Protein AF-A0A9J5YU69-F1 (afdb_monomer_lite)

Secondary structure (DSSP, 8-state):
-THHHHTTSS-HHHHHHHHHHS-HHHHHHHTTT-HHHHHHHHHHTSTHHHHHTTS-----TT--B---TT-SSS-EE--B---TT--EEEEE--TT-SPEE--THHHHS-TT--EEEEE--TTEEEEEE---TT--EEEEE--TT----EEEE--TT--EEEEEEE-S--EEE-TT-TT--EEEEEES---SS--S-SEEEEE--TT--SEEEE-TT--EEEEES-S-EEEEETT--EEEEE------S---EEE-SS-EEEEEE--STTGGGGGG--------S--------SS---S-------S--EEEEEE---S--HHHHHHHHHHH--SEEEEEE-TTGGGT--HHHHHHHHHHHHHHHHHHHTTS---S-S---GGGGGTT-EEEEE-SSEEEEE---

Organism: Solanum commersonii (NCBI:txid4109)

Sequence (405 aa):
MASDILFSELPYDIVTKILSCLNVKERATACLVSRNWHHMIKSLCDRRFIRKYPIKMYWNPFFRFDFSRKCSNLFTVIKFDADYNTTEIYLLLPTSSAFFRISPVVFDTCPSIVVLTLINCTSLNFVSVPDMNQLKKVHVSCEISTYVQTIEIKAQNLLEFSLFNLLAPMKIDLCACTKLQVLNLNCANIPQEVPSIKSLSLSLCIGLNKIKITSPELESLSLIDLDDAFIVTPNLGLFNLFDSFKLQNSCALVCSKLMVVEIGLKYVRATTRFLQMFPLGTETTESKEVISYSGNLPSNFEPLRIKNRNLEILMSWIPRYESLIDELLSYFHPQTLLVRVDSDALKYNNFIQVLLDELKDWERELELESSKRCINSNNMCWRYFLKDFKILESTTTQLILEFQW

Structure (mmCIF, N/CA/C/O backbone):
data_AF-A0A9J5YU69-F1
#
_entry.id   AF-A0A9J5YU69-F1
#
loop_
_atom_site.group_PDB
_atom_site.id
_atom_site.type_symbol
_atom_site.label_atom_id
_atom_site.label_alt_id
_atom_site.label_comp_id
_atom_site.label_asym_id
_atom_site.label_entity_id
_atom_site.label_seq_id
_atom_site.pdbx_PDB_ins_code
_atom_site.Cartn_x
_atom_site.Cartn_y
_atom_site.Cartn_z
_atom_site.occupancy
_atom_site.B_iso_or_equiv
_atom_site.auth_seq_id
_atom_site.auth_comp_id
_atom_site.auth_asym_id
_atom_site.auth_atom_id
_atom_site.pdbx_PDB_model_num
ATOM 1 N N . MET A 1 1 ? -0.484 -9.002 8.289 1.00 48.16 1 MET A N 1
ATOM 2 C CA . MET A 1 1 ? 0.846 -8.358 8.204 1.00 48.16 1 MET A CA 1
ATOM 3 C C . MET A 1 1 ? 1.841 -8.783 9.301 1.00 48.16 1 MET A C 1
ATOM 5 O O . MET A 1 1 ? 2.940 -8.253 9.329 1.00 48.16 1 MET A O 1
ATOM 9 N N . ALA A 1 2 ? 1.564 -9.804 10.130 1.00 36.56 2 ALA A N 1
ATOM 10 C CA . ALA A 1 2 ? 2.497 -10.277 11.172 1.00 36.56 2 ALA A CA 1
ATOM 11 C C . ALA A 1 2 ? 3.820 -10.903 10.653 1.00 36.56 2 ALA A C 1
ATOM 13 O O . ALA A 1 2 ? 4.734 -11.151 11.432 1.00 36.56 2 ALA A O 1
ATOM 14 N N . SER A 1 3 ? 3.948 -11.167 9.346 1.00 47.41 3 SER A N 1
ATOM 15 C CA . SER A 1 3 ? 5.161 -11.744 8.752 1.00 47.41 3 SER A CA 1
ATOM 16 C C . SER A 1 3 ? 6.293 -10.736 8.552 1.00 47.41 3 SER A C 1
ATOM 18 O O . SER A 1 3 ? 7.455 -11.123 8.615 1.00 47.41 3 SER A O 1
ATOM 20 N N . ASP A 1 4 ? 5.987 -9.457 8.320 1.00 46.97 4 ASP A N 1
ATOM 21 C CA . ASP A 1 4 ? 6.995 -8.488 7.860 1.00 46.97 4 ASP A CA 1
ATOM 22 C C . ASP A 1 4 ? 7.944 -8.036 8.983 1.00 46.97 4 ASP A C 1
ATOM 24 O O . ASP A 1 4 ? 9.086 -7.651 8.721 1.00 46.97 4 ASP A O 1
ATOM 28 N N . ILE A 1 5 ? 7.508 -8.155 10.240 1.00 53.19 5 ILE A N 1
ATOM 29 C CA . ILE A 1 5 ? 8.280 -7.766 11.429 1.00 53.19 5 ILE A CA 1
ATOM 30 C C . ILE A 1 5 ? 9.329 -8.836 11.764 1.00 53.19 5 ILE A C 1
ATOM 32 O O . ILE A 1 5 ? 10.512 -8.509 11.889 1.00 53.19 5 ILE A O 1
ATOM 36 N N . LEU A 1 6 ? 8.944 -10.120 11.736 1.00 61.19 6 LEU A N 1
ATOM 37 C CA . LEU A 1 6 ? 9.832 -11.271 11.966 1.00 61.19 6 LEU A CA 1
ATOM 38 C C . LEU A 1 6 ? 11.049 -11.292 11.030 1.00 61.19 6 LEU A C 1
ATOM 40 O O . LEU A 1 6 ? 12.150 -11.653 11.440 1.00 61.19 6 LEU A O 1
ATOM 44 N N . PHE A 1 7 ? 10.877 -10.887 9.769 1.00 67.00 7 PHE A N 1
ATOM 45 C CA . PHE A 1 7 ? 11.977 -10.884 8.802 1.00 67.00 7 PHE A CA 1
ATOM 46 C C . PHE A 1 7 ? 12.952 -9.715 8.982 1.00 67.00 7 PHE A C 1
ATOM 48 O O . PHE A 1 7 ? 14.081 -9.793 8.491 1.00 67.00 7 PHE A O 1
ATOM 55 N N . SER A 1 8 ? 12.551 -8.637 9.659 1.00 67.44 8 SER A N 1
ATOM 56 C CA . SER A 1 8 ? 13.394 -7.450 9.834 1.00 67.44 8 SER A CA 1
ATOM 57 C C . SER A 1 8 ? 14.456 -7.606 10.932 1.00 67.44 8 SER A C 1
ATOM 59 O O . SER A 1 8 ? 15.512 -6.978 10.829 1.00 67.44 8 SER A O 1
ATOM 61 N N . GLU A 1 9 ? 14.219 -8.492 11.907 1.00 77.62 9 GLU A N 1
ATOM 62 C CA . GLU A 1 9 ? 15.111 -8.751 13.051 1.00 77.62 9 GLU A CA 1
ATOM 63 C C . GLU A 1 9 ? 16.059 -9.945 12.868 1.00 77.62 9 GLU A C 1
ATOM 65 O O . GLU A 1 9 ? 16.913 -10.205 13.718 1.00 77.62 9 GLU A O 1
ATOM 70 N N . LEU A 1 10 ? 15.937 -10.691 11.767 1.00 83.38 10 LEU A N 1
ATOM 71 C CA . LEU A 1 10 ? 16.814 -11.832 11.526 1.00 83.38 10 LEU A CA 1
ATOM 72 C C . LEU A 1 10 ? 18.294 -11.392 11.473 1.00 83.38 10 LEU A C 1
ATOM 74 O O . LEU A 1 10 ? 18.628 -10.436 10.764 1.00 83.38 10 LEU A O 1
ATOM 78 N N . PRO A 1 11 ? 19.203 -12.118 12.155 1.00 87.69 11 PRO A N 1
ATOM 79 C CA . PRO A 1 11 ? 20.640 -11.897 12.056 1.00 87.69 11 PRO A CA 1
ATOM 80 C C . PRO A 1 11 ? 21.143 -11.842 10.606 1.00 87.69 11 PRO A C 1
ATOM 82 O O . PRO A 1 11 ? 20.691 -12.589 9.730 1.00 87.69 11 PRO A O 1
ATOM 85 N N . TYR A 1 12 ? 22.115 -10.961 10.352 1.00 83.12 12 TYR A N 1
ATOM 86 C CA . TYR A 1 12 ? 22.628 -10.672 9.007 1.00 83.12 12 TYR A CA 1
ATOM 87 C C . TYR A 1 12 ? 23.162 -11.922 8.276 1.00 83.12 12 TYR A C 1
ATOM 89 O O . TYR A 1 12 ? 23.020 -12.075 7.062 1.00 83.12 12 TYR A O 1
ATOM 97 N N . ASP A 1 13 ? 23.786 -12.849 8.990 1.00 84.81 13 ASP A N 1
ATOM 98 C CA . ASP A 1 13 ? 24.281 -14.112 8.444 1.00 84.81 13 ASP A CA 1
ATOM 99 C C . ASP A 1 13 ? 23.141 -15.049 8.009 1.00 84.81 13 ASP A C 1
ATOM 101 O O . ASP A 1 13 ? 23.228 -15.670 6.944 1.00 84.81 13 ASP A O 1
ATOM 105 N N . ILE A 1 14 ? 22.041 -15.090 8.769 1.00 89.44 14 ILE A N 1
ATOM 106 C CA . ILE A 1 14 ? 20.848 -15.881 8.438 1.00 89.44 14 ILE A CA 1
ATOM 107 C C . ILE A 1 14 ? 20.169 -15.322 7.190 1.00 89.44 14 ILE A C 1
ATOM 109 O O . ILE A 1 14 ? 19.943 -16.072 6.237 1.00 89.44 14 ILE A O 1
ATOM 113 N N . VAL A 1 15 ? 19.903 -14.013 7.142 1.00 87.38 15 VAL A N 1
ATOM 114 C CA . VAL A 1 15 ? 19.281 -13.386 5.962 1.00 87.38 15 VAL A CA 1
ATOM 115 C C . VAL A 1 15 ? 20.181 -13.549 4.737 1.00 87.38 15 VAL A C 1
ATOM 117 O O . VAL A 1 15 ? 19.700 -13.902 3.665 1.00 87.38 15 VAL A O 1
ATOM 120 N N . THR A 1 16 ? 21.503 -13.413 4.887 1.00 83.12 16 THR A N 1
ATOM 121 C CA . THR A 1 16 ? 22.460 -13.681 3.802 1.00 83.12 16 THR A CA 1
ATOM 122 C C . THR A 1 16 ? 22.337 -15.110 3.267 1.00 83.12 16 THR A C 1
ATOM 124 O O . THR A 1 16 ? 22.344 -15.321 2.051 1.00 83.12 16 THR A O 1
ATOM 127 N N . LYS A 1 17 ? 22.194 -16.099 4.155 1.00 86.88 17 LYS A N 1
ATOM 128 C CA . LYS A 1 17 ? 22.020 -17.502 3.771 1.00 86.88 17 LYS A CA 1
ATOM 129 C C . LYS A 1 17 ? 20.684 -17.730 3.061 1.00 86.88 17 LYS A C 1
ATOM 131 O O . LYS A 1 17 ? 20.688 -18.359 2.006 1.00 86.88 17 LYS A O 1
ATOM 136 N N . ILE A 1 18 ? 19.585 -17.156 3.560 1.00 90.31 18 ILE A N 1
ATOM 137 C CA . ILE A 1 18 ? 18.266 -17.202 2.903 1.00 90.31 18 ILE A CA 1
ATOM 138 C C . ILE A 1 18 ? 18.367 -16.613 1.494 1.00 90.31 18 ILE A C 1
ATOM 140 O O . ILE A 1 18 ? 18.069 -17.295 0.517 1.00 90.31 18 ILE A O 1
ATOM 144 N N . LEU A 1 19 ? 18.875 -15.383 1.372 1.00 84.94 19 LEU A N 1
ATOM 145 C CA . LEU A 1 19 ? 19.040 -14.695 0.093 1.00 84.94 19 LEU A CA 1
ATOM 146 C C . LEU A 1 19 ? 19.928 -15.485 -0.873 1.00 84.94 19 LEU A C 1
ATOM 148 O O . LEU A 1 19 ? 19.666 -15.494 -2.074 1.00 84.94 19 LEU A O 1
ATOM 152 N N . SER A 1 20 ? 20.949 -16.187 -0.373 1.00 81.06 20 SER A N 1
ATOM 153 C CA . SER A 1 20 ? 21.799 -17.044 -1.205 1.00 81.06 20 SER A CA 1
ATOM 154 C C . SER A 1 20 ? 21.046 -18.229 -1.827 1.00 81.06 20 SER A C 1
ATOM 156 O O . SER A 1 20 ? 21.419 -18.656 -2.921 1.00 81.06 20 SER A O 1
ATOM 158 N N . CYS A 1 21 ? 19.974 -18.702 -1.179 1.00 85.75 21 CYS A N 1
ATOM 159 C CA . CYS A 1 21 ? 19.107 -19.782 -1.651 1.00 85.75 21 CYS A CA 1
ATOM 160 C C . CYS A 1 21 ? 17.997 -19.307 -2.601 1.00 85.75 21 CYS A C 1
ATOM 162 O O . CYS A 1 21 ? 17.490 -20.117 -3.370 1.00 85.75 21 CYS A O 1
ATOM 164 N N . LEU A 1 22 ? 17.639 -18.019 -2.573 1.00 81.44 22 LEU A N 1
ATOM 165 C CA . LEU A 1 22 ? 16.599 -17.457 -3.436 1.00 81.44 22 LEU A CA 1
ATOM 166 C C . LEU A 1 22 ? 17.074 -17.308 -4.887 1.00 81.44 22 LEU A C 1
ATOM 168 O O . LEU A 1 22 ? 18.211 -16.886 -5.143 1.00 81.44 22 LEU A O 1
ATOM 172 N N . ASN A 1 23 ? 16.179 -17.578 -5.838 1.00 77.75 23 ASN A N 1
ATOM 173 C CA . ASN A 1 23 ? 16.376 -17.269 -7.253 1.00 77.75 23 ASN A CA 1
ATOM 174 C C . ASN A 1 23 ? 16.218 -15.756 -7.531 1.00 77.75 23 ASN A C 1
ATOM 176 O O . ASN A 1 23 ? 15.895 -14.973 -6.643 1.00 77.75 23 ASN A O 1
ATOM 180 N N . VAL A 1 24 ? 16.479 -15.302 -8.761 1.00 63.19 24 VAL A N 1
ATOM 181 C CA . VAL A 1 24 ? 16.460 -13.860 -9.089 1.00 63.19 24 VAL A CA 1
ATOM 182 C C . VAL A 1 24 ? 15.074 -13.238 -8.904 1.00 63.19 24 VAL A C 1
ATOM 184 O O . VAL A 1 24 ? 14.989 -12.139 -8.360 1.00 63.19 24 VAL A O 1
ATOM 187 N N . LYS A 1 25 ? 14.004 -13.938 -9.303 1.00 72.25 25 LYS A N 1
ATOM 188 C CA . LYS A 1 25 ? 12.619 -13.483 -9.112 1.00 72.25 25 LYS A CA 1
ATOM 189 C C . LYS A 1 25 ? 12.305 -13.356 -7.624 1.00 72.25 25 LYS A C 1
ATOM 191 O O . LYS A 1 25 ? 11.860 -12.306 -7.179 1.00 72.25 25 LYS A O 1
ATOM 196 N N . GLU A 1 26 ? 12.632 -14.379 -6.844 1.00 81.06 26 GLU A N 1
ATOM 197 C CA . GLU A 1 26 ? 12.446 -14.381 -5.392 1.00 81.06 26 GLU A CA 1
ATOM 198 C C . GLU A 1 26 ? 13.271 -13.295 -4.700 1.00 81.06 26 GLU A C 1
ATOM 200 O O . GLU A 1 26 ? 12.764 -12.643 -3.798 1.00 81.06 26 GLU A O 1
ATOM 205 N N . ARG A 1 27 ? 14.512 -13.036 -5.134 1.00 75.06 27 ARG A N 1
ATOM 206 C CA . ARG A 1 27 ? 15.324 -11.924 -4.612 1.00 75.06 27 ARG A CA 1
ATOM 207 C C . ARG A 1 27 ? 14.749 -10.573 -5.000 1.00 75.06 27 ARG A C 1
ATOM 209 O O . ARG A 1 27 ? 14.752 -9.671 -4.177 1.00 75.06 27 ARG A O 1
ATOM 216 N N . ALA A 1 28 ? 14.262 -10.417 -6.228 1.00 71.19 28 ALA A N 1
ATOM 217 C CA . ALA A 1 28 ? 13.604 -9.195 -6.667 1.00 71.19 28 ALA A CA 1
ATOM 218 C C . ALA A 1 28 ? 12.367 -8.909 -5.805 1.00 71.19 28 ALA A C 1
ATOM 220 O O . ALA A 1 28 ? 12.208 -7.788 -5.335 1.00 71.19 28 ALA A O 1
ATOM 221 N N . THR A 1 29 ? 11.561 -9.931 -5.508 1.00 77.00 29 THR A N 1
ATOM 222 C CA . THR A 1 29 ? 10.440 -9.833 -4.564 1.00 77.00 29 THR A CA 1
ATOM 223 C C . THR A 1 29 ? 10.917 -9.561 -3.135 1.00 77.00 29 THR A C 1
ATOM 225 O O . THR A 1 29 ? 10.403 -8.661 -2.482 1.00 77.00 29 THR A O 1
ATOM 228 N N . ALA A 1 30 ? 11.944 -10.265 -2.655 1.00 80.75 30 ALA A N 1
ATOM 229 C CA . ALA A 1 30 ? 12.497 -10.092 -1.312 1.00 80.75 30 ALA A CA 1
ATOM 230 C C . ALA A 1 30 ? 13.128 -8.699 -1.101 1.00 80.75 30 ALA A C 1
ATOM 232 O O . ALA A 1 30 ? 13.057 -8.142 -0.010 1.00 80.75 30 ALA A O 1
ATOM 233 N N . CYS A 1 31 ? 13.678 -8.091 -2.158 1.00 75.12 31 CYS A N 1
ATOM 234 C CA . CYS A 1 31 ? 14.148 -6.700 -2.188 1.00 75.12 31 CYS A CA 1
ATOM 235 C C . CYS A 1 31 ? 13.038 -5.689 -1.875 1.00 75.12 31 CYS A C 1
ATOM 237 O O . CYS A 1 31 ? 13.346 -4.579 -1.447 1.00 75.12 31 CYS A O 1
ATOM 239 N N . LEU A 1 32 ? 11.776 -6.046 -2.126 1.00 71.94 32 LEU A N 1
ATOM 240 C CA . LEU A 1 32 ? 10.619 -5.187 -1.878 1.00 71.94 32 LEU A CA 1
ATOM 241 C C . LEU A 1 32 ? 10.087 -5.323 -0.442 1.00 71.94 32 LEU A C 1
ATOM 243 O O . LEU A 1 32 ? 9.285 -4.492 -0.034 1.00 71.94 32 LEU A O 1
ATOM 247 N N . VAL A 1 33 ? 10.549 -6.320 0.330 1.00 77.19 33 VAL A N 1
ATOM 248 C CA . VAL A 1 33 ? 10.067 -6.593 1.700 1.00 77.19 33 VAL A CA 1
ATOM 249 C C . VAL A 1 33 ? 10.495 -5.499 2.678 1.00 77.19 33 VAL A C 1
ATOM 251 O O . VAL A 1 33 ? 9.693 -5.025 3.473 1.00 77.19 33 VAL A O 1
ATOM 254 N N . SER A 1 34 ? 11.764 -5.074 2.651 1.00 75.88 34 SER A N 1
ATOM 255 C CA . SER A 1 34 ? 12.246 -3.988 3.517 1.00 75.88 34 SER A CA 1
ATOM 256 C C . SER A 1 34 ? 13.537 -3.347 3.005 1.00 75.88 34 SER A C 1
ATOM 258 O O . SER A 1 34 ? 14.289 -3.940 2.227 1.00 75.88 34 SER A O 1
ATOM 260 N N . ARG A 1 35 ? 13.857 -2.147 3.515 1.00 68.94 35 ARG A N 1
ATOM 261 C CA . ARG A 1 35 ? 15.143 -1.474 3.241 1.00 68.94 35 ARG A CA 1
ATOM 262 C C . ARG A 1 35 ? 16.349 -2.308 3.678 1.00 68.94 35 ARG A C 1
ATOM 264 O O . ARG A 1 35 ? 17.370 -2.285 2.997 1.00 68.94 35 ARG A O 1
ATOM 271 N N . ASN A 1 36 ? 16.241 -3.050 4.783 1.00 78.12 36 ASN A N 1
ATOM 272 C CA . ASN A 1 36 ? 17.342 -3.882 5.270 1.00 78.12 36 ASN A CA 1
ATOM 273 C C . ASN A 1 36 ? 17.634 -5.017 4.277 1.00 78.12 36 ASN A C 1
ATOM 275 O O . ASN A 1 36 ? 18.759 -5.166 3.807 1.00 78.12 36 ASN A O 1
ATOM 279 N N . TRP A 1 37 ? 16.591 -5.730 3.844 1.00 83.25 37 TRP A N 1
ATOM 280 C CA . TRP A 1 37 ? 16.700 -6.786 2.832 1.00 83.25 37 TRP A CA 1
ATOM 281 C C . TRP A 1 37 ? 17.239 -6.256 1.501 1.00 83.25 37 TRP A C 1
ATOM 283 O O . TRP A 1 37 ? 18.115 -6.876 0.899 1.00 83.25 37 TRP A O 1
ATOM 293 N N . HIS A 1 38 ? 16.797 -5.068 1.084 1.00 78.06 38 HIS A N 1
ATOM 294 C CA . HIS A 1 38 ? 17.344 -4.379 -0.081 1.00 78.06 38 HIS A CA 1
ATOM 295 C C . HIS A 1 38 ? 18.859 -4.129 0.038 1.00 78.06 38 HIS A C 1
ATOM 297 O O . HIS A 1 38 ? 19.621 -4.490 -0.863 1.00 78.06 38 HIS A O 1
ATOM 303 N N . HIS A 1 39 ? 19.322 -3.560 1.158 1.00 77.81 39 HIS A N 1
ATOM 304 C CA . HIS A 1 39 ? 20.749 -3.321 1.399 1.00 77.81 39 HIS A CA 1
ATOM 305 C C . HIS A 1 39 ? 21.569 -4.616 1.409 1.00 77.81 39 HIS A C 1
ATOM 307 O O . HIS A 1 39 ? 22.681 -4.640 0.877 1.00 77.81 39 HIS A O 1
ATOM 313 N N . MET A 1 40 ? 21.017 -5.698 1.957 1.00 80.88 40 MET A N 1
ATOM 314 C CA . MET A 1 40 ? 21.669 -7.007 1.988 1.00 80.88 40 MET A CA 1
ATOM 315 C C . MET A 1 40 ? 21.759 -7.658 0.608 1.00 80.88 40 MET A C 1
ATOM 317 O O . MET A 1 40 ? 22.795 -8.205 0.241 1.00 80.88 40 MET A O 1
ATOM 321 N N . ILE A 1 41 ? 20.709 -7.564 -0.207 1.00 79.44 41 ILE A N 1
ATOM 322 C CA . ILE A 1 41 ? 20.765 -8.045 -1.591 1.00 79.44 41 ILE A CA 1
ATOM 323 C C . ILE A 1 41 ? 21.793 -7.230 -2.381 1.00 79.44 41 ILE A C 1
ATOM 325 O O . ILE A 1 41 ? 22.600 -7.803 -3.114 1.00 79.44 41 ILE A O 1
ATOM 329 N N . LYS A 1 42 ? 21.841 -5.910 -2.173 1.00 70.75 42 LYS A N 1
ATOM 330 C CA . LYS A 1 42 ? 22.844 -5.031 -2.784 1.00 70.75 42 LYS A CA 1
ATOM 331 C C . LYS A 1 42 ? 24.274 -5.412 -2.381 1.00 70.75 42 LYS A C 1
ATOM 333 O O . LYS A 1 42 ? 25.141 -5.460 -3.252 1.00 70.75 42 LYS A O 1
ATOM 338 N N . SER A 1 43 ? 24.530 -5.721 -1.106 1.00 72.75 43 SER A N 1
ATOM 339 C CA . SER A 1 43 ? 25.861 -6.145 -0.640 1.00 72.75 43 SER A CA 1
ATOM 340 C C . SER A 1 43 ? 26.259 -7.522 -1.187 1.00 72.75 43 SER A C 1
ATOM 342 O O . SER A 1 43 ? 27.427 -7.751 -1.501 1.00 72.75 43 SER A O 1
ATOM 344 N N . LEU A 1 44 ? 25.292 -8.423 -1.388 1.00 68.12 44 LEU A N 1
ATOM 345 C CA . LEU A 1 44 ? 25.513 -9.716 -2.042 1.00 68.12 44 LEU A CA 1
ATOM 346 C C . LEU A 1 44 ? 25.768 -9.591 -3.544 1.00 68.12 44 LEU A C 1
ATOM 348 O O . LEU A 1 44 ? 26.489 -10.413 -4.111 1.00 68.12 44 LEU A O 1
ATOM 352 N N . CYS A 1 45 ? 25.223 -8.559 -4.185 1.00 62.47 45 CYS A N 1
ATOM 353 C CA . CYS A 1 45 ? 25.514 -8.218 -5.575 1.00 62.47 45 CYS A CA 1
ATOM 354 C C . CYS A 1 45 ? 26.923 -7.627 -5.777 1.00 62.47 45 CYS A C 1
ATOM 356 O O . CYS A 1 45 ? 27.328 -7.422 -6.924 1.00 62.47 45 CYS A O 1
ATOM 358 N N . ASP A 1 46 ? 27.694 -7.390 -4.710 1.00 48.72 46 ASP A N 1
ATOM 359 C CA . ASP A 1 46 ? 29.058 -6.880 -4.815 1.00 48.72 46 ASP A CA 1
ATOM 360 C C . ASP A 1 46 ? 30.019 -7.928 -5.423 1.00 48.72 46 ASP A C 1
ATOM 362 O O . ASP A 1 46 ? 29.824 -9.145 -5.334 1.00 48.72 46 ASP A O 1
ATOM 366 N N . ARG A 1 47 ? 31.070 -7.427 -6.083 1.00 43.38 47 ARG A N 1
ATOM 367 C CA . ARG A 1 47 ? 31.963 -8.009 -7.117 1.00 43.38 47 ARG A CA 1
ATOM 368 C C . ARG A 1 47 ? 32.328 -9.502 -7.045 1.00 43.38 47 ARG A C 1
ATOM 370 O O . ARG A 1 47 ? 32.772 -10.055 -8.050 1.00 43.38 47 ARG A O 1
ATOM 377 N N . ARG A 1 48 ? 32.193 -10.172 -5.899 1.00 42.34 48 ARG A N 1
ATOM 378 C CA . ARG A 1 48 ? 32.463 -11.610 -5.724 1.00 42.34 48 ARG A CA 1
ATOM 379 C C . ARG A 1 48 ? 31.357 -12.508 -6.279 1.00 42.34 48 ARG A C 1
ATOM 381 O O . ARG A 1 48 ? 31.697 -13.565 -6.800 1.00 42.34 48 ARG A O 1
ATOM 388 N N . PHE A 1 49 ? 30.090 -12.091 -6.266 1.00 45.22 49 PHE A N 1
ATOM 389 C CA . PHE A 1 49 ? 29.025 -12.835 -6.958 1.00 45.22 49 PHE A CA 1
ATOM 390 C C . PHE A 1 49 ? 29.230 -12.785 -8.480 1.00 45.22 49 PHE A C 1
ATOM 392 O O . PHE A 1 49 ? 29.209 -13.816 -9.147 1.00 45.22 49 PHE A O 1
ATOM 399 N N . ILE A 1 50 ? 29.585 -11.599 -8.990 1.00 42.50 50 ILE A N 1
ATOM 400 C CA . ILE A 1 50 ? 29.918 -11.338 -10.402 1.00 42.50 50 ILE A CA 1
ATOM 401 C C . ILE A 1 50 ? 31.180 -12.104 -10.854 1.00 42.50 50 ILE A C 1
ATOM 403 O O . ILE A 1 50 ? 31.293 -12.481 -12.018 1.00 42.50 50 ILE A O 1
ATOM 407 N N . ARG A 1 51 ? 32.143 -12.338 -9.948 1.00 39.81 51 ARG A N 1
ATOM 408 C CA . ARG A 1 51 ? 33.404 -13.046 -10.249 1.00 39.81 51 ARG A CA 1
ATOM 409 C C . ARG A 1 51 ? 33.346 -14.562 -10.063 1.00 39.81 51 ARG A C 1
ATOM 411 O O . ARG A 1 51 ? 34.000 -15.267 -10.822 1.00 39.81 51 ARG A O 1
ATOM 418 N N . LYS A 1 52 ? 32.622 -15.074 -9.061 1.00 37.88 52 LYS A N 1
ATOM 419 C CA . LYS A 1 52 ? 32.537 -16.523 -8.776 1.00 37.88 52 LYS A CA 1
ATOM 420 C C . LYS A 1 52 ? 31.593 -17.248 -9.746 1.00 37.88 52 LYS A C 1
ATOM 422 O O . LYS A 1 52 ? 31.753 -18.441 -9.972 1.00 37.88 52 LYS A O 1
ATOM 427 N N . TYR A 1 53 ? 30.681 -16.503 -10.365 1.00 39.72 53 TYR A N 1
ATOM 428 C CA . TYR A 1 53 ? 29.872 -16.918 -11.503 1.00 39.72 53 TYR A CA 1
ATOM 429 C C . TYR A 1 53 ? 30.141 -15.916 -12.632 1.00 39.72 53 TYR A C 1
ATOM 431 O O . TYR A 1 53 ? 29.570 -14.830 -12.583 1.00 39.72 53 TYR A O 1
ATOM 439 N N . PRO A 1 54 ? 31.031 -16.201 -13.605 1.00 30.53 54 PRO A N 1
ATOM 440 C CA . PRO A 1 54 ? 31.421 -15.237 -14.637 1.00 30.53 54 PRO A CA 1
ATOM 441 C C . PRO A 1 54 ? 30.209 -14.852 -15.488 1.00 30.53 54 PRO A C 1
ATOM 443 O O . PRO A 1 54 ? 29.907 -15.561 -16.435 1.00 30.53 54 PRO A O 1
ATOM 446 N N . ILE A 1 55 ? 29.470 -13.805 -15.095 1.00 37.66 55 ILE A N 1
ATOM 447 C CA . ILE A 1 55 ? 28.262 -13.240 -15.740 1.00 37.66 55 ILE A CA 1
ATOM 448 C C . ILE A 1 55 ? 27.374 -14.323 -16.410 1.00 37.66 55 ILE A C 1
ATOM 450 O O . ILE A 1 55 ? 26.730 -14.133 -17.431 1.00 37.66 55 ILE A O 1
ATOM 454 N N . LYS A 1 56 ? 27.301 -15.488 -15.764 1.00 29.94 56 LYS A N 1
ATOM 455 C CA . LYS A 1 56 ? 26.248 -16.492 -15.871 1.00 29.94 56 LYS A CA 1
ATOM 456 C C . LYS A 1 56 ? 25.375 -16.290 -14.637 1.00 29.94 56 LYS A C 1
ATOM 458 O O . LYS A 1 56 ? 25.264 -17.161 -13.782 1.00 29.94 56 LYS A O 1
ATOM 463 N N . MET A 1 57 ? 24.827 -15.082 -14.489 1.00 34.75 57 MET A N 1
ATOM 464 C CA . MET A 1 57 ? 23.558 -14.945 -13.776 1.00 34.75 57 MET A CA 1
ATOM 465 C C . MET A 1 57 ? 22.538 -15.813 -14.512 1.00 34.75 57 MET A C 1
ATOM 467 O O . MET A 1 57 ? 22.729 -16.115 -15.684 1.00 34.75 57 MET A O 1
ATOM 471 N N . TYR A 1 58 ? 21.510 -16.293 -13.830 1.00 38.66 58 TYR A N 1
ATOM 472 C CA . TYR A 1 58 ? 20.500 -17.137 -14.455 1.00 38.66 58 TYR A CA 1
ATOM 473 C C . TYR A 1 58 ? 19.696 -16.295 -15.447 1.00 38.66 58 TYR A C 1
ATOM 475 O O . TYR A 1 58 ? 18.693 -15.679 -15.105 1.00 38.66 58 TYR A O 1
ATOM 483 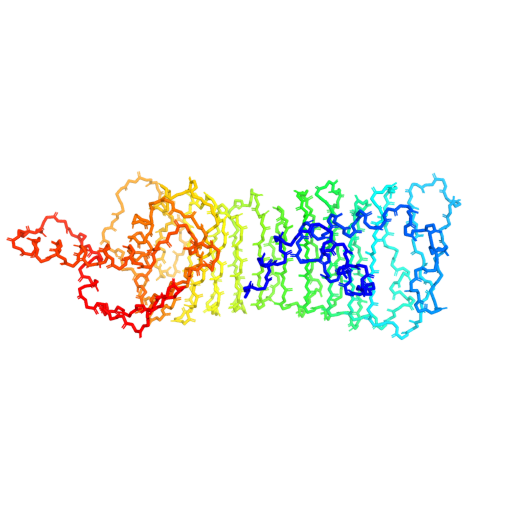N N . TRP A 1 59 ? 20.207 -16.242 -16.670 1.00 40.12 59 TRP A N 1
ATOM 484 C CA . TRP A 1 59 ? 19.493 -15.872 -17.868 1.00 40.12 59 TRP A CA 1
ATOM 485 C C . TRP A 1 59 ? 18.731 -17.129 -18.280 1.00 40.12 59 TRP A C 1
ATOM 487 O O . TRP A 1 59 ? 19.338 -18.192 -18.431 1.00 40.12 59 TRP A O 1
ATOM 497 N N . ASN A 1 60 ? 17.422 -17.036 -18.508 1.00 29.14 60 ASN A N 1
ATOM 498 C CA . ASN A 1 60 ? 16.835 -17.918 -19.518 1.00 29.14 60 ASN A CA 1
ATOM 499 C C . ASN A 1 60 ? 17.725 -17.736 -20.774 1.00 29.14 60 ASN A C 1
ATOM 501 O O . ASN A 1 60 ? 18.098 -16.587 -21.030 1.00 29.14 60 ASN A O 1
ATOM 505 N N . PRO A 1 61 ? 18.161 -18.775 -21.509 1.00 28.56 61 PRO A N 1
ATOM 506 C CA . PRO A 1 61 ? 19.283 -18.693 -22.461 1.00 28.56 61 PRO A CA 1
ATOM 507 C C . PRO A 1 61 ? 19.077 -17.763 -23.678 1.00 28.56 61 PRO A C 1
ATOM 509 O O . PRO A 1 61 ? 19.861 -17.804 -24.620 1.00 28.56 61 PRO A O 1
ATOM 512 N N . PHE A 1 62 ? 18.065 -16.901 -23.658 1.00 33.91 62 PHE A N 1
ATOM 513 C CA . PHE A 1 62 ? 17.582 -16.090 -24.767 1.00 33.91 62 PHE A CA 1
ATOM 514 C C . PHE A 1 62 ? 17.883 -14.592 -24.648 1.00 33.91 62 PHE A C 1
ATOM 516 O O . PHE A 1 62 ? 17.455 -13.841 -25.514 1.00 33.91 62 PHE A O 1
ATOM 523 N N . PHE A 1 63 ? 18.600 -14.144 -23.606 1.00 33.38 63 PHE A N 1
ATOM 524 C CA . PHE A 1 63 ? 18.824 -12.714 -23.386 1.00 33.38 63 PHE A CA 1
ATOM 525 C C . PHE A 1 63 ? 20.291 -12.279 -23.462 1.00 33.38 63 PHE A C 1
ATOM 527 O O . PHE A 1 63 ? 21.130 -12.692 -22.662 1.00 33.38 63 PHE A O 1
ATOM 534 N N . ARG A 1 64 ? 20.587 -11.388 -24.414 1.00 36.28 64 ARG A N 1
ATOM 535 C CA . ARG A 1 64 ? 21.882 -10.745 -24.660 1.00 36.28 64 ARG A CA 1
ATOM 536 C C . ARG A 1 64 ? 21.714 -9.236 -24.522 1.00 36.28 64 ARG A C 1
ATOM 538 O O . ARG A 1 64 ? 20.905 -8.629 -25.218 1.00 36.28 64 ARG A O 1
ATOM 545 N N . PHE A 1 65 ? 22.510 -8.635 -23.643 1.00 38.59 65 PHE A N 1
ATOM 546 C CA . PHE A 1 65 ? 22.644 -7.186 -23.553 1.00 38.59 65 PHE A CA 1
ATOM 547 C C . PHE A 1 65 ? 23.894 -6.732 -24.288 1.00 38.59 65 PHE A C 1
ATOM 549 O O . PHE A 1 65 ? 25.009 -7.040 -23.866 1.00 38.59 65 PHE A O 1
ATOM 556 N N . ASP A 1 66 ? 23.714 -5.937 -25.336 1.00 38.38 66 ASP A N 1
ATOM 557 C CA . ASP A 1 66 ? 24.817 -5.188 -25.925 1.00 38.38 66 ASP A CA 1
ATOM 558 C C . ASP A 1 66 ? 24.875 -3.794 -25.302 1.00 38.38 66 ASP A C 1
ATOM 560 O O . ASP A 1 66 ? 24.105 -2.891 -25.637 1.00 38.38 66 ASP A O 1
ATOM 564 N N . PHE A 1 67 ? 25.836 -3.606 -24.398 1.00 42.91 67 PHE A N 1
ATOM 565 C CA . PHE A 1 67 ? 26.253 -2.278 -23.964 1.00 42.91 67 PHE A CA 1
ATOM 566 C C . PHE A 1 67 ? 27.041 -1.623 -25.102 1.00 42.91 67 PHE A C 1
ATOM 568 O O . PHE A 1 67 ? 28.267 -1.729 -25.182 1.00 42.91 67 PHE A O 1
ATOM 575 N N . SER A 1 68 ? 26.343 -0.939 -26.008 1.00 41.22 68 SER A N 1
ATOM 576 C CA . SER A 1 68 ? 27.001 -0.125 -27.030 1.00 41.22 68 SER A CA 1
ATOM 577 C C . SER A 1 68 ? 27.635 1.104 -26.376 1.00 41.22 68 SER A C 1
ATOM 579 O O . SER A 1 68 ? 27.011 2.147 -26.209 1.00 41.22 68 SER A O 1
ATOM 581 N N . ARG A 1 69 ? 28.917 0.996 -26.015 1.00 42.09 69 ARG A N 1
ATOM 582 C CA . ARG A 1 69 ? 29.745 2.117 -25.531 1.00 42.09 69 ARG A CA 1
ATOM 583 C C . ARG A 1 69 ? 30.156 3.102 -26.639 1.00 42.09 69 ARG A C 1
ATOM 585 O O . ARG A 1 69 ? 31.025 3.936 -26.415 1.00 42.09 69 ARG A O 1
ATOM 592 N N . LYS A 1 70 ? 29.585 2.994 -27.846 1.00 36.62 70 LYS A N 1
ATOM 593 C CA . LYS A 1 70 ? 30.054 3.720 -29.040 1.00 36.62 70 LYS A CA 1
ATOM 594 C C . LYS A 1 70 ? 29.464 5.119 -29.239 1.00 36.62 70 LYS A C 1
ATOM 596 O O . LYS A 1 70 ? 29.813 5.763 -30.222 1.00 36.62 70 LYS A O 1
ATOM 601 N N . CYS A 1 71 ? 28.645 5.628 -28.325 1.00 34.25 71 CYS A N 1
ATOM 602 C CA . CYS A 1 71 ? 28.189 7.014 -28.392 1.00 34.25 71 CYS A CA 1
ATOM 603 C C . CYS A 1 71 ? 28.900 7.855 -27.330 1.00 34.25 71 CYS A C 1
ATOM 605 O O . CYS A 1 71 ? 28.790 7.592 -26.139 1.00 34.25 71 CYS A O 1
ATOM 607 N N . SER A 1 72 ? 29.576 8.914 -27.766 1.00 40.00 72 SER A N 1
ATOM 608 C CA . SER A 1 72 ? 30.154 9.991 -26.950 1.00 40.00 72 SER A CA 1
ATOM 609 C C . SER A 1 72 ? 29.113 10.827 -26.178 1.00 40.00 72 SER A C 1
ATOM 611 O O . SER A 1 72 ? 29.458 11.850 -25.596 1.00 40.00 72 SER A O 1
ATOM 613 N N . ASN A 1 73 ? 27.856 10.373 -26.121 1.00 41.09 73 ASN A N 1
ATOM 614 C CA . ASN A 1 73 ? 26.767 10.981 -25.366 1.00 41.09 73 ASN A CA 1
ATOM 615 C C . ASN A 1 73 ? 26.376 10.052 -24.205 1.00 41.09 73 ASN A C 1
ATOM 617 O O . ASN A 1 73 ? 26.188 8.855 -24.396 1.00 41.09 73 ASN A O 1
ATOM 621 N N . LEU A 1 74 ? 26.260 10.633 -23.010 1.00 49.81 74 LEU A N 1
ATOM 622 C CA . LEU A 1 74 ? 26.259 10.046 -21.655 1.00 49.81 74 LEU A CA 1
ATOM 623 C C . LEU A 1 74 ? 25.178 8.993 -21.304 1.00 49.81 74 LEU A C 1
ATOM 625 O O . LEU A 1 74 ? 25.011 8.684 -20.125 1.00 49.81 74 LEU A O 1
ATOM 629 N N . PHE A 1 75 ? 24.447 8.428 -22.267 1.00 50.00 75 PHE A N 1
ATOM 630 C CA . PHE A 1 75 ? 23.328 7.523 -21.999 1.00 50.00 75 PHE A CA 1
ATOM 631 C C . PHE A 1 75 ? 23.650 6.089 -22.402 1.00 50.00 75 PHE A C 1
ATOM 633 O O . PHE A 1 75 ? 23.932 5.790 -23.561 1.00 50.00 75 PHE A O 1
ATOM 640 N N . THR A 1 76 ? 23.557 5.180 -21.436 1.00 53.22 76 THR A N 1
ATOM 641 C CA . THR A 1 76 ? 23.654 3.748 -21.712 1.00 53.22 76 THR A CA 1
ATOM 642 C C . THR A 1 76 ? 22.280 3.231 -22.122 1.00 53.22 76 THR A C 1
ATOM 644 O O . THR A 1 76 ? 21.361 3.197 -21.303 1.00 53.22 76 THR A O 1
ATOM 647 N N . VAL A 1 77 ? 22.132 2.844 -23.391 1.00 52.44 77 VAL A N 1
ATOM 648 C CA . VAL A 1 77 ? 20.921 2.180 -23.890 1.00 52.44 77 VAL A CA 1
ATOM 649 C C . VAL A 1 77 ? 21.058 0.681 -23.667 1.00 52.44 77 VAL A C 1
ATOM 651 O O . VAL A 1 77 ? 22.016 0.063 -24.125 1.00 52.44 77 VAL A O 1
ATOM 654 N N . ILE A 1 78 ? 20.089 0.101 -22.966 1.00 56.03 78 ILE A N 1
ATOM 655 C CA . ILE A 1 78 ? 20.014 -1.334 -22.715 1.00 56.03 78 ILE A CA 1
ATOM 656 C C . ILE A 1 78 ? 19.106 -1.943 -23.790 1.00 56.03 78 ILE A C 1
ATOM 658 O O . ILE A 1 78 ? 17.917 -1.633 -23.838 1.00 56.03 78 ILE A O 1
ATOM 662 N N . LYS A 1 79 ? 19.664 -2.783 -24.670 1.00 53.25 79 LYS A N 1
ATOM 663 C CA . LYS A 1 79 ? 18.897 -3.558 -25.655 1.00 53.25 79 LYS A CA 1
ATOM 664 C C . LYS A 1 79 ? 18.709 -4.980 -25.142 1.00 53.25 79 LYS A C 1
ATOM 666 O O . LYS A 1 79 ? 19.698 -5.636 -24.841 1.00 53.25 79 LYS A O 1
ATOM 671 N N . PHE A 1 80 ? 17.465 -5.435 -25.070 1.00 57.53 80 PHE A N 1
ATOM 672 C CA . PHE A 1 80 ? 17.118 -6.799 -24.690 1.00 57.53 80 PHE A CA 1
ATOM 673 C C . PHE A 1 80 ? 17.007 -7.623 -25.969 1.00 57.53 80 PHE A C 1
ATOM 675 O O . PHE A 1 80 ? 16.134 -7.353 -26.793 1.00 57.53 80 PHE A O 1
ATOM 682 N N . ASP A 1 81 ? 17.896 -8.592 -26.158 1.00 52.22 81 ASP A N 1
ATOM 683 C CA . ASP A 1 81 ? 17.515 -9.798 -26.897 1.00 52.22 81 ASP A CA 1
ATOM 684 C C . ASP A 1 81 ? 16.575 -10.552 -25.965 1.00 52.22 81 ASP A C 1
ATOM 686 O O . ASP A 1 81 ? 16.939 -10.713 -24.812 1.00 52.22 81 ASP A O 1
ATOM 690 N N . ALA A 1 82 ? 15.355 -10.868 -26.358 1.00 61.19 82 ALA A N 1
ATOM 691 C CA . ALA A 1 82 ? 14.355 -11.409 -25.454 1.00 61.19 82 ALA A CA 1
ATOM 692 C C . ALA A 1 82 ? 13.538 -12.459 -26.174 1.00 61.19 82 ALA A C 1
ATOM 694 O O . ALA A 1 82 ? 13.184 -12.260 -27.333 1.00 61.19 82 ALA A O 1
ATOM 695 N N . ASP A 1 83 ? 13.192 -13.548 -25.489 1.00 69.62 83 ASP A N 1
ATOM 696 C CA . ASP A 1 83 ? 12.197 -14.463 -26.038 1.00 69.62 83 ASP A CA 1
ATOM 697 C C . ASP A 1 83 ? 10.841 -13.737 -26.089 1.00 69.62 83 ASP A C 1
ATOM 699 O O . ASP A 1 83 ? 10.399 -13.165 -25.084 1.00 69.62 83 ASP A O 1
ATOM 703 N N . TYR A 1 84 ? 10.171 -13.791 -27.243 1.00 78.00 84 TYR A N 1
ATOM 704 C CA . TYR A 1 84 ? 8.829 -13.251 -27.486 1.00 78.00 84 TYR A CA 1
ATOM 705 C C . TYR A 1 84 ? 7.787 -13.730 -26.458 1.00 78.00 84 TYR A C 1
ATOM 707 O O . TYR A 1 84 ? 6.758 -13.077 -26.261 1.00 78.00 84 TYR A O 1
ATOM 715 N N . ASN A 1 85 ? 8.061 -14.843 -25.772 1.00 83.44 85 ASN A N 1
ATOM 716 C CA . ASN A 1 85 ? 7.204 -15.424 -24.737 1.00 83.44 85 ASN A CA 1
ATOM 717 C C . ASN A 1 85 ? 7.440 -14.867 -23.323 1.00 83.44 85 ASN A C 1
ATOM 719 O O . ASN A 1 85 ? 6.867 -15.369 -22.356 1.00 83.44 85 ASN A O 1
ATOM 723 N N . THR A 1 86 ? 8.295 -13.859 -23.159 1.00 84.56 86 THR A N 1
ATOM 724 C CA . THR A 1 86 ? 8.638 -13.339 -21.831 1.00 84.56 86 THR A CA 1
ATOM 725 C C . THR A 1 86 ? 7.496 -12.515 -21.245 1.00 84.56 86 THR A C 1
ATOM 727 O O . THR A 1 86 ? 7.154 -11.452 -21.758 1.00 84.56 86 THR A O 1
ATOM 730 N N . THR A 1 87 ? 6.931 -12.996 -20.135 1.00 90.88 87 THR A N 1
ATOM 731 C CA . THR A 1 87 ? 5.788 -12.366 -19.454 1.00 90.88 87 THR A CA 1
ATOM 732 C C . THR A 1 87 ? 6.183 -11.477 -18.280 1.00 90.88 87 THR A C 1
ATOM 734 O O . THR A 1 87 ? 5.395 -10.642 -17.846 1.00 90.88 87 THR A O 1
ATOM 737 N N . GLU A 1 88 ? 7.383 -11.640 -17.731 1.00 90.31 88 GLU A N 1
ATOM 738 C CA . GLU A 1 88 ? 7.842 -10.886 -16.565 1.00 90.31 88 GLU A CA 1
ATOM 739 C C . GLU A 1 88 ? 9.273 -10.400 -16.789 1.00 90.31 88 GLU A C 1
ATOM 741 O O . GLU A 1 88 ? 10.145 -11.176 -17.181 1.00 90.31 88 GLU A O 1
ATOM 746 N N . ILE A 1 89 ? 9.524 -9.122 -16.511 1.00 89.38 89 ILE A N 1
ATOM 747 C CA . ILE A 1 89 ? 10.857 -8.526 -16.590 1.00 89.38 89 ILE A CA 1
ATOM 748 C C . ILE A 1 89 ? 11.215 -7.890 -15.252 1.00 89.38 89 ILE A C 1
ATOM 750 O O . ILE A 1 89 ? 10.493 -7.038 -14.736 1.00 89.38 89 ILE A O 1
ATOM 754 N N . TYR A 1 90 ? 12.381 -8.273 -14.733 1.00 86.25 90 TYR A N 1
ATOM 755 C CA . TYR A 1 90 ? 12.976 -7.727 -13.518 1.00 86.25 90 TYR A CA 1
ATOM 756 C C . TYR A 1 90 ? 14.316 -7.077 -13.861 1.00 86.25 90 TYR A C 1
ATOM 758 O O . TYR A 1 90 ? 15.265 -7.766 -14.237 1.00 86.25 90 TYR A O 1
ATOM 766 N N . LEU A 1 91 ? 14.404 -5.753 -13.738 1.00 85.38 91 LEU A N 1
ATOM 767 C CA . LEU A 1 91 ? 15.621 -4.990 -14.012 1.00 85.38 91 LEU A CA 1
ATOM 768 C C . LEU A 1 91 ? 16.236 -4.511 -12.710 1.00 85.38 91 LEU A C 1
ATOM 770 O O . LEU A 1 91 ? 15.689 -3.628 -12.059 1.00 85.38 91 LEU A O 1
ATOM 774 N N . LEU A 1 92 ? 17.392 -5.066 -12.354 1.00 81.69 92 LEU A N 1
ATOM 775 C CA . LEU A 1 92 ? 18.220 -4.555 -11.268 1.00 81.69 92 LEU A CA 1
ATOM 776 C C . LEU A 1 92 ? 19.307 -3.654 -11.861 1.00 81.69 92 LEU A C 1
ATOM 778 O O . LEU A 1 92 ? 20.225 -4.146 -12.521 1.00 81.69 92 LEU A O 1
ATOM 782 N N . LEU A 1 93 ? 19.201 -2.343 -11.648 1.00 77.75 93 LEU A N 1
ATOM 783 C CA . LEU A 1 93 ? 20.187 -1.392 -12.157 1.00 77.75 93 LEU A CA 1
ATOM 784 C C . LEU A 1 93 ? 21.313 -1.182 -11.125 1.00 77.75 93 LEU A C 1
ATOM 786 O O . LEU A 1 93 ? 21.043 -0.981 -9.943 1.00 77.75 93 LEU A O 1
ATOM 790 N N . PRO A 1 94 ? 22.593 -1.261 -11.530 1.00 72.12 94 PRO A N 1
ATOM 791 C CA . PRO A 1 94 ? 23.705 -1.041 -10.617 1.00 72.12 94 PRO A CA 1
ATOM 792 C C . PRO A 1 94 ? 23.861 0.443 -10.268 1.00 72.12 94 PRO A C 1
ATOM 794 O O . PRO A 1 94 ? 23.770 1.324 -11.127 1.00 72.12 94 PRO A O 1
ATOM 797 N N . THR A 1 95 ? 24.212 0.701 -9.007 1.00 66.19 95 THR A N 1
ATOM 798 C CA . THR A 1 95 ? 24.242 2.044 -8.406 1.00 66.19 95 THR A CA 1
ATOM 799 C C . THR A 1 95 ? 25.370 2.954 -8.887 1.00 66.19 95 THR A C 1
ATOM 801 O O . THR A 1 95 ? 25.442 4.117 -8.508 1.00 66.19 95 THR A O 1
ATOM 804 N N . SER A 1 96 ? 26.295 2.427 -9.689 1.00 65.56 96 SER A N 1
ATOM 805 C CA . SER A 1 96 ? 27.558 3.084 -10.039 1.00 65.56 96 SER A CA 1
ATOM 806 C C . SER A 1 96 ? 27.589 3.674 -11.451 1.00 65.56 96 SER A C 1
ATOM 808 O O . SER A 1 96 ? 28.675 3.851 -12.003 1.00 65.56 96 SER A O 1
ATOM 810 N N . SER A 1 97 ? 26.441 3.906 -12.086 1.00 54.59 97 SER A N 1
ATOM 811 C CA . SER A 1 97 ? 26.397 4.156 -13.533 1.00 54.59 97 SER A CA 1
ATOM 812 C C . SER A 1 97 ? 25.845 5.528 -13.907 1.00 54.59 97 SER A C 1
ATOM 814 O O . SER A 1 97 ? 25.015 6.098 -13.203 1.00 54.59 97 SER A O 1
ATOM 816 N N . ALA A 1 98 ? 26.297 6.014 -15.065 1.00 63.53 98 ALA A N 1
ATOM 817 C CA . ALA A 1 98 ? 25.749 7.160 -15.779 1.00 63.53 98 ALA A CA 1
ATOM 818 C C . ALA A 1 98 ? 24.228 7.048 -15.993 1.00 63.53 98 ALA A C 1
ATOM 820 O O . ALA A 1 98 ? 23.646 5.972 -15.860 1.00 63.53 98 ALA A O 1
ATOM 821 N N . PHE A 1 99 ? 23.597 8.172 -16.334 1.00 67.88 99 PHE A N 1
ATOM 822 C CA . PHE A 1 99 ? 22.161 8.266 -16.576 1.00 67.88 99 PHE A CA 1
ATOM 823 C C . PHE A 1 99 ? 21.651 7.154 -17.503 1.00 67.88 99 PHE A C 1
ATOM 825 O O . PHE A 1 99 ? 22.159 6.945 -18.610 1.00 67.88 99 PHE A O 1
ATOM 832 N N . PHE A 1 100 ? 20.625 6.445 -17.044 1.00 70.31 100 PHE A N 1
ATOM 833 C CA . PHE A 1 100 ? 19.948 5.410 -17.805 1.00 70.31 100 PHE A CA 1
ATOM 834 C C . PHE A 1 100 ? 18.633 5.943 -18.351 1.00 70.31 100 PHE A C 1
ATOM 836 O O . PHE A 1 100 ? 17.906 6.692 -17.695 1.00 70.31 100 PHE A O 1
ATOM 843 N N . ARG A 1 101 ? 18.313 5.494 -19.561 1.00 76.19 101 ARG A N 1
ATOM 844 C CA . ARG A 1 101 ? 16.989 5.630 -20.151 1.00 76.19 101 ARG A CA 1
ATOM 845 C C . ARG A 1 101 ? 16.589 4.263 -20.674 1.00 76.19 101 ARG A C 1
ATOM 847 O O . ARG A 1 101 ? 17.319 3.675 -21.473 1.00 76.19 101 ARG A O 1
ATOM 854 N N . ILE A 1 102 ? 15.445 3.759 -20.223 1.00 79.69 102 ILE A N 1
ATOM 855 C CA . ILE A 1 102 ? 14.859 2.560 -20.822 1.00 79.69 102 ILE A CA 1
ATOM 856 C C . ILE A 1 102 ? 14.380 2.971 -22.212 1.00 79.69 102 ILE A C 1
ATOM 858 O O . ILE A 1 102 ? 13.574 3.891 -22.353 1.00 79.69 102 ILE A O 1
ATOM 862 N N . SER A 1 103 ? 14.964 2.364 -23.243 1.00 79.69 103 SER A N 1
ATOM 863 C CA . SER A 1 103 ? 14.578 2.653 -24.620 1.00 79.69 103 SER A CA 1
ATOM 864 C C . SER A 1 103 ? 13.198 2.056 -24.896 1.00 79.69 103 SER A C 1
ATOM 866 O O . SER A 1 103 ? 12.977 0.904 -24.524 1.00 79.69 103 SER A O 1
ATOM 868 N N . PRO A 1 104 ? 12.299 2.763 -25.602 1.00 80.75 104 PRO A N 1
ATOM 869 C CA . PRO A 1 104 ? 11.031 2.192 -26.052 1.00 80.75 104 PRO A CA 1
ATOM 870 C C . PRO A 1 104 ? 11.199 0.870 -26.819 1.00 80.75 104 PRO A C 1
ATOM 872 O O . PRO A 1 104 ? 10.383 -0.030 -26.675 1.00 80.75 104 PRO A O 1
ATOM 875 N N . VAL A 1 105 ? 12.327 0.715 -27.526 1.00 79.81 105 VAL A N 1
ATOM 876 C CA . VAL A 1 105 ? 12.690 -0.483 -28.310 1.00 79.81 105 VAL A CA 1
ATOM 877 C C . VAL A 1 105 ? 12.685 -1.772 -27.479 1.00 79.81 105 VAL A C 1
ATOM 879 O O . VAL A 1 105 ? 12.507 -2.857 -28.019 1.00 79.81 105 VAL A O 1
ATOM 882 N N . VAL A 1 106 ? 12.881 -1.675 -26.161 1.00 81.38 106 VAL A N 1
ATOM 883 C CA . VAL A 1 106 ? 12.808 -2.825 -25.246 1.00 81.38 106 VAL A CA 1
ATOM 884 C C . VAL A 1 106 ? 11.411 -3.440 -25.217 1.00 81.38 106 VAL A C 1
ATOM 886 O O . VAL A 1 106 ? 11.263 -4.653 -25.104 1.00 81.38 106 VAL A O 1
ATOM 889 N N . PHE A 1 107 ? 10.385 -2.602 -25.313 1.00 86.19 107 PHE A N 1
ATOM 890 C CA . PHE A 1 107 ? 8.998 -3.041 -25.261 1.00 86.19 107 PHE A CA 1
ATOM 891 C C . PHE A 1 107 ? 8.543 -3.616 -26.607 1.00 86.19 107 PHE A C 1
ATOM 893 O O . PHE A 1 107 ? 7.713 -4.521 -26.628 1.00 86.19 107 PHE A O 1
ATOM 900 N N . ASP A 1 108 ? 9.163 -3.181 -27.709 1.00 86.50 108 ASP A N 1
ATOM 901 C CA . ASP A 1 108 ? 8.899 -3.714 -29.050 1.00 86.50 108 ASP A CA 1
ATOM 902 C C . ASP A 1 108 ? 9.372 -5.170 -29.205 1.00 86.50 108 ASP A C 1
ATOM 904 O O . ASP A 1 108 ? 8.757 -5.949 -29.933 1.00 86.50 108 ASP A O 1
ATOM 908 N N . THR A 1 109 ? 10.451 -5.569 -28.519 1.00 86.94 109 THR A N 1
ATOM 909 C CA . THR A 1 109 ? 10.964 -6.951 -28.577 1.00 86.94 109 THR A CA 1
ATOM 910 C C . THR A 1 109 ? 10.201 -7.917 -27.674 1.00 86.94 109 THR A C 1
ATOM 912 O O . THR A 1 109 ? 10.299 -9.128 -27.852 1.00 86.94 109 THR A O 1
ATOM 915 N N . CYS A 1 110 ? 9.415 -7.398 -26.729 1.00 88.50 110 CYS A N 1
ATOM 916 C CA . CYS A 1 110 ? 8.755 -8.183 -25.692 1.00 88.50 110 CYS A CA 1
ATOM 917 C C . CYS A 1 110 ? 7.255 -7.832 -25.588 1.00 88.50 110 CYS A C 1
ATOM 919 O O . CYS A 1 110 ? 6.806 -7.336 -24.553 1.00 88.50 110 CYS A O 1
ATOM 921 N N . PRO A 1 111 ? 6.437 -8.083 -26.625 1.00 90.44 111 PRO A N 1
ATOM 922 C CA . PRO A 1 111 ? 5.028 -7.672 -26.627 1.00 90.44 111 PRO A CA 1
ATOM 923 C C . PRO A 1 111 ? 4.168 -8.389 -25.567 1.00 90.44 111 PRO A C 1
ATOM 925 O O . PRO A 1 111 ? 3.082 -7.915 -25.228 1.00 90.44 111 PRO A O 1
ATOM 928 N N . SER A 1 112 ? 4.649 -9.518 -25.037 1.00 92.75 112 SER A N 1
ATOM 929 C CA . SER A 1 112 ? 3.939 -10.373 -24.077 1.00 92.75 112 SER A CA 1
ATOM 930 C C . SER A 1 112 ? 4.187 -10.010 -22.607 1.00 92.75 112 SER A C 1
ATOM 932 O O . SER A 1 112 ? 3.745 -10.744 -21.724 1.00 92.75 112 SER A O 1
ATOM 934 N N . ILE A 1 113 ? 4.899 -8.912 -22.306 1.00 93.94 113 ILE A N 1
ATOM 935 C CA . ILE A 1 113 ? 5.178 -8.532 -20.912 1.00 93.94 113 ILE A CA 1
ATOM 936 C C . ILE A 1 113 ? 3.867 -8.214 -20.188 1.00 93.94 113 ILE A C 1
ATOM 938 O O . ILE A 1 113 ? 3.107 -7.332 -20.583 1.00 93.94 113 ILE A O 1
ATOM 942 N N . VAL A 1 114 ? 3.665 -8.896 -19.065 1.00 96.06 114 VAL A N 1
ATOM 943 C CA . VAL A 1 114 ? 2.562 -8.714 -18.119 1.00 96.06 114 VAL A CA 1
ATOM 944 C C . VAL A 1 114 ? 3.019 -7.969 -16.865 1.00 96.06 114 VAL A C 1
ATOM 946 O O . VAL A 1 114 ? 2.252 -7.180 -16.309 1.00 96.06 114 VAL A O 1
ATOM 949 N N . VAL A 1 115 ? 4.262 -8.187 -16.421 1.00 94.88 115 VAL A N 1
ATOM 950 C CA . VAL A 1 115 ? 4.831 -7.572 -15.211 1.00 94.88 115 VAL A CA 1
ATOM 951 C C . VAL A 1 115 ? 6.187 -6.946 -15.515 1.00 94.88 115 VAL A C 1
ATOM 953 O O . VAL A 1 115 ? 7.104 -7.629 -15.970 1.00 94.88 115 VAL A O 1
ATOM 956 N N . LEU A 1 116 ? 6.337 -5.661 -15.200 1.00 94.62 116 LEU A N 1
ATOM 957 C CA . LEU A 1 116 ? 7.606 -4.942 -15.270 1.00 94.62 116 LEU A CA 1
ATOM 958 C C . LEU A 1 116 ? 8.018 -4.482 -13.874 1.00 94.62 116 LEU A C 1
ATOM 960 O O . LEU A 1 116 ? 7.301 -3.728 -13.225 1.00 94.62 116 LEU A O 1
ATOM 964 N N . THR A 1 117 ? 9.189 -4.908 -13.417 1.00 92.75 117 THR A N 1
ATOM 965 C CA . THR A 1 117 ? 9.739 -4.515 -12.118 1.00 92.75 117 THR A CA 1
ATOM 966 C C . THR A 1 117 ? 11.123 -3.905 -12.298 1.00 92.75 117 THR A C 1
ATOM 968 O O . THR A 1 117 ? 12.054 -4.566 -12.751 1.00 92.75 117 THR A O 1
ATOM 971 N N . LEU A 1 118 ? 11.263 -2.635 -11.935 1.00 91.31 118 LEU A N 1
ATOM 972 C CA . LEU A 1 118 ? 12.498 -1.863 -11.985 1.00 91.31 118 LEU A CA 1
ATOM 973 C C . LEU A 1 118 ? 13.006 -1.670 -10.555 1.00 91.31 118 LEU A C 1
ATOM 975 O O . LEU A 1 118 ? 12.323 -1.062 -9.738 1.00 91.31 118 LEU A O 1
ATOM 979 N N . ILE A 1 119 ? 14.186 -2.188 -10.231 1.00 87.56 119 ILE A N 1
ATOM 980 C CA . ILE A 1 119 ? 14.749 -2.192 -8.876 1.00 87.56 119 ILE A CA 1
ATOM 981 C C . ILE A 1 119 ? 16.083 -1.460 -8.871 1.00 87.56 119 ILE A C 1
ATOM 983 O O . ILE A 1 119 ? 16.948 -1.690 -9.717 1.00 87.56 119 ILE A O 1
ATOM 987 N N . ASN A 1 120 ? 16.261 -0.629 -7.848 1.00 82.69 120 ASN A N 1
ATOM 988 C CA . ASN A 1 120 ? 17.478 0.120 -7.576 1.00 82.69 120 ASN A CA 1
ATOM 989 C C . ASN A 1 120 ? 17.888 1.063 -8.713 1.00 82.69 120 ASN A C 1
ATOM 991 O O . ASN A 1 120 ? 19.021 1.094 -9.188 1.00 82.69 120 ASN A O 1
ATOM 995 N N . CYS A 1 121 ? 16.927 1.838 -9.190 1.00 80.94 121 CYS A N 1
ATOM 996 C CA . CYS A 1 121 ? 17.118 2.667 -10.365 1.00 80.94 121 CYS A CA 1
ATOM 997 C C . CYS A 1 121 ? 17.838 3.992 -10.064 1.00 80.94 121 CYS A C 1
ATOM 999 O O . CYS A 1 121 ? 17.267 5.052 -10.291 1.00 80.94 121 CYS A O 1
ATOM 1001 N N . THR A 1 122 ? 19.088 3.949 -9.578 1.00 78.62 122 THR A N 1
ATOM 1002 C CA . THR A 1 122 ? 19.844 5.131 -9.091 1.00 78.62 122 THR A CA 1
ATOM 1003 C C . THR A 1 122 ? 20.018 6.267 -10.097 1.00 78.62 122 THR A C 1
ATOM 1005 O O . THR A 1 122 ? 20.206 7.416 -9.704 1.00 78.62 122 THR A O 1
ATOM 1008 N N . SER A 1 123 ? 19.967 5.952 -11.390 1.00 78.81 123 SER A N 1
ATOM 1009 C CA . SER A 1 123 ? 20.313 6.893 -12.459 1.00 78.81 123 SER A CA 1
ATOM 1010 C C . SER A 1 123 ? 19.227 6.998 -13.531 1.00 78.81 123 SER A C 1
ATOM 1012 O O . SER A 1 123 ? 19.508 7.456 -14.638 1.00 78.81 123 SER A O 1
ATOM 1014 N N . LEU A 1 124 ? 17.999 6.546 -13.248 1.00 80.56 124 LEU A N 1
ATOM 1015 C CA . LEU A 1 124 ? 16.876 6.767 -14.159 1.00 80.56 124 LEU A CA 1
ATOM 1016 C C . LEU A 1 124 ? 16.418 8.218 -14.032 1.00 80.56 124 LEU A C 1
ATOM 1018 O O . LEU A 1 124 ? 15.834 8.590 -13.029 1.00 80.56 124 LEU A O 1
ATOM 1022 N N . ASN A 1 125 ? 16.640 9.038 -15.057 1.00 85.31 125 ASN A N 1
ATOM 1023 C CA . ASN A 1 125 ? 16.022 10.371 -15.099 1.00 85.31 125 ASN A CA 1
ATOM 1024 C C . ASN A 1 125 ? 14.574 10.296 -15.589 1.00 85.31 125 ASN A C 1
ATOM 1026 O O . ASN A 1 125 ? 13.739 11.121 -15.222 1.00 85.31 125 ASN A O 1
ATOM 1030 N N . PHE A 1 126 ? 14.300 9.316 -16.450 1.00 87.88 126 PHE A N 1
ATOM 1031 C CA . PHE A 1 126 ? 13.048 9.192 -17.171 1.00 87.88 126 PHE A CA 1
ATOM 1032 C C . PHE A 1 126 ? 12.671 7.723 -17.337 1.00 87.88 126 PHE A C 1
ATOM 1034 O O . PHE A 1 126 ? 13.465 6.932 -17.859 1.00 87.88 126 PHE A O 1
ATOM 1041 N N . VAL A 1 127 ? 11.451 7.378 -16.940 1.00 90.69 127 VAL A N 1
ATOM 1042 C CA . VAL A 1 127 ? 10.830 6.084 -17.238 1.00 90.69 127 VAL A CA 1
ATOM 1043 C C . VAL A 1 127 ? 9.635 6.359 -18.129 1.00 90.69 127 VAL A C 1
ATOM 1045 O O . VAL A 1 127 ? 8.716 7.048 -17.708 1.00 90.69 127 VAL A O 1
ATOM 1048 N N . SER A 1 128 ? 9.646 5.836 -19.351 1.00 93.31 128 SER A N 1
ATOM 1049 C CA . SER A 1 128 ? 8.472 5.869 -20.221 1.00 93.31 128 SER A CA 1
ATOM 1050 C C . SER A 1 128 ? 8.172 4.468 -20.691 1.00 93.31 128 SER A C 1
ATOM 1052 O O . SER A 1 128 ? 9.025 3.810 -21.290 1.00 93.31 128 SER A O 1
ATOM 1054 N N . VAL A 1 129 ? 6.979 4.010 -20.341 1.00 94.69 129 VAL A N 1
ATOM 1055 C CA . VAL A 1 129 ? 6.447 2.719 -20.750 1.00 94.69 129 VAL A CA 1
ATOM 1056 C C . VAL A 1 129 ? 5.350 3.007 -21.773 1.00 94.69 129 VAL A C 1
ATOM 1058 O O . VAL A 1 129 ? 4.383 3.694 -21.428 1.00 94.69 129 VAL A O 1
ATOM 1061 N N . PRO A 1 130 ? 5.498 2.551 -23.030 1.00 95.31 130 PRO A N 1
ATOM 1062 C CA . PRO A 1 130 ? 4.503 2.771 -24.069 1.00 95.31 130 PRO A CA 1
ATOM 1063 C C . PRO A 1 130 ? 3.213 2.005 -23.759 1.00 95.31 130 PRO A C 1
ATOM 1065 O O . PRO A 1 130 ? 3.123 1.266 -22.775 1.00 95.31 130 PRO A O 1
ATOM 1068 N N . ASP A 1 131 ? 2.200 2.186 -24.603 1.00 95.56 131 ASP A N 1
ATOM 1069 C CA . ASP A 1 131 ? 0.987 1.390 -24.481 1.00 95.56 131 ASP A CA 1
ATOM 1070 C C . ASP A 1 131 ? 1.298 -0.077 -24.789 1.00 95.56 131 ASP A C 1
ATOM 1072 O O . ASP A 1 131 ? 1.719 -0.432 -25.891 1.00 95.56 131 ASP A O 1
ATOM 1076 N N . MET A 1 132 ? 1.142 -0.920 -23.774 1.00 94.31 132 MET A N 1
ATOM 1077 C CA . MET A 1 132 ? 1.414 -2.344 -23.838 1.00 94.31 132 MET A CA 1
ATOM 1078 C C . MET A 1 132 ? 0.143 -3.103 -23.492 1.00 94.31 132 MET A C 1
ATOM 1080 O O . MET A 1 132 ? -0.275 -3.152 -22.336 1.00 94.31 132 MET A O 1
ATOM 1084 N N . ASN A 1 133 ? -0.440 -3.756 -24.498 1.00 93.56 133 ASN A N 1
ATOM 1085 C CA . ASN A 1 133 ? -1.735 -4.424 -24.373 1.00 93.56 133 ASN A CA 1
ATOM 1086 C C . ASN A 1 133 ? -1.780 -5.494 -23.271 1.00 93.56 133 ASN A C 1
ATOM 1088 O O . ASN A 1 133 ? -2.851 -5.751 -22.727 1.00 93.56 133 ASN A O 1
ATOM 1092 N N . GLN A 1 134 ? -0.658 -6.134 -22.937 1.00 95.88 134 GLN A N 1
ATOM 1093 C CA . GLN A 1 134 ? -0.627 -7.201 -21.931 1.00 95.88 134 GLN A CA 1
ATOM 1094 C C . GLN A 1 134 ? -0.119 -6.750 -20.559 1.00 95.88 134 GLN A C 1
ATOM 1096 O O . GLN A 1 134 ? -0.282 -7.497 -19.592 1.00 95.88 134 GLN A O 1
ATOM 1101 N N . LEU A 1 135 ? 0.455 -5.548 -20.449 1.00 97.12 135 LEU A N 1
ATOM 1102 C CA . LEU A 1 135 ? 1.103 -5.093 -19.225 1.00 97.12 135 LEU A CA 1
ATOM 1103 C C . LEU A 1 135 ? 0.055 -4.771 -18.158 1.00 97.12 135 LEU A C 1
ATOM 1105 O O . LEU A 1 135 ? -0.749 -3.856 -18.316 1.00 97.12 135 LEU A O 1
ATOM 1109 N N . LYS A 1 136 ? 0.083 -5.529 -17.059 1.00 97.56 136 LYS A N 1
ATOM 1110 C CA . LYS A 1 136 ? -0.866 -5.417 -15.943 1.00 97.56 136 LYS A CA 1
ATOM 1111 C C . LYS A 1 136 ? -0.243 -4.823 -14.691 1.00 97.56 136 LYS A C 1
ATOM 1113 O O . LYS A 1 136 ? -0.972 -4.229 -13.902 1.00 97.56 136 LYS A O 1
ATOM 1118 N N . LYS A 1 137 ? 1.064 -4.996 -14.483 1.00 97.69 137 LYS A N 1
ATOM 1119 C CA . LYS A 1 137 ? 1.743 -4.533 -13.267 1.00 97.69 137 LYS A CA 1
ATOM 1120 C C . LYS A 1 137 ? 3.051 -3.830 -13.578 1.00 97.69 137 LYS A C 1
ATOM 1122 O O . LYS A 1 137 ? 3.874 -4.355 -14.330 1.00 97.69 137 LYS A O 1
ATOM 1127 N N . VAL A 1 138 ? 3.260 -2.680 -12.949 1.00 96.38 138 VAL A N 1
ATOM 1128 C CA . VAL A 1 138 ? 4.521 -1.940 -12.998 1.00 96.38 138 VAL A CA 1
ATOM 1129 C C . VAL A 1 138 ? 4.956 -1.609 -11.579 1.00 96.38 138 VAL A C 1
ATOM 1131 O O . VAL A 1 138 ? 4.244 -0.933 -10.841 1.00 96.38 138 VAL A O 1
ATOM 1134 N N . HIS A 1 139 ? 6.150 -2.059 -11.212 1.00 95.06 139 HIS A N 1
ATOM 1135 C CA . HIS A 1 139 ? 6.780 -1.739 -9.939 1.00 95.06 139 HIS A CA 1
ATOM 1136 C C . HIS A 1 139 ? 8.088 -1.006 -10.201 1.00 95.06 139 HIS A C 1
ATOM 1138 O O . HIS A 1 139 ? 8.940 -1.487 -10.945 1.00 95.06 139 HIS A O 1
ATOM 1144 N N . VAL A 1 140 ? 8.267 0.149 -9.578 1.00 92.94 140 VAL A N 1
ATOM 1145 C CA . VAL A 1 140 ? 9.481 0.952 -9.671 1.00 92.94 140 VAL A CA 1
ATOM 1146 C C . VAL A 1 140 ? 9.989 1.197 -8.261 1.00 92.94 140 VAL A C 1
ATOM 1148 O O . VAL A 1 140 ? 9.309 1.791 -7.436 1.00 92.94 140 VAL A O 1
ATOM 1151 N N . SER A 1 141 ? 11.188 0.721 -7.964 1.00 90.44 141 SER A N 1
ATOM 1152 C CA . SER A 1 141 ? 11.877 0.948 -6.702 1.00 90.44 141 SER A CA 1
ATOM 1153 C C . SER A 1 141 ? 13.164 1.704 -6.986 1.00 90.44 141 SER A C 1
ATOM 1155 O O . SER A 1 141 ? 14.066 1.214 -7.678 1.00 90.44 141 SER A O 1
ATOM 1157 N N . CYS A 1 142 ? 13.233 2.918 -6.464 1.00 87.12 142 CYS A N 1
ATOM 1158 C CA . CYS A 1 142 ? 14.364 3.813 -6.630 1.00 87.12 142 CYS A CA 1
ATOM 1159 C C . CYS A 1 142 ? 15.146 3.913 -5.318 1.00 87.12 142 CYS A C 1
ATOM 1161 O O . CYS A 1 142 ? 14.607 3.682 -4.244 1.00 87.12 142 CYS A O 1
ATOM 1163 N N . GLU A 1 143 ? 16.435 4.229 -5.380 1.00 82.50 143 GLU A N 1
ATOM 1164 C CA . GLU A 1 143 ? 17.163 4.608 -4.167 1.00 82.50 143 GLU A CA 1
ATOM 1165 C C . GLU A 1 143 ? 16.911 6.084 -3.838 1.00 82.50 143 GLU A C 1
ATOM 1167 O O . GLU A 1 143 ? 16.622 6.903 -4.712 1.00 82.50 143 GLU A O 1
ATOM 1172 N N . ILE A 1 144 ? 17.068 6.422 -2.560 1.00 71.12 144 ILE A N 1
ATOM 1173 C CA . ILE A 1 144 ? 16.746 7.729 -1.971 1.00 71.12 144 ILE A CA 1
ATOM 1174 C C . ILE A 1 144 ? 17.431 8.914 -2.687 1.00 71.12 144 ILE A C 1
ATOM 1176 O O . ILE A 1 144 ? 16.905 10.023 -2.681 1.00 71.12 144 ILE A O 1
ATOM 1180 N N . SER A 1 145 ? 18.582 8.695 -3.326 1.00 67.19 145 SER A N 1
ATOM 1181 C CA . SER A 1 145 ? 19.385 9.728 -3.998 1.00 67.19 145 SER A CA 1
ATOM 1182 C C . SER A 1 145 ? 19.067 9.926 -5.486 1.00 67.19 145 SER A C 1
ATOM 1184 O O . SER A 1 145 ? 19.819 10.597 -6.193 1.00 67.19 145 SER A O 1
ATOM 1186 N N . THR A 1 146 ? 18.000 9.314 -5.992 1.00 66.69 146 THR A N 1
ATOM 1187 C CA . THR A 1 146 ? 17.670 9.342 -7.421 1.00 66.69 146 THR A CA 1
ATOM 1188 C C . THR A 1 146 ? 17.061 10.662 -7.875 1.00 66.69 146 THR A C 1
ATOM 1190 O O . THR A 1 146 ? 16.157 11.204 -7.246 1.00 66.69 146 THR A O 1
ATOM 1193 N N . TYR A 1 147 ? 17.504 11.135 -9.042 1.00 79.38 147 TYR A N 1
ATOM 1194 C CA . TYR A 1 147 ? 16.931 12.285 -9.746 1.00 79.38 147 TYR A CA 1
ATOM 1195 C C . TYR A 1 147 ? 15.905 11.844 -10.799 1.00 79.38 147 TYR A C 1
ATOM 1197 O O . TYR A 1 147 ? 15.939 12.331 -11.931 1.00 79.38 147 TYR A O 1
ATOM 1205 N N . VAL A 1 148 ? 15.016 10.895 -10.475 1.00 86.12 148 VAL A N 1
ATOM 1206 C CA . VAL A 1 148 ? 13.933 10.568 -11.412 1.00 86.12 148 VAL A CA 1
ATOM 1207 C C . VAL A 1 148 ? 13.049 11.804 -11.538 1.00 86.12 148 VAL A C 1
ATOM 1209 O O . VAL A 1 148 ? 12.463 12.254 -10.559 1.00 86.12 148 VAL A O 1
ATOM 1212 N N . GLN A 1 149 ? 12.992 12.386 -12.735 1.00 89.25 149 GLN A N 1
ATOM 1213 C CA . GLN A 1 149 ? 12.236 13.612 -12.992 1.00 89.25 149 GLN A CA 1
ATOM 1214 C C . GLN A 1 149 ? 10.827 13.299 -13.472 1.00 89.25 149 GLN A C 1
ATOM 1216 O O . GLN A 1 149 ? 9.875 14.008 -13.138 1.00 89.25 149 GLN A O 1
ATOM 1221 N N . THR A 1 150 ? 10.671 12.247 -14.279 1.00 90.94 150 THR A N 1
ATOM 1222 C CA . THR A 1 150 ? 9.364 11.882 -14.826 1.00 90.94 150 THR A CA 1
ATOM 1223 C C . THR A 1 150 ? 9.220 10.375 -15.008 1.00 90.94 150 THR A C 1
ATOM 1225 O O . THR A 1 150 ? 10.107 9.715 -15.556 1.00 90.94 150 THR A O 1
ATOM 1228 N N . ILE A 1 151 ? 8.073 9.852 -14.575 1.00 92.75 151 ILE A N 1
ATOM 1229 C CA . ILE A 1 151 ? 7.578 8.522 -14.931 1.00 92.75 151 ILE A CA 1
ATOM 1230 C C . ILE A 1 151 ? 6.291 8.709 -15.729 1.00 92.75 151 ILE A C 1
ATOM 1232 O O . ILE A 1 151 ? 5.359 9.352 -15.260 1.00 92.75 151 ILE A O 1
ATOM 1236 N N . GLU A 1 152 ? 6.249 8.146 -16.927 1.00 94.75 152 GLU A N 1
ATOM 1237 C CA . GLU A 1 152 ? 5.117 8.184 -17.848 1.00 94.75 152 GLU A CA 1
ATOM 1238 C C . GLU A 1 152 ? 4.739 6.744 -18.208 1.00 94.75 152 GLU A C 1
ATOM 1240 O O . GLU A 1 152 ? 5.541 6.019 -18.799 1.00 94.75 152 GLU A O 1
ATOM 1245 N N . ILE A 1 153 ? 3.531 6.304 -17.851 1.00 95.50 153 ILE A N 1
ATOM 1246 C CA . ILE A 1 153 ? 3.051 4.952 -18.164 1.00 95.50 153 ILE A CA 1
ATOM 1247 C C . ILE A 1 153 ? 1.809 5.055 -19.046 1.00 95.50 153 ILE A C 1
ATOM 1249 O O . ILE A 1 153 ? 0.772 5.565 -18.626 1.00 95.50 153 ILE A O 1
ATOM 1253 N N . LYS A 1 154 ? 1.917 4.554 -20.282 1.00 96.06 154 LYS A N 1
ATOM 1254 C CA . LYS A 1 154 ? 0.848 4.602 -21.292 1.00 96.06 154 LYS A CA 1
ATOM 1255 C C . LYS A 1 154 ? 0.056 3.308 -21.448 1.00 96.06 154 LYS A C 1
ATOM 1257 O O . LYS A 1 154 ? -0.828 3.252 -22.292 1.00 96.06 154 LYS A O 1
ATOM 1262 N N . ALA A 1 155 ? 0.363 2.281 -20.660 1.00 96.25 155 ALA A N 1
ATOM 1263 C CA . ALA A 1 155 ? -0.300 0.986 -20.741 1.00 96.25 155 ALA A CA 1
ATOM 1264 C C . ALA A 1 155 ? -1.752 1.063 -20.244 1.00 96.25 155 ALA A C 1
ATOM 1266 O O . ALA A 1 155 ? -2.005 1.130 -19.041 1.00 96.25 155 ALA A O 1
ATOM 1267 N N . GLN A 1 156 ? -2.714 0.996 -21.166 1.00 96.00 156 GLN A N 1
ATOM 1268 C CA . GLN A 1 156 ? -4.140 1.133 -20.833 1.00 96.00 156 GLN A CA 1
ATOM 1269 C C . GLN A 1 156 ? -4.664 -0.005 -19.949 1.00 96.00 156 GLN A C 1
ATOM 1271 O O . GLN A 1 156 ? -5.598 0.176 -19.168 1.00 96.00 156 GLN A O 1
ATOM 1276 N N . ASN A 1 157 ? -4.053 -1.188 -20.060 1.00 96.69 157 ASN A N 1
ATOM 1277 C CA . ASN A 1 157 ? -4.438 -2.385 -19.314 1.00 96.69 157 ASN A CA 1
ATOM 1278 C C . ASN A 1 157 ? -3.720 -2.541 -17.965 1.00 96.69 157 ASN A C 1
ATOM 1280 O O . ASN A 1 157 ? -3.851 -3.591 -17.328 1.00 96.69 157 ASN A O 1
ATOM 1284 N N . LEU A 1 158 ? -2.994 -1.510 -17.521 1.00 97.44 158 LEU A N 1
ATOM 1285 C CA . LEU A 1 158 ? -2.325 -1.507 -16.229 1.00 97.44 158 LEU A CA 1
ATOM 1286 C C . LEU A 1 158 ? -3.359 -1.588 -15.100 1.00 97.44 158 LEU A C 1
ATOM 1288 O O . LEU A 1 158 ? -4.254 -0.755 -15.022 1.00 97.44 158 LEU A O 1
ATOM 1292 N N . LEU A 1 159 ? -3.220 -2.586 -14.228 1.00 97.38 159 LEU A N 1
ATOM 1293 C CA . LEU A 1 159 ? -4.083 -2.812 -13.065 1.00 97.38 159 LEU A CA 1
ATOM 1294 C C . LEU A 1 159 ? -3.421 -2.341 -11.768 1.00 97.38 159 LEU A C 1
ATOM 1296 O O . LEU A 1 159 ? -4.108 -1.883 -10.858 1.00 97.38 159 LEU A O 1
ATOM 1300 N N . GLU A 1 160 ? -2.094 -2.451 -11.681 1.00 97.62 160 GLU A N 1
ATOM 1301 C CA . GLU A 1 160 ? -1.327 -2.135 -10.478 1.00 97.62 160 GLU A CA 1
ATOM 1302 C C . GLU A 1 160 ? -0.071 -1.329 -10.820 1.00 97.62 160 GLU A C 1
ATOM 1304 O O . GLU A 1 160 ? 0.749 -1.740 -11.648 1.00 97.62 160 GLU A O 1
ATOM 1309 N N . PHE A 1 161 ? 0.095 -0.194 -10.143 1.00 96.94 161 PHE A N 1
ATOM 1310 C CA . PHE A 1 161 ? 1.304 0.616 -10.193 1.00 96.94 161 PHE A CA 1
ATOM 1311 C C . PHE A 1 161 ? 1.859 0.789 -8.785 1.00 96.94 161 PHE A C 1
ATOM 1313 O O . PHE A 1 161 ? 1.137 1.179 -7.868 1.00 96.94 161 PHE A O 1
ATOM 1320 N N . SER A 1 162 ? 3.150 0.517 -8.614 1.00 95.44 162 SER A N 1
ATOM 1321 C CA . SER A 1 162 ? 3.844 0.781 -7.358 1.00 95.44 162 SER A CA 1
ATOM 1322 C C . SER A 1 162 ? 5.128 1.566 -7.579 1.00 95.44 162 SER A C 1
ATOM 1324 O O . SER A 1 162 ? 5.961 1.172 -8.394 1.00 95.44 162 SER A O 1
ATOM 1326 N N . LEU A 1 163 ? 5.323 2.629 -6.806 1.00 93.50 163 LEU A N 1
ATOM 1327 C CA . LEU A 1 163 ? 6.538 3.431 -6.773 1.00 93.50 163 LEU A CA 1
ATOM 1328 C C . LEU A 1 163 ? 7.074 3.481 -5.344 1.00 93.50 163 LEU A C 1
ATOM 1330 O O . LEU A 1 163 ? 6.383 3.955 -4.448 1.00 93.50 163 LEU A O 1
ATOM 1334 N N . PHE A 1 164 ? 8.306 3.022 -5.134 1.00 90.31 164 PHE A N 1
ATOM 1335 C CA . PHE A 1 164 ? 8.922 2.932 -3.815 1.00 90.31 164 PHE A CA 1
ATOM 1336 C C . PHE A 1 164 ? 10.200 3.764 -3.674 1.00 90.31 164 PHE A C 1
ATOM 1338 O O . PHE A 1 164 ? 11.029 3.783 -4.588 1.00 90.31 164 PHE A O 1
ATOM 1345 N N . ASN A 1 165 ? 10.400 4.327 -2.472 1.00 84.19 165 ASN A N 1
ATOM 1346 C CA . ASN A 1 165 ? 11.648 4.938 -1.994 1.00 84.19 165 ASN A CA 1
ATOM 1347 C C . ASN A 1 165 ? 12.119 6.178 -2.788 1.00 84.19 165 ASN A C 1
ATOM 1349 O O . ASN A 1 165 ? 13.321 6.364 -2.991 1.00 84.19 165 ASN A O 1
ATOM 1353 N N . LEU A 1 166 ? 11.197 7.054 -3.203 1.00 81.38 166 LEU A N 1
ATOM 1354 C CA . LEU A 1 166 ? 11.543 8.277 -3.935 1.00 81.38 166 LEU A CA 1
ATOM 1355 C C . LEU A 1 166 ? 11.359 9.530 -3.060 1.00 81.38 166 LEU A C 1
ATOM 1357 O O . LEU A 1 166 ? 10.235 9.912 -2.758 1.00 81.38 166 LEU A O 1
ATOM 1361 N N . LEU A 1 167 ? 12.446 10.205 -2.672 1.00 81.12 167 LEU A N 1
ATOM 1362 C CA . LEU A 1 167 ? 12.344 11.466 -1.912 1.00 81.12 167 LEU A CA 1
ATOM 1363 C C . LEU A 1 167 ? 12.254 12.711 -2.802 1.00 81.12 167 LEU A C 1
ATOM 1365 O O . LEU A 1 167 ? 11.770 13.748 -2.358 1.00 81.12 167 LEU A O 1
ATOM 1369 N N . ALA A 1 168 ? 12.746 12.633 -4.039 1.00 82.62 168 ALA A N 1
ATOM 1370 C CA . ALA A 1 168 ? 12.778 13.782 -4.930 1.00 82.62 168 ALA A CA 1
ATOM 1371 C C . ALA A 1 168 ? 11.388 14.077 -5.525 1.00 82.62 168 ALA A C 1
ATOM 1373 O O . ALA A 1 168 ? 10.646 13.143 -5.850 1.00 82.62 168 ALA A O 1
ATOM 1374 N N . PRO A 1 169 ? 11.040 15.363 -5.718 1.00 81.81 169 PRO A N 1
ATOM 1375 C CA . PRO A 1 169 ? 9.829 15.736 -6.425 1.00 81.81 169 PRO A CA 1
ATOM 1376 C C . PRO A 1 169 ? 9.895 15.247 -7.874 1.00 81.81 169 PRO A C 1
ATOM 1378 O O . PRO A 1 169 ? 10.864 15.501 -8.590 1.00 81.81 169 PRO A O 1
ATOM 1381 N N . MET A 1 170 ? 8.842 14.561 -8.308 1.00 87.25 170 MET A N 1
ATOM 1382 C CA . MET A 1 170 ? 8.767 13.935 -9.623 1.00 87.25 170 MET A CA 1
ATOM 1383 C C . MET A 1 170 ? 7.388 14.134 -10.244 1.00 87.25 170 MET A C 1
ATOM 1385 O O . MET A 1 170 ? 6.386 14.228 -9.534 1.00 87.25 170 MET A O 1
ATOM 1389 N N . LYS A 1 171 ? 7.339 14.178 -11.579 1.00 90.38 171 LYS A N 1
ATOM 1390 C CA . LYS A 1 171 ? 6.093 14.111 -12.342 1.00 90.38 171 LYS A CA 1
ATOM 1391 C C . LYS A 1 171 ? 5.739 12.650 -12.630 1.00 90.38 171 LYS A C 1
ATOM 1393 O O . LYS A 1 171 ? 6.514 11.944 -13.271 1.00 90.38 171 LYS A O 1
ATO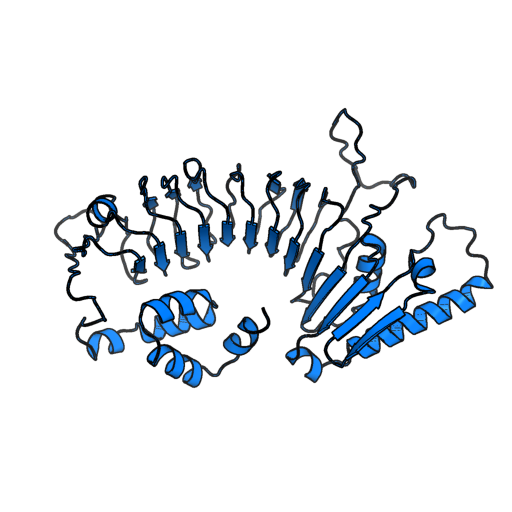M 1398 N N . ILE A 1 172 ? 4.572 12.209 -12.177 1.00 91.38 172 ILE A N 1
ATOM 1399 C CA . ILE A 1 172 ? 4.008 10.903 -12.532 1.00 91.38 172 ILE A CA 1
ATOM 1400 C C . ILE A 1 172 ? 2.833 11.159 -13.474 1.00 91.38 172 ILE A C 1
ATOM 1402 O O . ILE A 1 172 ? 1.918 11.895 -13.116 1.00 91.38 172 ILE A O 1
ATOM 1406 N N . ASP A 1 173 ? 2.870 10.568 -14.663 1.00 93.31 173 ASP A N 1
ATOM 1407 C CA . ASP A 1 173 ? 1.770 10.578 -15.624 1.00 93.31 173 ASP A CA 1
ATOM 1408 C C . ASP A 1 173 ? 1.230 9.152 -15.799 1.00 93.31 173 ASP A C 1
ATOM 1410 O O . ASP A 1 173 ? 1.895 8.284 -16.373 1.00 93.31 173 ASP A O 1
ATOM 1414 N N . LEU A 1 174 ? 0.031 8.926 -15.254 1.00 93.81 174 LEU A N 1
ATOM 1415 C CA . LEU A 1 174 ? -0.742 7.685 -15.373 1.00 93.81 174 LEU A CA 1
ATOM 1416 C C . LEU A 1 174 ? -2.073 7.925 -16.104 1.00 93.81 174 LEU A C 1
ATOM 1418 O O . LEU A 1 174 ? -2.964 7.084 -16.023 1.00 93.81 174 LEU A O 1
ATOM 1422 N N . CYS A 1 175 ? -2.241 9.049 -16.813 1.00 92.56 175 CYS A N 1
ATOM 1423 C CA . CYS A 1 175 ? -3.537 9.448 -17.380 1.00 92.56 175 CYS A CA 1
ATOM 1424 C C . CYS A 1 175 ? -4.089 8.441 -18.403 1.00 92.56 175 CYS A C 1
ATOM 1426 O O . CYS A 1 175 ? -5.298 8.323 -18.581 1.00 92.56 175 CYS A O 1
ATOM 1428 N N . ALA A 1 176 ? -3.210 7.686 -19.064 1.00 94.25 176 ALA A N 1
ATOM 1429 C CA . ALA A 1 176 ? -3.590 6.643 -20.013 1.00 94.25 176 ALA A CA 1
ATOM 1430 C C . ALA A 1 176 ? -3.962 5.299 -19.349 1.00 94.25 176 ALA A C 1
ATOM 1432 O O . ALA A 1 176 ? -4.509 4.425 -20.018 1.00 94.25 176 ALA A O 1
ATOM 1433 N N . CYS A 1 177 ? -3.693 5.113 -18.051 1.00 95.44 177 CYS A N 1
ATOM 1434 C CA . CYS A 1 177 ? -3.921 3.862 -17.320 1.00 95.44 177 CYS A CA 1
ATOM 1435 C C . CYS A 1 177 ? -5.387 3.735 -16.864 1.00 95.44 177 CYS A C 1
ATOM 1437 O O . CYS A 1 177 ? -5.691 3.750 -15.673 1.00 95.44 177 CYS A O 1
ATOM 1439 N N . THR A 1 178 ? -6.316 3.617 -17.814 1.00 94.56 178 THR A N 1
ATOM 1440 C CA . THR A 1 178 ? -7.770 3.661 -17.556 1.00 94.56 178 THR A CA 1
ATOM 1441 C C . THR A 1 178 ? -8.315 2.490 -16.735 1.00 94.56 178 THR A C 1
ATOM 1443 O O . THR A 1 178 ? -9.416 2.588 -16.202 1.00 94.56 178 THR A O 1
ATOM 1446 N N . LYS A 1 179 ? -7.566 1.385 -16.620 1.00 96.38 179 LYS A N 1
ATOM 1447 C CA . LYS A 1 179 ? -7.939 0.202 -15.824 1.00 96.38 179 LYS A CA 1
ATOM 1448 C C . LYS A 1 179 ? -7.197 0.097 -14.491 1.00 96.38 179 LYS A C 1
ATOM 1450 O O . LYS A 1 179 ? -7.257 -0.961 -13.862 1.00 96.38 179 LYS A O 1
ATOM 1455 N N . LEU A 1 180 ? -6.488 1.146 -14.071 1.00 97.00 180 LEU A N 1
ATOM 1456 C CA . LEU A 1 180 ? -5.700 1.114 -12.843 1.00 97.00 180 LEU A CA 1
ATOM 1457 C C . LEU A 1 180 ? -6.618 0.906 -11.636 1.00 97.00 180 LEU A C 1
ATOM 1459 O O . LEU A 1 180 ? -7.549 1.667 -11.426 1.00 97.00 180 LEU A O 1
ATOM 1463 N N . GLN A 1 181 ? -6.350 -0.121 -10.833 1.00 96.81 181 GLN A N 1
ATOM 1464 C CA . GLN A 1 181 ? -7.138 -0.441 -9.637 1.00 96.81 181 GLN A CA 1
ATOM 1465 C C . GLN A 1 181 ? -6.345 -0.225 -8.352 1.00 96.81 181 GLN A C 1
ATOM 1467 O O . GLN A 1 181 ? -6.930 0.149 -7.336 1.00 96.81 181 GLN A O 1
ATOM 1472 N N . VAL A 1 182 ? -5.032 -0.465 -8.389 1.00 97.00 182 VAL A N 1
ATOM 1473 C CA . VAL A 1 182 ? -4.144 -0.389 -7.226 1.00 97.00 182 VAL A CA 1
ATOM 1474 C C . VAL A 1 182 ? -3.024 0.608 -7.499 1.00 97.00 182 VAL A C 1
ATOM 1476 O O . VAL A 1 182 ? -2.263 0.452 -8.457 1.00 97.00 182 VAL A O 1
ATOM 1479 N N . LEU A 1 183 ? -2.908 1.613 -6.633 1.00 96.38 183 LEU A N 1
ATOM 1480 C CA . LEU A 1 183 ? -1.870 2.633 -6.690 1.00 96.38 183 LEU A CA 1
ATOM 1481 C C . LEU A 1 183 ? -1.110 2.685 -5.363 1.00 96.38 183 LEU A C 1
ATOM 1483 O O . LEU A 1 183 ? -1.654 3.113 -4.349 1.00 96.38 183 LEU A O 1
ATOM 1487 N N . ASN A 1 184 ? 0.162 2.291 -5.387 1.00 95.31 184 ASN A N 1
ATOM 1488 C CA . ASN A 1 184 ? 1.053 2.355 -4.231 1.00 95.31 184 ASN A CA 1
ATOM 1489 C C . ASN A 1 184 ? 2.145 3.395 -4.485 1.00 95.31 184 ASN A C 1
ATOM 1491 O O . ASN A 1 184 ? 3.001 3.205 -5.347 1.00 95.31 184 ASN A O 1
ATOM 1495 N N . LEU A 1 185 ? 2.141 4.490 -3.738 1.00 93.62 185 LEU A N 1
ATOM 1496 C CA . LEU A 1 185 ? 3.125 5.557 -3.843 1.00 93.62 185 LEU A CA 1
ATOM 1497 C C . LEU A 1 185 ? 3.858 5.714 -2.515 1.00 93.62 185 LEU A C 1
ATOM 1499 O O . LEU A 1 185 ? 3.262 5.952 -1.469 1.00 93.62 185 LEU A O 1
ATOM 1503 N N . ASN A 1 186 ? 5.176 5.591 -2.568 1.00 90.38 186 ASN A N 1
ATOM 1504 C CA . ASN A 1 186 ? 6.083 5.962 -1.497 1.00 90.38 186 ASN A CA 1
ATOM 1505 C C . ASN A 1 186 ? 6.981 7.097 -1.998 1.00 90.38 186 ASN A C 1
ATOM 1507 O O . ASN A 1 186 ? 8.138 6.875 -2.387 1.00 90.38 186 ASN A O 1
ATOM 1511 N N . CYS A 1 187 ? 6.381 8.281 -2.122 1.00 86.31 187 CYS A N 1
ATOM 1512 C CA . CYS A 1 187 ? 7.043 9.460 -2.654 1.00 86.31 187 CYS A CA 1
ATOM 1513 C C . CYS A 1 187 ? 6.475 10.773 -2.110 1.00 86.31 187 CYS A C 1
ATOM 1515 O O . CYS A 1 187 ? 5.300 10.869 -1.758 1.00 86.31 187 CYS A O 1
ATOM 1517 N N . ALA A 1 188 ? 7.323 11.805 -2.113 1.00 83.38 188 ALA A N 1
ATOM 1518 C CA . ALA A 1 188 ? 6.974 13.145 -1.639 1.00 83.38 188 ALA A CA 1
ATOM 1519 C C . ALA A 1 188 ? 5.965 13.880 -2.544 1.00 83.38 188 ALA A C 1
ATOM 1521 O O . ALA A 1 188 ? 5.298 14.797 -2.089 1.00 83.38 188 ALA A O 1
ATOM 1522 N N . ASN A 1 189 ? 5.825 13.478 -3.813 1.00 80.38 189 ASN A N 1
ATOM 1523 C CA . ASN A 1 189 ? 4.873 14.077 -4.752 1.00 80.38 189 ASN A CA 1
ATOM 1524 C C . ASN A 1 189 ? 3.800 13.068 -5.155 1.00 80.38 189 ASN A C 1
ATOM 1526 O O . ASN A 1 189 ? 4.115 12.054 -5.775 1.00 80.38 189 ASN A O 1
ATOM 1530 N N . ILE A 1 190 ? 2.537 13.382 -4.876 1.00 81.56 190 ILE A N 1
ATOM 1531 C CA . ILE A 1 190 ? 1.388 12.644 -5.412 1.00 81.56 190 ILE A CA 1
ATOM 1532 C C . ILE A 1 190 ? 0.884 13.374 -6.668 1.00 81.56 190 ILE A C 1
ATOM 1534 O O . ILE A 1 190 ? 0.898 14.609 -6.700 1.00 81.56 190 ILE A O 1
ATOM 1538 N N . PRO A 1 191 ? 0.455 12.652 -7.719 1.00 81.50 191 PRO A N 1
ATOM 1539 C CA . PRO A 1 191 ? -0.239 13.263 -8.850 1.00 81.50 191 PRO A CA 1
ATOM 1540 C C . PRO A 1 191 ? -1.481 14.045 -8.386 1.00 81.50 191 PRO A C 1
ATOM 1542 O O . PRO A 1 191 ? -2.227 13.579 -7.531 1.00 81.50 191 PRO A O 1
ATOM 1545 N N . GLN A 1 192 ? -1.713 15.235 -8.952 1.00 78.75 192 GLN A N 1
ATOM 1546 C CA . GLN A 1 192 ? -2.860 16.084 -8.581 1.00 78.75 192 GLN A CA 1
ATOM 1547 C C . GLN A 1 192 ? -4.208 15.401 -8.829 1.00 78.75 192 GLN A C 1
ATOM 1549 O O . GLN A 1 192 ? -5.151 15.608 -8.071 1.00 78.75 192 GLN A O 1
ATOM 1554 N N . GLU A 1 193 ? -4.283 14.583 -9.876 1.00 81.31 193 GLU A N 1
ATOM 1555 C CA . GLU A 1 193 ? -5.459 13.796 -10.215 1.00 81.31 193 GLU A CA 1
ATOM 1556 C C . GLU A 1 193 ? -5.106 12.320 -10.086 1.00 81.31 193 GLU A C 1
ATOM 1558 O O . GLU A 1 193 ? -4.224 11.799 -10.775 1.00 81.31 193 GLU A O 1
ATOM 1563 N N . VAL A 1 194 ? -5.783 11.653 -9.158 1.00 81.19 194 VAL A N 1
ATOM 1564 C CA . VAL A 1 194 ? -5.684 10.209 -8.992 1.00 81.19 194 VAL A CA 1
ATOM 1565 C C . VAL A 1 194 ? -6.771 9.583 -9.873 1.00 81.19 194 VAL A C 1
ATOM 1567 O O . VAL A 1 194 ? -7.927 9.994 -9.762 1.00 81.19 194 VAL A O 1
ATOM 1570 N N . PRO A 1 195 ? -6.438 8.630 -10.765 1.00 85.69 195 PRO A N 1
ATOM 1571 C CA . PRO A 1 195 ? -7.440 7.943 -11.581 1.00 85.69 195 PRO A CA 1
ATOM 1572 C C . PRO A 1 195 ? -8.461 7.201 -10.702 1.00 85.69 195 PRO A C 1
ATOM 1574 O O . PRO A 1 195 ? -8.247 7.030 -9.502 1.00 85.69 195 PRO A O 1
ATOM 1577 N N . SER A 1 196 ? -9.571 6.746 -11.292 1.00 89.75 196 SER A N 1
ATOM 1578 C CA . SER A 1 196 ? -10.562 5.933 -10.570 1.00 89.75 196 SER A CA 1
ATOM 1579 C C . SER A 1 196 ? -9.910 4.626 -10.107 1.00 89.75 196 SER A C 1
ATOM 1581 O O . SER A 1 196 ? -9.663 3.740 -10.918 1.00 89.75 196 SER A O 1
ATOM 1583 N N . ILE A 1 197 ? -9.554 4.546 -8.823 1.00 95.31 197 ILE A N 1
ATOM 1584 C CA . ILE A 1 197 ? -8.836 3.416 -8.218 1.00 95.31 197 ILE A CA 1
ATOM 1585 C C . ILE A 1 197 ? -9.625 2.836 -7.049 1.00 95.31 197 ILE A C 1
ATOM 1587 O O . ILE A 1 197 ? -10.328 3.560 -6.340 1.00 95.31 197 ILE A O 1
ATOM 1591 N N . LYS A 1 198 ? -9.429 1.534 -6.816 1.00 96.62 198 LYS A N 1
ATOM 1592 C CA . LYS A 1 198 ? -10.026 0.774 -5.711 1.00 96.62 198 LYS A CA 1
ATOM 1593 C C . LYS A 1 198 ? -9.158 0.757 -4.461 1.00 96.62 198 LYS A C 1
ATOM 1595 O O . LYS A 1 198 ? -9.686 0.755 -3.355 1.00 96.62 198 LYS A O 1
ATOM 1600 N N . SER A 1 199 ? -7.836 0.744 -4.625 1.00 96.88 199 SER A N 1
ATOM 1601 C CA . SER A 1 199 ? -6.880 0.702 -3.519 1.00 96.88 199 SER A CA 1
ATOM 1602 C C . SER A 1 199 ? -5.792 1.751 -3.701 1.00 96.88 199 SER A C 1
ATOM 1604 O O . SER A 1 199 ? -5.094 1.755 -4.716 1.00 96.88 199 SER A O 1
ATOM 1606 N N . LEU A 1 200 ? -5.614 2.598 -2.690 1.00 95.62 200 LEU A N 1
ATOM 1607 C CA . LEU A 1 200 ? -4.597 3.642 -2.648 1.00 95.62 200 LEU A CA 1
ATOM 1608 C C . LEU A 1 200 ? -3.716 3.448 -1.418 1.00 95.62 200 LEU A C 1
ATOM 1610 O O . LEU A 1 200 ? -4.212 3.474 -0.299 1.00 95.62 200 LEU A O 1
ATOM 1614 N N . SER A 1 201 ? -2.411 3.294 -1.614 1.00 94.75 201 SER A N 1
ATOM 1615 C CA . SER A 1 201 ? -1.435 3.324 -0.528 1.00 94.75 201 SER A CA 1
ATOM 1616 C C . SER A 1 201 ? -0.484 4.490 -0.735 1.00 94.75 201 SER A C 1
ATOM 1618 O O . SER A 1 201 ? 0.246 4.526 -1.721 1.00 94.75 201 SER A O 1
ATOM 1620 N N . LEU A 1 202 ? -0.459 5.421 0.206 1.00 92.50 202 LEU A N 1
ATOM 1621 C CA . LEU A 1 202 ? 0.417 6.584 0.225 1.00 92.50 202 LEU A CA 1
ATOM 1622 C C . LEU A 1 202 ? 1.336 6.469 1.433 1.00 92.50 202 LEU A C 1
ATOM 1624 O O . LEU A 1 202 ? 0.867 6.324 2.557 1.00 92.50 202 LEU A O 1
ATOM 1628 N N . SER A 1 203 ? 2.645 6.506 1.212 1.00 88.56 203 SER A N 1
ATOM 1629 C CA . SER A 1 203 ? 3.633 6.381 2.282 1.00 88.56 203 SER A CA 1
ATOM 1630 C C . SER A 1 203 ? 4.763 7.392 2.147 1.00 88.56 203 SER A C 1
ATOM 1632 O O . SER A 1 203 ? 5.182 7.707 1.038 1.00 88.56 203 SER A O 1
ATOM 1634 N N . LEU A 1 204 ? 5.267 7.895 3.280 1.00 82.19 204 LEU A N 1
ATOM 1635 C CA . LEU A 1 204 ? 6.331 8.912 3.324 1.00 82.19 204 LEU A CA 1
ATOM 1636 C C . LEU A 1 204 ? 6.004 10.143 2.465 1.00 82.19 204 LEU A C 1
ATOM 1638 O O . LEU A 1 204 ? 6.859 10.696 1.770 1.00 82.19 204 LEU A O 1
ATOM 1642 N N . CYS A 1 205 ? 4.747 10.570 2.525 1.00 76.88 205 CYS A N 1
ATOM 1643 C CA . CYS A 1 205 ? 4.203 11.696 1.779 1.00 76.88 205 CYS A CA 1
ATOM 1644 C C . CYS A 1 205 ? 4.524 13.040 2.457 1.00 76.88 205 CYS A C 1
ATOM 1646 O O . CYS A 1 205 ? 3.655 13.890 2.644 1.00 76.88 205 CYS A O 1
ATOM 1648 N N . ILE A 1 206 ? 5.796 13.217 2.824 1.00 76.69 206 ILE A N 1
ATOM 1649 C CA . ILE A 1 206 ? 6.292 14.370 3.578 1.00 76.69 206 ILE A CA 1
ATOM 1650 C C . ILE A 1 206 ? 6.123 15.642 2.742 1.00 76.69 206 ILE A C 1
ATOM 1652 O O . ILE A 1 206 ? 6.614 15.716 1.614 1.00 76.69 206 ILE A O 1
ATOM 1656 N N . GLY A 1 207 ? 5.490 16.668 3.318 1.00 71.56 207 GLY A N 1
ATOM 1657 C CA . GLY A 1 207 ? 5.335 17.979 2.684 1.00 71.56 207 GLY A CA 1
ATOM 1658 C C . GLY A 1 207 ? 4.138 18.095 1.741 1.00 71.56 207 GLY A C 1
ATOM 1659 O O . GLY A 1 207 ? 3.963 19.138 1.103 1.00 71.56 207 GLY A O 1
ATOM 1660 N N . LEU A 1 208 ? 3.291 17.065 1.664 1.00 70.44 208 LEU A N 1
ATOM 1661 C CA . LEU A 1 208 ? 2.015 17.164 0.973 1.00 70.44 208 LEU A CA 1
ATOM 1662 C C . LEU A 1 208 ? 0.995 17.866 1.859 1.00 70.44 208 LEU A C 1
ATOM 1664 O O . LEU A 1 208 ? 0.230 17.261 2.604 1.00 70.44 208 LEU A O 1
ATOM 1668 N N . ASN A 1 209 ? 0.996 19.188 1.742 1.00 70.62 209 ASN A N 1
ATOM 1669 C CA . ASN A 1 209 ? -0.000 20.030 2.374 1.00 70.62 209 ASN A CA 1
ATOM 1670 C C . ASN A 1 209 ? -1.317 19.908 1.594 1.00 70.62 209 ASN A C 1
ATOM 1672 O O . ASN A 1 209 ? -1.391 20.358 0.450 1.00 70.62 209 ASN A O 1
ATOM 1676 N N . LYS A 1 210 ? -2.358 19.368 2.240 1.00 77.75 210 LYS A N 1
ATOM 1677 C CA . LYS A 1 210 ? -3.756 19.352 1.769 1.00 77.75 210 LYS A CA 1
ATOM 1678 C C . LYS A 1 210 ? -3.996 18.471 0.544 1.00 77.75 210 LYS A C 1
ATOM 1680 O O . LYS A 1 210 ? -4.417 18.949 -0.511 1.00 77.75 210 LYS A O 1
ATOM 1685 N N . ILE A 1 211 ? -3.777 17.165 0.673 1.00 83.38 211 ILE A N 1
ATOM 1686 C CA . ILE A 1 211 ? -4.178 16.234 -0.392 1.00 83.38 211 ILE A CA 1
ATOM 1687 C C . ILE A 1 211 ? -5.694 16.101 -0.385 1.00 83.38 211 ILE A C 1
ATOM 1689 O O . ILE A 1 211 ? -6.278 15.702 0.617 1.00 83.38 211 ILE A O 1
ATOM 1693 N N . LYS A 1 212 ? -6.331 16.371 -1.522 1.00 87.19 212 LYS A N 1
ATOM 1694 C CA . LYS A 1 212 ? -7.749 16.086 -1.729 1.00 87.19 212 LYS A CA 1
ATOM 1695 C C . LYS A 1 212 ? -7.899 14.730 -2.418 1.00 87.19 212 LYS A C 1
ATOM 1697 O O . LYS A 1 212 ? -7.628 14.617 -3.608 1.00 87.19 212 LYS A O 1
ATOM 1702 N N . ILE A 1 213 ? -8.337 13.710 -1.685 1.00 88.12 213 ILE A N 1
ATOM 1703 C CA . ILE A 1 213 ? -8.632 12.381 -2.232 1.00 88.12 213 ILE A CA 1
ATOM 1704 C C . ILE A 1 213 ? -10.137 12.288 -2.471 1.00 88.12 213 ILE A C 1
ATOM 1706 O O . ILE A 1 213 ? -10.920 12.118 -1.538 1.00 88.12 213 ILE A O 1
ATOM 1710 N N . THR A 1 214 ? -10.541 12.404 -3.734 1.00 87.69 214 THR A N 1
ATOM 1711 C CA . THR A 1 214 ? -11.923 12.187 -4.178 1.00 87.69 214 THR A CA 1
ATOM 1712 C C . THR A 1 214 ? -11.954 11.017 -5.145 1.00 87.69 214 THR A C 1
ATOM 1714 O O . THR A 1 214 ? -11.663 11.188 -6.326 1.00 87.69 214 THR A O 1
ATOM 1717 N N . SER A 1 215 ? -12.295 9.831 -4.649 1.00 90.00 215 SER A N 1
ATOM 1718 C CA . SER A 1 215 ? -12.508 8.659 -5.499 1.00 90.00 215 SER A CA 1
ATOM 1719 C C . SER A 1 215 ? -13.762 7.917 -5.033 1.00 90.00 215 SER A C 1
ATOM 1721 O O . SER A 1 215 ? -13.781 7.386 -3.918 1.00 90.00 215 SER A O 1
ATOM 1723 N N . PRO A 1 216 ? -14.830 7.885 -5.851 1.00 89.88 216 PRO A N 1
ATOM 1724 C CA . PRO A 1 216 ? -16.045 7.161 -5.504 1.00 89.88 216 PRO A CA 1
ATOM 1725 C C . PRO A 1 216 ? -15.829 5.646 -5.506 1.00 89.88 216 PRO A C 1
ATOM 1727 O O . PRO A 1 216 ? -16.566 4.943 -4.831 1.00 89.88 216 PRO A O 1
ATOM 1730 N N . GLU A 1 217 ? -14.832 5.132 -6.225 1.00 94.25 217 GLU A N 1
ATOM 1731 C CA . GLU A 1 217 ? -14.537 3.696 -6.311 1.00 94.25 217 GLU A CA 1
ATOM 1732 C C . GLU A 1 217 ? -13.526 3.217 -5.263 1.00 94.25 217 GLU A C 1
ATOM 1734 O O . GLU A 1 217 ? -13.232 2.025 -5.209 1.00 94.25 217 GLU A O 1
ATOM 1739 N N . LEU A 1 218 ? -12.991 4.115 -4.426 1.00 94.69 218 LEU A N 1
ATOM 1740 C CA . LEU A 1 218 ? -11.969 3.751 -3.452 1.00 94.69 218 LEU A CA 1
ATOM 1741 C C . LEU A 1 218 ? -12.564 2.907 -2.324 1.00 94.69 218 LEU A C 1
ATOM 1743 O O . LEU A 1 218 ? -13.352 3.397 -1.518 1.00 94.69 218 LEU A O 1
ATOM 1747 N N . GLU A 1 219 ? -12.137 1.650 -2.268 1.00 94.81 219 GLU A N 1
ATOM 1748 C CA . GLU A 1 219 ? -12.535 0.649 -1.278 1.00 94.81 219 GLU A CA 1
ATOM 1749 C C . GLU A 1 219 ? -11.498 0.542 -0.146 1.00 94.81 219 GLU A C 1
ATOM 1751 O O . GLU A 1 219 ? -11.862 0.255 0.995 1.00 94.81 219 GLU A O 1
ATOM 1756 N N . SER A 1 220 ? -10.219 0.810 -0.444 1.00 94.38 220 SER A N 1
ATOM 1757 C CA . SER A 1 220 ? -9.087 0.693 0.483 1.00 94.38 220 SER A CA 1
ATOM 1758 C C . SER A 1 220 ? -8.152 1.903 0.406 1.00 94.38 220 SER A C 1
ATOM 1760 O O . SER A 1 220 ? -7.717 2.296 -0.681 1.00 94.38 220 SER A O 1
ATOM 1762 N N . LEU A 1 221 ? -7.808 2.476 1.560 1.00 93.38 221 LEU A N 1
ATOM 1763 C CA . LEU A 1 221 ? -6.891 3.607 1.677 1.00 93.38 221 LEU A CA 1
ATOM 1764 C C . LEU A 1 221 ? -5.886 3.362 2.803 1.00 93.38 221 LEU A C 1
ATOM 1766 O O . LEU A 1 221 ? -6.274 3.260 3.958 1.00 93.38 221 LEU A O 1
ATOM 1770 N N . SER A 1 222 ? -4.599 3.315 2.474 1.00 92.38 222 SER A N 1
ATOM 1771 C CA . SER A 1 222 ? -3.504 3.202 3.436 1.00 92.38 222 SER A CA 1
ATOM 1772 C C . SER A 1 222 ? -2.644 4.456 3.395 1.00 92.38 222 SER A C 1
ATOM 1774 O O . SER A 1 222 ? -2.142 4.831 2.339 1.00 92.38 222 SER A O 1
ATOM 1776 N N . LEU A 1 223 ? -2.462 5.104 4.535 1.00 89.88 223 LEU A N 1
ATOM 1777 C CA . LEU A 1 223 ? -1.798 6.390 4.684 1.00 89.88 223 LEU A CA 1
ATOM 1778 C C . LEU A 1 223 ? -0.659 6.266 5.696 1.00 89.88 223 LEU A C 1
ATOM 1780 O O . LEU A 1 223 ? -0.884 5.816 6.816 1.00 89.88 223 LEU A O 1
ATOM 1784 N N . ILE A 1 224 ? 0.555 6.672 5.312 1.00 86.50 224 ILE A N 1
ATOM 1785 C CA . ILE A 1 224 ? 1.726 6.697 6.196 1.00 86.50 224 ILE A CA 1
ATOM 1786 C C . ILE A 1 224 ? 2.404 8.063 6.149 1.00 86.50 224 ILE A C 1
ATOM 1788 O O . ILE A 1 224 ? 2.843 8.482 5.076 1.00 86.50 224 ILE A O 1
ATOM 1792 N N . ASP A 1 225 ? 2.555 8.696 7.315 1.00 80.19 225 ASP A N 1
ATOM 1793 C CA . ASP A 1 225 ? 3.263 9.974 7.500 1.00 80.19 225 ASP A CA 1
ATOM 1794 C C . ASP A 1 225 ? 2.681 11.133 6.663 1.00 80.19 225 ASP A C 1
ATOM 1796 O O . ASP A 1 225 ? 3.286 11.612 5.703 1.00 80.19 225 ASP A O 1
ATOM 1800 N N . LEU A 1 226 ? 1.454 11.540 7.006 1.00 74.19 226 LEU A N 1
ATOM 1801 C CA . LEU A 1 226 ? 0.701 12.602 6.332 1.00 74.19 226 LEU A CA 1
ATOM 1802 C C . LEU A 1 226 ? 0.474 13.817 7.228 1.00 74.19 226 LEU A C 1
ATOM 1804 O O . LEU A 1 226 ? 0.120 13.667 8.399 1.00 74.19 226 LEU A O 1
ATOM 1808 N N . ASP A 1 227 ? 0.628 15.004 6.634 1.00 74.56 227 ASP A N 1
ATOM 1809 C CA . ASP A 1 227 ? 0.464 16.287 7.323 1.00 74.56 227 ASP A CA 1
ATOM 1810 C C . ASP A 1 227 ? -1.001 16.778 7.321 1.00 74.56 227 ASP A C 1
ATOM 1812 O O . ASP A 1 227 ? -1.528 17.186 8.357 1.00 74.56 227 ASP A O 1
ATOM 1816 N N . ASP A 1 228 ? -1.674 16.762 6.162 1.00 75.69 228 ASP A N 1
ATOM 1817 C CA . ASP A 1 228 ? -3.050 17.262 5.993 1.00 75.69 228 ASP A CA 1
ATOM 1818 C C . ASP A 1 228 ? -3.717 16.616 4.761 1.00 75.69 228 ASP A C 1
ATOM 1820 O O . ASP A 1 228 ? -3.179 16.670 3.647 1.00 75.69 228 ASP A O 1
ATOM 1824 N N . ALA A 1 229 ? -4.885 15.996 4.950 1.00 80.62 229 ALA A N 1
ATOM 1825 C CA . ALA A 1 229 ? -5.628 15.314 3.894 1.00 80.62 229 ALA A CA 1
ATOM 1826 C C . ALA A 1 229 ? -7.141 15.533 4.032 1.00 80.62 229 ALA A C 1
ATOM 1828 O O . ALA A 1 229 ? -7.706 15.445 5.113 1.00 80.62 229 ALA A O 1
ATOM 1829 N N . PHE A 1 230 ? -7.814 15.759 2.909 1.00 82.00 230 PHE A N 1
ATOM 1830 C CA . PHE A 1 230 ? -9.264 15.816 2.791 1.00 82.00 230 PHE A CA 1
ATOM 1831 C C . PHE A 1 230 ? -9.735 14.606 1.988 1.00 82.00 230 PHE A C 1
ATOM 1833 O O . PHE A 1 230 ? -9.386 14.470 0.813 1.00 82.00 230 PHE A O 1
ATOM 1840 N N . ILE A 1 231 ? -10.513 13.721 2.610 1.00 84.50 231 ILE A N 1
ATOM 1841 C CA . ILE A 1 231 ? -10.844 12.410 2.044 1.00 84.50 231 ILE A CA 1
ATOM 1842 C C . ILE A 1 231 ? -12.362 12.300 1.892 1.00 84.50 231 ILE A C 1
ATOM 1844 O O . ILE A 1 231 ? -13.107 12.244 2.871 1.00 84.50 231 ILE A O 1
ATOM 1848 N N . VAL A 1 232 ? -12.823 12.240 0.642 1.00 84.62 232 VAL A N 1
ATOM 1849 C CA . VAL A 1 232 ? -14.236 12.038 0.295 1.00 84.62 232 VAL A CA 1
ATOM 1850 C C . VAL A 1 232 ? -14.347 10.801 -0.577 1.00 84.62 232 VAL A C 1
ATOM 1852 O O . VAL A 1 232 ? -14.145 10.834 -1.793 1.00 84.62 232 VAL A O 1
ATOM 1855 N N . THR A 1 233 ? -14.638 9.687 0.083 1.00 86.00 233 THR A N 1
ATOM 1856 C CA . THR A 1 233 ? -14.608 8.347 -0.506 1.00 86.00 233 THR A CA 1
ATOM 1857 C C . THR A 1 233 ? -15.780 7.553 0.077 1.00 86.00 233 THR A C 1
ATOM 1859 O O . THR A 1 233 ? -15.625 6.848 1.080 1.00 86.00 233 THR A O 1
ATOM 1862 N N . PRO A 1 234 ? -16.990 7.695 -0.501 1.00 84.31 234 PRO A N 1
ATOM 1863 C CA . PRO A 1 234 ? -18.221 7.157 0.080 1.00 84.31 234 PRO A CA 1
ATOM 1864 C C . PRO A 1 234 ? -18.252 5.629 0.145 1.00 84.31 234 PRO A C 1
ATOM 1866 O O . PRO A 1 234 ? -19.031 5.093 0.923 1.00 84.31 234 PRO A O 1
ATOM 1869 N N . ASN A 1 235 ? -17.413 4.938 -0.633 1.00 88.44 235 ASN A N 1
ATOM 1870 C CA . ASN A 1 235 ? -17.308 3.478 -0.660 1.00 88.44 235 ASN A CA 1
ATOM 1871 C C . ASN A 1 235 ? -16.091 2.938 0.110 1.00 88.44 235 ASN A C 1
ATOM 1873 O O . ASN A 1 235 ? -15.785 1.752 0.007 1.00 88.44 235 ASN A O 1
ATOM 1877 N N . LEU A 1 236 ? -15.417 3.779 0.905 1.00 88.19 236 LEU A N 1
ATOM 1878 C CA . LEU A 1 236 ? -14.252 3.350 1.671 1.00 88.19 236 LEU A CA 1
ATOM 1879 C C . LEU A 1 236 ? -14.666 2.323 2.731 1.00 88.19 236 LEU A C 1
ATOM 1881 O O . LEU A 1 236 ? -15.450 2.629 3.637 1.00 88.19 236 LEU A O 1
ATOM 1885 N N . GLY A 1 237 ? -14.161 1.101 2.568 1.00 85.56 237 GLY A N 1
ATOM 1886 C CA . GLY A 1 237 ? -14.397 -0.027 3.464 1.00 85.56 237 GLY A CA 1
ATOM 1887 C C . GLY A 1 237 ? -13.219 -0.284 4.401 1.00 85.56 237 GLY A C 1
ATOM 1888 O O . GLY A 1 237 ? -13.436 -0.661 5.550 1.00 85.56 237 GLY A O 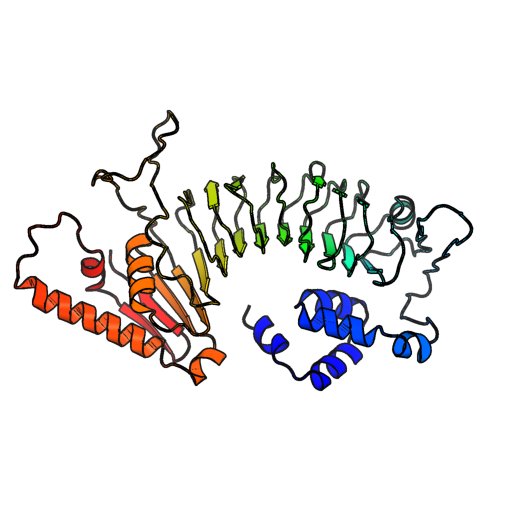1
ATOM 1889 N N . LEU A 1 238 ? -11.991 -0.032 3.939 1.00 85.69 238 LEU A N 1
ATOM 1890 C CA . LEU A 1 238 ? -10.762 -0.202 4.711 1.00 85.69 238 LEU A CA 1
ATOM 1891 C C . LEU A 1 238 ? -9.954 1.096 4.737 1.00 85.69 238 LEU A C 1
ATOM 1893 O O . LEU A 1 238 ? -9.644 1.663 3.689 1.00 85.69 238 LEU A O 1
ATOM 1897 N N . PHE A 1 239 ? -9.585 1.546 5.933 1.00 86.94 239 PHE A N 1
ATOM 1898 C CA . PHE A 1 239 ? -8.717 2.700 6.119 1.00 86.94 239 PHE A CA 1
ATOM 1899 C C . PHE A 1 239 ? -7.618 2.403 7.116 1.00 86.94 239 PHE A C 1
ATOM 1901 O O . PHE A 1 239 ? -7.885 2.211 8.300 1.00 86.94 239 PHE A O 1
ATOM 1908 N N . ASN A 1 240 ? -6.390 2.425 6.619 1.00 84.81 240 ASN A N 1
ATOM 1909 C CA . ASN A 1 240 ? -5.207 2.130 7.391 1.00 84.81 240 ASN A CA 1
ATOM 1910 C C . ASN A 1 240 ? -4.399 3.413 7.558 1.00 84.81 240 ASN A C 1
ATOM 1912 O O . ASN A 1 240 ? -4.017 4.047 6.576 1.00 84.81 240 ASN A O 1
ATOM 1916 N N . LEU A 1 241 ? -4.130 3.803 8.798 1.00 83.62 241 LEU A N 1
ATOM 1917 C CA . LEU A 1 241 ? -3.305 4.959 9.124 1.00 83.62 241 LEU A CA 1
ATOM 1918 C C . LEU A 1 241 ? -2.106 4.491 9.945 1.00 83.62 241 LEU A C 1
ATOM 1920 O O . LEU A 1 241 ? -2.272 3.994 11.058 1.00 83.62 241 LEU A O 1
ATOM 1924 N N . PHE A 1 242 ? -0.903 4.659 9.403 1.00 78.81 242 PHE A N 1
ATOM 1925 C CA . PHE A 1 242 ? 0.346 4.290 10.064 1.00 78.81 242 PHE A CA 1
ATOM 1926 C C . PHE A 1 242 ? 1.229 5.522 10.280 1.00 78.81 242 PHE A C 1
ATOM 1928 O O . PHE A 1 242 ? 1.340 6.371 9.402 1.00 78.81 242 PHE A O 1
ATOM 1935 N N . ASP A 1 243 ? 1.906 5.619 11.423 1.00 68.00 243 ASP A N 1
ATOM 1936 C CA . ASP A 1 243 ? 3.039 6.541 11.636 1.00 68.00 243 ASP A CA 1
ATOM 1937 C C . ASP A 1 243 ? 2.823 8.006 11.191 1.00 68.00 243 ASP A C 1
ATOM 1939 O O . ASP A 1 243 ? 3.748 8.662 10.720 1.00 68.00 243 ASP A O 1
ATOM 1943 N N . SER A 1 244 ? 1.611 8.560 11.321 1.00 57.25 244 SER A N 1
ATOM 1944 C CA . SER A 1 244 ? 1.357 9.976 11.023 1.00 57.25 244 SER A CA 1
ATOM 1945 C C . SER A 1 244 ? 1.753 10.849 12.214 1.00 57.25 244 SER A C 1
ATOM 1947 O O . SER A 1 244 ? 1.052 10.896 13.224 1.00 57.25 244 SER A O 1
ATOM 1949 N N . PHE A 1 245 ? 2.888 11.544 12.111 1.00 51.19 245 PHE A N 1
ATOM 1950 C CA . PHE A 1 245 ? 3.470 12.294 13.230 1.00 51.19 245 PHE A CA 1
ATOM 1951 C C . PHE A 1 245 ? 2.847 13.672 13.466 1.00 51.19 245 PHE A C 1
ATOM 1953 O O . PHE A 1 245 ? 3.067 14.264 14.528 1.00 51.19 245 PHE A O 1
ATOM 1960 N N . LYS A 1 246 ? 2.136 14.226 12.477 1.00 52.38 246 LYS A N 1
ATOM 1961 C CA . LYS A 1 246 ? 1.686 15.622 12.488 1.00 52.38 246 LYS A CA 1
ATOM 1962 C C . LYS A 1 246 ? 0.474 15.847 11.586 1.00 52.38 246 LYS A C 1
ATOM 1964 O O . LYS A 1 246 ? 0.553 16.638 10.659 1.00 52.38 246 LYS A O 1
ATOM 1969 N N . LEU A 1 247 ? -0.668 15.244 11.894 1.00 49.41 247 LEU A N 1
ATOM 1970 C CA . LEU A 1 247 ? -1.921 15.772 11.351 1.00 49.41 247 LEU A CA 1
ATOM 1971 C C . LEU A 1 247 ? -2.166 17.145 11.996 1.00 49.41 247 LEU A C 1
ATOM 1973 O O . LEU A 1 247 ? -2.673 17.248 13.106 1.00 49.41 247 LEU A O 1
ATOM 1977 N N . GLN A 1 248 ? -1.668 18.212 11.371 1.00 44.25 248 GLN A N 1
ATOM 1978 C CA . GLN A 1 248 ? -1.727 19.558 11.948 1.00 44.25 248 GLN A CA 1
ATOM 1979 C C . GLN A 1 248 ? -3.077 20.232 11.709 1.00 44.25 248 GLN A C 1
ATOM 1981 O O . GLN A 1 248 ? -3.383 21.183 12.420 1.00 44.25 248 GLN A O 1
ATOM 1986 N N . ASN A 1 249 ? -3.891 19.729 10.774 1.00 43.53 249 ASN A N 1
ATOM 1987 C CA . ASN A 1 249 ? -5.197 20.290 10.448 1.00 43.53 249 ASN A CA 1
ATOM 1988 C C . ASN A 1 249 ? -6.228 19.203 10.086 1.00 43.53 249 ASN A C 1
ATOM 1990 O O . ASN A 1 249 ? -5.895 18.172 9.509 1.00 43.53 249 ASN A O 1
ATOM 1994 N N . SER A 1 250 ? -7.483 19.497 10.442 1.00 48.03 250 SER A N 1
ATOM 1995 C CA . SER A 1 250 ? -8.755 19.033 9.859 1.00 48.03 250 SER A CA 1
ATOM 1996 C C . SER A 1 250 ? -8.705 17.935 8.780 1.00 48.03 250 SER A C 1
ATOM 1998 O O . SER A 1 250 ? -8.836 18.246 7.596 1.00 48.03 250 SER A O 1
ATOM 2000 N N . CYS A 1 251 ? -8.647 16.656 9.158 1.00 52.41 251 CYS A N 1
ATOM 2001 C CA . CYS A 1 251 ? -8.875 15.571 8.198 1.00 52.41 251 CYS A CA 1
ATOM 2002 C C . CYS A 1 251 ? -10.379 15.309 8.055 1.00 52.41 251 CYS A C 1
ATOM 2004 O O . CYS A 1 251 ? -10.944 14.463 8.737 1.00 52.41 251 CYS A O 1
ATOM 2006 N N . ALA A 1 252 ? -11.089 16.056 7.211 1.00 59.59 252 ALA A N 1
ATOM 2007 C CA . ALA A 1 252 ? -12.505 15.761 6.994 1.00 59.59 252 ALA A CA 1
ATOM 2008 C C . ALA A 1 252 ? -12.639 14.435 6.227 1.00 59.59 252 ALA A C 1
ATOM 2010 O O . ALA A 1 252 ? -12.213 14.323 5.075 1.00 59.59 252 ALA A O 1
ATOM 2011 N N . LEU A 1 253 ? -13.216 13.438 6.898 1.00 65.56 253 LEU A N 1
ATOM 2012 C CA . LEU A 1 253 ? -13.402 12.089 6.384 1.00 65.56 253 LEU A CA 1
ATOM 2013 C C . LEU A 1 253 ? -14.896 11.828 6.164 1.00 65.56 253 LEU A C 1
ATOM 2015 O O . LEU A 1 253 ? -15.656 11.683 7.122 1.00 65.56 253 LEU A O 1
ATOM 2019 N N . VAL A 1 254 ? -15.312 11.754 4.898 1.00 69.56 254 VAL A N 1
ATOM 2020 C CA . VAL A 1 254 ? -16.683 11.384 4.509 1.00 69.56 254 VAL A CA 1
ATOM 2021 C C . VAL A 1 254 ? -16.653 9.973 3.929 1.00 69.56 254 VAL A C 1
ATOM 2023 O O . VAL A 1 254 ? -16.117 9.750 2.840 1.00 69.56 254 VAL A O 1
ATOM 2026 N N . CYS A 1 255 ? -17.198 9.008 4.673 1.00 67.62 255 CYS A N 1
ATOM 2027 C CA . CYS A 1 255 ? -17.092 7.581 4.357 1.00 67.62 255 CYS A CA 1
ATOM 2028 C C . CYS A 1 255 ? -18.412 6.820 4.489 1.00 67.62 255 CYS A C 1
ATOM 2030 O O . CYS A 1 255 ? -19.409 7.331 5.000 1.00 67.62 255 CYS A O 1
ATOM 2032 N N . SER A 1 256 ? -18.385 5.571 4.018 1.00 67.88 256 SER A N 1
ATOM 2033 C CA . SER A 1 256 ? -19.498 4.627 4.094 1.00 67.88 256 SER A CA 1
ATOM 2034 C C . SER A 1 256 ? -19.914 4.319 5.543 1.00 67.88 256 SER A C 1
ATOM 2036 O O . SER A 1 256 ? -19.165 4.532 6.499 1.00 67.88 256 SER A O 1
ATOM 2038 N N . LYS A 1 257 ? -21.109 3.737 5.714 1.00 60.06 257 LYS A N 1
ATOM 2039 C CA . LYS A 1 257 ? -21.613 3.272 7.022 1.00 60.06 257 LYS A CA 1
ATOM 2040 C C . LYS A 1 257 ? -20.872 2.040 7.580 1.00 60.06 257 LYS A C 1
ATOM 2042 O O . LYS A 1 257 ? -21.113 1.698 8.734 1.00 60.06 257 LYS A O 1
ATOM 2047 N N . LEU A 1 258 ? -20.033 1.362 6.788 1.00 60.66 258 LEU A N 1
ATOM 2048 C CA . LEU A 1 258 ? -19.389 0.081 7.120 1.00 60.66 258 LEU A CA 1
ATOM 2049 C C . LEU A 1 258 ? -17.874 0.166 6.898 1.00 60.66 258 LEU A C 1
ATOM 2051 O O . LEU A 1 258 ? -17.326 -0.467 5.999 1.00 60.66 258 LEU A O 1
ATOM 2055 N N . MET A 1 259 ? -17.208 0.988 7.702 1.00 70.00 259 MET A N 1
ATOM 2056 C CA . MET A 1 259 ? -15.786 1.276 7.551 1.00 70.00 259 MET A CA 1
ATOM 2057 C C . MET A 1 259 ? -14.980 0.632 8.679 1.00 70.00 259 MET A C 1
ATOM 2059 O O . MET A 1 259 ? -15.249 0.884 9.854 1.00 70.00 259 MET A O 1
ATOM 2063 N N . VAL A 1 260 ? -13.964 -0.151 8.321 1.00 70.69 260 VAL A N 1
ATOM 2064 C CA . VAL A 1 260 ? -12.936 -0.637 9.247 1.00 70.69 260 VAL A CA 1
ATOM 2065 C C . VAL A 1 260 ? -11.788 0.363 9.256 1.00 70.69 260 VAL A C 1
ATOM 2067 O O . VAL A 1 260 ? -11.277 0.736 8.198 1.00 70.69 260 VAL A O 1
ATOM 2070 N N . VAL A 1 261 ? -11.410 0.814 10.452 1.00 70.44 261 VAL A N 1
ATOM 2071 C CA . VAL A 1 261 ? -10.294 1.740 10.654 1.00 70.44 261 VAL A CA 1
ATOM 2072 C C . VAL A 1 261 ? -9.198 1.002 11.413 1.00 70.44 261 VAL A C 1
ATOM 2074 O O . VAL A 1 261 ? -9.387 0.616 12.566 1.00 70.44 261 VAL A O 1
ATOM 2077 N N . GLU A 1 262 ? -8.063 0.806 10.752 1.00 68.94 262 GLU A N 1
ATOM 2078 C CA . GLU A 1 262 ? -6.846 0.237 11.321 1.00 68.94 262 GLU A CA 1
ATOM 2079 C C . GLU A 1 262 ? -5.869 1.384 11.605 1.00 68.94 262 GLU A C 1
ATOM 2081 O O . GLU A 1 262 ? -5.493 2.137 10.704 1.00 68.94 262 GLU A O 1
ATOM 2086 N N . ILE A 1 263 ? -5.471 1.554 12.866 1.00 68.94 263 ILE A N 1
ATOM 2087 C CA . ILE A 1 263 ? -4.506 2.583 13.269 1.00 68.94 263 ILE A CA 1
ATOM 2088 C C . ILE A 1 263 ? -3.277 1.881 13.838 1.00 68.94 263 ILE A C 1
ATOM 2090 O O . ILE A 1 263 ? -3.323 1.283 14.915 1.00 68.94 263 ILE A O 1
ATOM 2094 N N . GLY A 1 264 ? -2.166 1.959 13.108 1.00 63.81 264 GLY A N 1
ATOM 2095 C CA . GLY A 1 264 ? -0.870 1.460 13.552 1.00 63.81 264 GLY A CA 1
ATOM 2096 C C . GLY A 1 264 ? 0.005 2.595 14.075 1.00 63.81 264 GLY A C 1
ATOM 2097 O O . GLY A 1 264 ? 0.306 3.546 13.353 1.00 63.81 264 GLY A O 1
ATOM 2098 N N . LEU A 1 265 ? 0.441 2.502 15.331 1.00 59.72 265 LEU A N 1
ATOM 2099 C CA . LEU A 1 265 ? 1.273 3.524 15.971 1.00 59.72 265 LEU A CA 1
ATOM 2100 C C . LEU A 1 265 ? 2.639 2.937 16.322 1.00 59.72 265 LEU A C 1
ATOM 2102 O O . LEU A 1 265 ? 2.741 2.121 17.241 1.00 59.72 265 LEU A O 1
ATOM 2106 N N . LYS A 1 266 ? 3.694 3.358 15.607 1.00 56.25 266 LYS A N 1
ATOM 2107 C CA . LYS A 1 266 ? 5.051 2.832 15.817 1.00 56.25 266 LYS A CA 1
ATOM 2108 C C . LYS A 1 266 ? 5.946 3.699 16.708 1.00 56.25 266 LYS A C 1
ATOM 2110 O O . LYS A 1 266 ? 6.956 3.210 17.208 1.00 56.25 266 LYS A O 1
ATOM 2115 N N . TYR A 1 267 ? 5.610 4.977 16.934 1.00 55.53 267 TYR A N 1
ATOM 2116 C CA . TYR A 1 267 ? 6.490 5.924 17.640 1.00 55.53 267 TYR A CA 1
ATOM 2117 C C . TYR A 1 267 ? 5.757 6.931 18.559 1.00 55.53 267 TYR A C 1
ATOM 2119 O O . TYR A 1 267 ? 4.770 7.557 18.193 1.00 55.53 267 TYR A O 1
ATOM 2127 N N . VAL A 1 268 ? 6.329 7.146 19.753 1.00 44.34 268 VAL A N 1
ATOM 2128 C CA . VAL A 1 268 ? 5.723 7.757 20.965 1.00 44.34 268 VAL A CA 1
ATOM 2129 C C . VAL A 1 268 ? 5.617 9.289 20.979 1.00 44.34 268 VAL A C 1
ATOM 2131 O O . VAL A 1 268 ? 4.829 9.851 21.732 1.00 44.34 268 VAL A O 1
ATOM 2134 N N . ARG A 1 269 ? 6.423 10.024 20.205 1.00 45.41 269 ARG A N 1
ATOM 2135 C CA . ARG A 1 269 ? 6.631 11.472 20.449 1.00 45.41 269 ARG A CA 1
ATOM 2136 C C . ARG A 1 269 ? 5.437 12.400 20.128 1.00 45.41 269 ARG A C 1
ATOM 2138 O O . ARG A 1 269 ? 5.597 13.608 20.282 1.00 45.41 269 ARG A O 1
ATOM 2145 N N 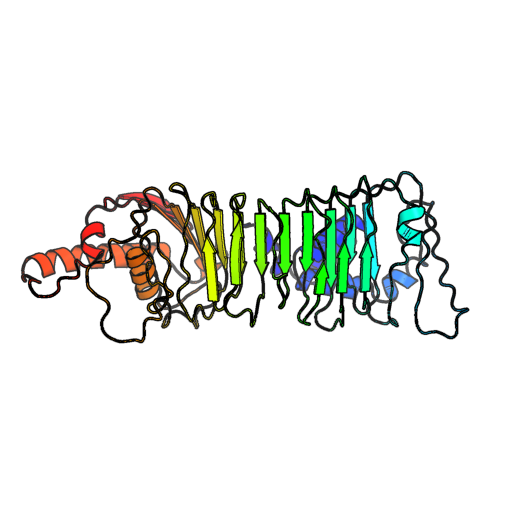. ALA A 1 270 ? 4.283 11.891 19.692 1.00 46.06 270 ALA A N 1
ATOM 2146 C CA . ALA A 1 270 ? 3.256 12.689 19.008 1.00 46.06 270 ALA A CA 1
ATOM 2147 C C . ALA A 1 270 ? 1.879 12.808 19.705 1.00 46.06 270 ALA A C 1
ATOM 2149 O O . ALA A 1 270 ? 1.012 13.504 19.183 1.00 46.06 270 ALA A O 1
ATOM 2150 N N . THR A 1 271 ? 1.657 12.206 20.878 1.00 46.03 271 THR A N 1
ATOM 2151 C CA . THR A 1 271 ? 0.312 12.117 21.495 1.00 46.03 271 THR A CA 1
ATOM 2152 C C . THR A 1 271 ? -0.321 13.446 21.923 1.00 46.03 271 THR A C 1
ATOM 2154 O O . THR A 1 271 ? -1.528 13.509 22.077 1.00 46.03 271 THR A O 1
ATOM 2157 N N . THR A 1 272 ? 0.418 14.549 22.059 1.00 42.12 272 THR A N 1
ATOM 2158 C CA . THR A 1 272 ? -0.146 15.819 22.568 1.00 42.12 272 THR A CA 1
ATOM 2159 C C . THR A 1 272 ? -0.879 16.691 21.537 1.00 42.12 272 THR A C 1
ATOM 2161 O O . THR A 1 272 ? -1.252 17.815 21.869 1.00 42.12 272 THR A O 1
ATOM 2164 N N . ARG A 1 273 ? -1.075 16.246 20.284 1.00 46.34 273 ARG A N 1
ATOM 2165 C CA . ARG A 1 273 ? -1.628 17.102 19.205 1.00 46.34 273 ARG A CA 1
ATOM 2166 C C . ARG A 1 273 ? -2.869 16.578 18.480 1.00 46.34 273 ARG A C 1
ATOM 2168 O O . ARG A 1 273 ? -3.347 17.275 17.589 1.00 46.34 273 ARG A O 1
ATOM 2175 N N . PHE A 1 274 ? -3.431 15.434 18.876 1.00 43.47 274 PHE A N 1
ATOM 2176 C CA . PHE A 1 274 ? -4.563 14.837 18.155 1.00 43.47 274 PHE A CA 1
ATOM 2177 C C . PHE A 1 274 ? -5.848 15.702 18.193 1.00 43.47 274 PHE A C 1
ATOM 2179 O O . PHE A 1 274 ? -6.669 15.683 17.281 1.00 43.47 274 PHE A O 1
ATOM 2186 N N . LEU A 1 275 ? -6.005 16.537 19.225 1.00 38.16 275 LEU A N 1
ATOM 2187 C CA . LEU A 1 275 ? -7.241 17.268 19.544 1.00 38.16 275 LEU A CA 1
ATOM 2188 C C . LEU A 1 275 ? -7.596 18.468 18.639 1.00 38.16 275 LEU A C 1
ATOM 2190 O O . LEU A 1 275 ? -8.699 18.995 18.751 1.00 38.16 275 LEU A O 1
ATOM 2194 N N . GLN A 1 276 ? -6.720 18.923 17.736 1.00 44.69 276 GLN A N 1
ATOM 2195 C CA . GLN A 1 276 ? -7.028 20.060 16.838 1.00 44.69 276 GLN A CA 1
ATOM 2196 C C . GLN A 1 276 ? -7.587 19.629 15.463 1.00 44.69 276 GLN A C 1
ATOM 2198 O O . GLN A 1 276 ? -7.731 20.452 14.561 1.00 44.69 276 GLN A O 1
ATOM 2203 N N . MET A 1 277 ? -7.900 18.341 15.284 1.00 50.28 277 MET A N 1
ATOM 2204 C CA . MET A 1 277 ? -7.800 17.686 13.973 1.00 50.28 277 MET A CA 1
ATOM 2205 C C . MET A 1 277 ? -9.091 17.472 13.167 1.00 50.28 277 MET A C 1
ATOM 2207 O O . MET A 1 277 ? -8.984 16.943 12.064 1.00 50.28 277 MET A O 1
ATOM 2211 N N . PHE A 1 278 ? -10.292 17.864 13.618 1.00 45.78 278 PHE A N 1
ATOM 2212 C CA . PHE A 1 278 ? -11.528 17.558 12.866 1.00 45.78 278 PHE A CA 1
ATOM 2213 C C . PHE A 1 278 ? -12.687 18.561 13.071 1.00 45.78 278 PHE A C 1
ATOM 2215 O O . PHE A 1 278 ? -13.489 18.397 13.988 1.00 45.78 278 PHE A O 1
ATOM 2222 N N . PRO A 1 279 ? -12.862 19.571 12.202 1.00 40.47 279 PRO A N 1
ATOM 2223 C CA . PRO A 1 279 ? -14.136 20.254 12.037 1.00 40.47 279 PRO A CA 1
ATOM 2224 C C . PRO A 1 279 ? -15.061 19.409 11.146 1.00 40.47 279 PRO A C 1
ATOM 2226 O O . PRO A 1 279 ? -14.706 19.044 10.024 1.00 40.47 279 PRO A O 1
ATOM 2229 N N . LEU A 1 280 ? -16.257 19.094 11.645 1.00 38.84 280 LEU A N 1
ATOM 2230 C CA . LEU A 1 280 ? -17.316 18.483 10.842 1.00 38.84 280 LEU A CA 1
ATOM 2231 C C . LEU A 1 280 ? -17.914 19.531 9.891 1.00 38.84 280 LEU A C 1
ATOM 2233 O O . LEU A 1 280 ? -18.434 20.553 10.338 1.00 38.84 280 LEU A O 1
ATOM 2237 N N . GLY A 1 281 ? -17.904 19.251 8.588 1.00 37.50 281 GLY A N 1
ATOM 2238 C CA . GLY A 1 281 ? -18.816 19.887 7.640 1.00 37.50 281 GLY A CA 1
ATOM 2239 C C . GLY A 1 281 ? -20.089 19.053 7.550 1.00 37.50 281 GLY A C 1
ATOM 2240 O O . GLY A 1 281 ? -20.031 17.904 7.117 1.00 37.50 281 GLY A O 1
ATOM 2241 N N . THR A 1 282 ? -21.229 19.592 7.978 1.00 35.25 282 THR A N 1
ATOM 2242 C CA . THR A 1 282 ? -22.529 18.972 7.704 1.00 35.25 282 THR A CA 1
ATOM 2243 C C . THR A 1 282 ? -22.922 19.239 6.253 1.00 35.25 282 THR A C 1
ATOM 2245 O O . THR A 1 282 ? -22.668 20.321 5.720 1.00 35.25 282 THR A O 1
ATOM 2248 N N . GLU A 1 283 ? -23.531 18.245 5.600 1.00 36.41 283 GLU A N 1
ATOM 2249 C CA . GLU A 1 283 ? -24.104 18.389 4.262 1.00 36.41 283 GLU A CA 1
ATOM 2250 C C . GLU A 1 283 ? -25.169 19.495 4.274 1.00 36.41 283 GLU A C 1
ATOM 2252 O O . GLU A 1 283 ? -26.320 19.287 4.648 1.00 36.41 283 GLU A O 1
ATOM 2257 N N . THR A 1 284 ? -24.781 20.695 3.856 1.00 33.69 284 THR A N 1
ATOM 2258 C CA . THR A 1 284 ? -25.708 21.696 3.338 1.00 33.69 284 THR A CA 1
ATOM 2259 C C . THR A 1 284 ? -25.240 22.038 1.933 1.00 33.69 284 THR A C 1
ATOM 2261 O O . THR A 1 284 ? -24.058 22.255 1.680 1.00 33.69 284 THR A O 1
ATOM 2264 N N . THR A 1 285 ? -26.174 21.994 0.991 1.00 36.06 285 THR A N 1
ATOM 2265 C CA . THR A 1 285 ? -25.998 21.995 -0.470 1.00 36.06 285 THR A CA 1
ATOM 2266 C C . THR A 1 285 ? -25.396 23.271 -1.080 1.00 36.06 285 THR A C 1
ATOM 2268 O O . THR A 1 285 ? -25.478 23.467 -2.287 1.00 36.06 285 THR A O 1
ATOM 2271 N N . GLU A 1 286 ? -24.733 24.119 -0.296 1.00 34.53 286 GLU A N 1
ATOM 2272 C CA . GLU A 1 286 ? -24.001 25.293 -0.775 1.00 34.53 286 GLU A CA 1
ATOM 2273 C C . GLU A 1 286 ? -22.664 25.412 -0.031 1.00 34.53 286 GLU A C 1
ATOM 2275 O O . GLU A 1 286 ? -22.564 25.999 1.046 1.00 34.53 286 GLU A O 1
ATOM 2280 N N . SER A 1 287 ? -21.600 24.847 -0.604 1.00 28.61 287 SER A N 1
ATOM 2281 C CA . SER A 1 287 ? -20.250 24.949 -0.049 1.00 28.61 287 SER A CA 1
AT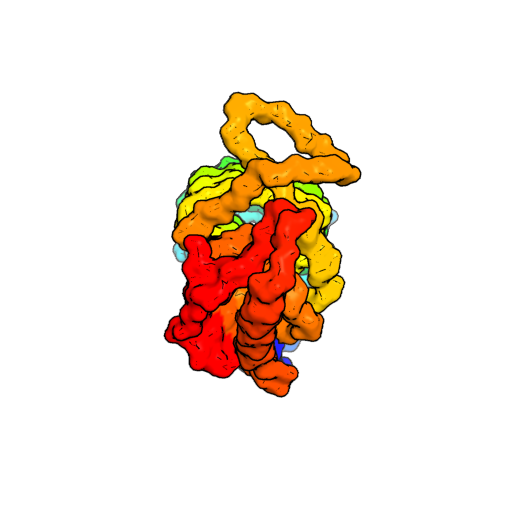OM 2282 C C . SER A 1 287 ? -19.677 26.358 -0.259 1.00 28.61 287 SER A C 1
ATOM 2284 O O . SER A 1 287 ? -18.985 26.621 -1.244 1.00 28.61 287 SER A O 1
ATOM 2286 N N . LYS A 1 288 ? -19.940 27.271 0.680 1.00 27.11 288 LYS A N 1
ATOM 2287 C CA . LYS A 1 288 ? -19.028 28.386 0.972 1.00 27.11 288 LYS A CA 1
ATOM 2288 C C . LYS A 1 288 ? -17.948 27.866 1.918 1.00 27.11 288 LYS A C 1
ATOM 2290 O O . LYS A 1 288 ? -18.274 27.342 2.978 1.00 27.11 288 LYS A O 1
ATOM 2295 N N . GLU A 1 289 ? -16.679 28.005 1.539 1.00 26.94 289 GLU A N 1
ATOM 2296 C CA . GLU A 1 289 ? -15.537 27.732 2.419 1.00 26.94 289 GLU A CA 1
ATOM 2297 C C . GLU A 1 289 ? -15.680 28.532 3.721 1.00 26.94 289 GLU A C 1
ATOM 2299 O O . GLU A 1 289 ? -15.539 29.755 3.740 1.00 26.94 289 GLU A O 1
ATOM 2304 N N . VAL A 1 290 ? -15.976 27.840 4.822 1.00 25.06 290 VAL A N 1
ATOM 2305 C CA . VAL A 1 290 ? -15.922 28.420 6.164 1.00 25.06 290 VAL A CA 1
ATOM 2306 C C . VAL A 1 290 ? -14.530 28.142 6.717 1.00 25.06 290 VAL A C 1
ATOM 2308 O O . VAL A 1 290 ? -14.234 27.050 7.194 1.00 25.06 290 VAL A O 1
ATOM 2311 N N . ILE A 1 291 ? -13.658 29.144 6.626 1.00 27.44 291 ILE A N 1
ATOM 2312 C CA . ILE A 1 291 ? -12.364 29.158 7.310 1.00 27.44 291 ILE A CA 1
ATOM 2313 C C . ILE A 1 291 ? -12.642 29.465 8.786 1.00 27.44 291 ILE A C 1
ATOM 2315 O O . ILE A 1 291 ? -12.963 30.600 9.142 1.00 27.44 291 ILE A O 1
ATOM 2319 N N . SER A 1 292 ? -12.552 28.456 9.652 1.00 26.14 292 SER A N 1
ATOM 2320 C CA . SER A 1 292 ? -12.678 28.637 11.099 1.00 26.14 292 SER A CA 1
ATOM 2321 C C . SER A 1 292 ? -11.347 29.096 11.698 1.00 26.14 292 SER A C 1
ATOM 2323 O O . SER A 1 292 ? -10.388 28.326 11.756 1.00 26.14 292 SER A O 1
ATOM 2325 N N . TYR A 1 293 ? -11.292 30.337 12.179 1.00 27.33 293 TYR A N 1
ATOM 2326 C CA . TYR A 1 293 ? -10.242 30.782 13.095 1.00 27.33 293 TYR A CA 1
ATOM 2327 C C . TYR A 1 293 ? -10.543 30.263 14.506 1.00 27.33 293 TYR A C 1
ATOM 2329 O O . TYR A 1 293 ? -11.700 30.205 14.918 1.00 27.33 293 TYR A O 1
ATOM 2337 N N . SER A 1 294 ? -9.502 29.873 15.244 1.00 30.72 294 SER A N 1
ATOM 2338 C CA . SER A 1 294 ? -9.588 29.336 16.604 1.00 30.72 294 SER A CA 1
ATOM 2339 C C . SER A 1 294 ? -10.291 30.314 17.559 1.00 30.72 294 SER A C 1
ATOM 2341 O O . SER A 1 294 ? -9.682 31.262 18.054 1.00 30.72 294 SER A O 1
ATOM 2343 N N . GLY A 1 295 ? -11.572 30.082 17.824 1.00 32.75 295 GLY A N 1
ATOM 2344 C CA . GLY A 1 295 ? -12.358 30.847 18.784 1.00 32.75 295 GLY A CA 1
ATOM 2345 C C . GLY A 1 295 ? -13.772 30.288 18.882 1.00 32.75 295 GLY A C 1
ATOM 2346 O O . GLY A 1 295 ? -14.587 30.549 18.010 1.00 32.75 295 GLY A O 1
ATOM 2347 N N . ASN A 1 296 ? -14.028 29.517 19.944 1.00 34.38 296 ASN A N 1
ATOM 2348 C CA . ASN A 1 296 ? -15.322 28.960 20.362 1.00 34.38 296 ASN A CA 1
ATOM 2349 C C . ASN A 1 296 ? -16.114 28.215 19.269 1.00 34.38 296 ASN A C 1
ATOM 2351 O O . ASN A 1 296 ? -16.965 28.791 18.592 1.00 34.38 296 ASN A O 1
ATOM 2355 N N . LEU A 1 297 ? -15.885 26.899 19.158 1.00 39.03 297 LEU A N 1
ATOM 2356 C CA . LEU A 1 297 ? -16.759 26.019 18.377 1.00 39.03 297 LEU A CA 1
ATOM 2357 C C . LEU A 1 297 ? -18.195 26.055 18.950 1.00 39.03 297 LEU A C 1
ATOM 2359 O O . LEU A 1 297 ? -18.365 25.884 20.159 1.00 39.03 297 LEU A O 1
ATOM 2363 N N . PRO A 1 298 ? -19.235 26.237 18.116 1.00 34.62 298 PRO A N 1
ATOM 2364 C CA . PRO A 1 298 ? -20.623 26.104 18.548 1.00 34.62 298 PRO A CA 1
ATOM 2365 C C . PRO A 1 298 ? -20.926 24.649 18.941 1.00 34.62 298 PRO A C 1
ATOM 2367 O O . PRO A 1 298 ? -20.585 23.714 18.225 1.00 34.62 298 PRO A O 1
ATOM 2370 N N . SER A 1 299 ? -21.598 24.459 20.076 1.00 39.00 299 SER A N 1
ATOM 2371 C CA . SER A 1 299 ? -21.865 23.180 20.759 1.00 39.00 299 SER A CA 1
ATOM 2372 C C . SER A 1 299 ? -22.858 22.231 20.061 1.00 39.00 299 SER A C 1
ATOM 2374 O O . SER A 1 299 ? -23.429 21.367 20.717 1.00 39.00 299 SER A O 1
ATOM 2376 N N . ASN A 1 300 ? -23.105 22.391 18.759 1.00 33.84 300 ASN A N 1
ATOM 2377 C CA . ASN A 1 300 ? -24.176 21.684 18.039 1.00 33.84 300 ASN A CA 1
ATOM 2378 C C . ASN A 1 300 ? -23.655 20.645 17.034 1.00 33.84 300 ASN A C 1
ATOM 2380 O O . ASN A 1 300 ? -24.374 20.261 16.113 1.00 33.84 300 ASN A O 1
ATOM 2384 N N . PHE A 1 301 ? -22.410 20.196 17.180 1.00 37.34 301 PHE A N 1
ATOM 2385 C CA . PHE A 1 301 ? -21.887 19.111 16.359 1.00 37.34 301 PHE A CA 1
ATOM 2386 C C . PHE A 1 301 ? -22.470 17.784 16.844 1.00 37.34 301 PHE A C 1
ATOM 2388 O O . PHE A 1 301 ? -22.106 17.299 17.913 1.00 37.34 301 PHE A O 1
ATOM 2395 N N . GLU A 1 302 ? -23.376 17.191 16.064 1.00 38.50 302 GLU A N 1
ATOM 2396 C CA . GLU A 1 302 ? -23.676 15.772 16.230 1.00 38.50 302 GLU A CA 1
ATOM 2397 C C . GLU A 1 302 ? -22.423 14.985 15.823 1.00 38.50 302 GLU A C 1
ATOM 2399 O O . GLU A 1 302 ? -21.968 15.126 14.682 1.00 38.50 302 GLU A O 1
ATOM 2404 N N . PRO A 1 303 ? -21.828 14.184 16.724 1.00 43.12 303 PRO A N 1
ATOM 2405 C CA . PRO A 1 303 ? -20.711 13.330 16.358 1.00 43.12 303 PRO A CA 1
ATOM 2406 C C . PRO A 1 303 ? -21.142 12.410 15.216 1.00 43.12 303 PRO A C 1
ATOM 2408 O O . PRO A 1 303 ? -22.292 11.963 15.157 1.00 43.12 303 PRO A O 1
ATOM 2411 N N . LEU A 1 304 ? -20.219 12.132 14.294 1.00 41.94 304 LEU A N 1
ATOM 2412 C CA . LEU A 1 304 ? -20.423 11.167 13.220 1.00 41.94 304 LEU A CA 1
ATOM 2413 C C . LEU A 1 304 ? -20.846 9.824 13.844 1.00 41.94 304 LEU A C 1
ATOM 2415 O O . LEU A 1 304 ? -20.018 9.068 14.345 1.00 41.94 304 LEU A O 1
ATOM 2419 N N . ARG A 1 305 ? -22.152 9.527 13.828 1.00 41.62 305 ARG A N 1
ATOM 2420 C CA . ARG A 1 305 ? -22.723 8.252 14.289 1.00 41.62 305 ARG A CA 1
ATOM 2421 C C . ARG A 1 305 ? -22.412 7.171 13.262 1.00 41.62 305 ARG A C 1
ATOM 2423 O O . ARG A 1 305 ? -23.258 6.795 12.448 1.00 41.62 305 ARG A O 1
ATOM 2430 N N . ILE A 1 306 ? -21.171 6.701 13.259 1.00 48.97 306 ILE A N 1
ATOM 2431 C CA . ILE A 1 306 ? -20.717 5.668 12.331 1.00 48.97 306 ILE A CA 1
ATOM 2432 C C . ILE A 1 306 ? -21.045 4.324 12.958 1.00 48.97 306 ILE A C 1
ATOM 2434 O O . ILE A 1 306 ? -20.371 3.843 13.858 1.00 48.97 306 ILE A O 1
ATOM 2438 N N . LYS A 1 307 ? -22.150 3.746 12.489 1.00 43.44 307 LYS A N 1
ATOM 2439 C CA . LYS A 1 307 ? -22.882 2.659 13.146 1.00 43.44 307 LYS A CA 1
ATOM 2440 C C . LYS A 1 307 ? -22.187 1.295 13.216 1.00 43.44 307 LYS A C 1
ATOM 2442 O O . LYS A 1 307 ? -22.837 0.373 13.666 1.00 43.44 307 LYS A O 1
ATOM 2447 N N . ASN A 1 308 ? -20.940 1.144 12.779 1.00 46.41 308 ASN A N 1
ATOM 2448 C CA . ASN A 1 308 ? -20.189 -0.113 12.849 1.00 46.41 308 ASN A CA 1
ATOM 2449 C C . ASN A 1 308 ? -18.699 0.194 12.659 1.00 46.41 308 ASN A C 1
ATOM 2451 O O . ASN A 1 308 ? -18.240 0.300 11.520 1.00 46.41 308 ASN A O 1
ATOM 2455 N N . ARG A 1 309 ? -17.938 0.362 13.742 1.00 58.19 309 ARG A N 1
ATOM 2456 C CA . ARG A 1 309 ? -16.477 0.480 13.655 1.00 58.19 309 ARG A CA 1
ATOM 2457 C C . ARG A 1 309 ? -15.839 -0.536 14.577 1.00 58.19 309 ARG A C 1
ATOM 2459 O O . ARG A 1 309 ? -15.943 -0.379 15.785 1.00 58.19 309 ARG A O 1
ATOM 2466 N N . ASN A 1 310 ? -15.183 -1.521 13.967 1.00 60.75 310 ASN A N 1
ATOM 2467 C CA . ASN A 1 310 ? -14.062 -2.221 14.576 1.00 60.75 310 ASN A CA 1
ATOM 2468 C C . ASN A 1 310 ? -12.871 -1.262 14.479 1.00 60.75 310 ASN A C 1
ATOM 2470 O O . ASN A 1 310 ? -12.402 -0.994 13.370 1.00 60.75 310 ASN A O 1
ATOM 2474 N N . LEU A 1 311 ? -12.431 -0.698 15.601 1.00 65.25 311 LEU A N 1
ATOM 2475 C CA . LEU A 1 311 ? -11.148 0.002 15.658 1.00 65.25 311 LEU A CA 1
ATOM 2476 C C . LEU A 1 311 ? -10.072 -1.047 15.940 1.00 65.25 311 LEU A C 1
ATOM 2478 O O . LEU A 1 311 ? -10.107 -1.642 17.012 1.00 65.25 311 LEU A O 1
ATOM 2482 N N . GLU A 1 312 ? -9.169 -1.293 14.986 1.00 67.56 312 GLU A N 1
ATOM 2483 C CA . GLU A 1 312 ? -8.002 -2.154 15.201 1.00 67.56 312 GLU A CA 1
ATOM 2484 C C . GLU A 1 312 ? -6.787 -1.292 15.543 1.00 67.56 312 GLU A C 1
ATOM 2486 O O . GLU A 1 312 ? -6.302 -0.530 14.706 1.00 67.56 312 GLU A O 1
ATOM 2491 N N . ILE A 1 313 ? -6.313 -1.388 16.785 1.00 65.50 313 ILE A N 1
ATOM 2492 C CA . ILE A 1 313 ? -5.102 -0.689 17.221 1.00 65.50 313 ILE A CA 1
ATOM 2493 C C . ILE A 1 313 ? -3.951 -1.687 17.221 1.00 65.50 313 ILE A C 1
ATOM 2495 O O . ILE A 1 313 ? -3.949 -2.612 18.033 1.00 65.50 313 ILE A O 1
ATOM 2499 N N . LEU A 1 314 ? -2.970 -1.466 16.343 1.00 63.78 314 LEU A N 1
ATOM 2500 C CA . LEU A 1 314 ? -1.700 -2.193 16.330 1.00 63.78 314 LEU A CA 1
ATOM 2501 C C . LEU A 1 314 ? -0.636 -1.334 17.012 1.00 63.78 314 LEU A C 1
ATOM 2503 O O . LEU A 1 314 ? -0.200 -0.315 16.469 1.00 63.78 314 LEU A O 1
ATOM 2507 N N . MET A 1 315 ? -0.233 -1.723 18.222 1.00 61.09 315 MET A N 1
ATOM 2508 C CA . MET A 1 315 ? 0.725 -0.950 19.016 1.00 61.09 315 MET A CA 1
ATOM 2509 C C . MET A 1 315 ? 2.093 -1.612 19.109 1.00 61.09 315 MET A C 1
ATOM 2511 O O . MET A 1 315 ? 2.212 -2.760 19.540 1.00 61.09 315 MET A O 1
ATOM 2515 N N . SER A 1 316 ? 3.135 -0.822 18.845 1.00 56.56 316 SER A N 1
ATOM 2516 C CA . SER A 1 316 ? 4.484 -1.092 19.340 1.00 56.56 316 SER A CA 1
ATOM 2517 C C . SER A 1 316 ? 4.870 -0.035 20.382 1.00 56.56 316 SER A C 1
ATOM 2519 O O . SER A 1 316 ? 4.873 1.153 20.083 1.00 56.56 316 SER A O 1
ATOM 2521 N N . TRP A 1 317 ? 5.155 -0.496 21.604 1.00 55.38 317 TRP A N 1
ATOM 2522 C CA . TRP A 1 317 ? 5.720 0.208 22.771 1.00 55.38 317 TRP A CA 1
ATOM 2523 C C . TRP A 1 317 ? 5.456 1.730 22.898 1.00 55.38 317 TRP A C 1
ATOM 2525 O O . TRP A 1 317 ? 6.163 2.547 22.308 1.00 55.38 317 TRP A O 1
ATOM 2535 N N . ILE A 1 318 ? 4.502 2.122 23.762 1.00 55.94 318 ILE A N 1
ATOM 2536 C CA . ILE A 1 318 ? 4.209 3.531 24.093 1.00 55.94 318 ILE A CA 1
ATOM 2537 C C . ILE A 1 318 ? 4.057 3.731 25.617 1.00 55.94 318 ILE A C 1
ATOM 2539 O O . ILE A 1 318 ? 3.203 3.089 26.224 1.00 55.94 318 ILE A O 1
ATOM 2543 N N . PRO A 1 319 ? 4.834 4.622 26.267 1.00 50.97 319 PRO A N 1
ATOM 2544 C CA . PRO A 1 319 ? 4.513 5.152 27.588 1.00 50.97 319 PRO A CA 1
ATOM 2545 C C . PRO A 1 319 ? 3.400 6.213 27.485 1.00 50.97 319 PRO A C 1
ATOM 2547 O O . PRO A 1 319 ? 3.547 7.172 26.727 1.00 50.97 319 PRO A O 1
ATOM 2550 N N . ARG A 1 320 ? 2.351 6.070 28.311 1.00 64.00 320 ARG A N 1
ATOM 2551 C CA . ARG A 1 320 ? 1.149 6.931 28.422 1.00 64.00 320 ARG A CA 1
ATOM 2552 C C . ARG A 1 320 ? 0.101 6.740 27.318 1.00 64.00 320 ARG A C 1
ATOM 2554 O O . ARG A 1 320 ? -0.042 7.578 26.429 1.00 64.00 320 ARG A O 1
ATOM 2561 N N . TYR A 1 321 ? -0.605 5.614 27.358 1.00 70.81 321 TYR A N 1
ATOM 2562 C CA . TYR A 1 321 ? -1.687 5.287 26.419 1.00 70.81 321 TYR A CA 1
ATOM 2563 C C . TYR A 1 321 ? -3.047 5.838 26.848 1.00 70.81 321 TYR A C 1
ATOM 2565 O O . TYR A 1 321 ? -3.959 5.864 26.027 1.00 70.81 321 TYR A O 1
ATOM 2573 N N . GLU A 1 322 ? -3.188 6.292 28.093 1.00 68.94 322 GLU A N 1
ATOM 2574 C CA . GLU A 1 322 ? -4.466 6.683 28.681 1.00 68.94 322 GLU A CA 1
ATOM 2575 C C . GLU A 1 322 ? -5.087 7.818 27.868 1.00 68.94 322 GLU A C 1
ATOM 2577 O O . GLU A 1 322 ? -6.177 7.656 27.334 1.00 68.94 322 GLU A O 1
ATOM 2582 N N . SER A 1 323 ? -4.348 8.913 27.650 1.00 70.12 323 SER A N 1
ATOM 2583 C CA . SER A 1 323 ? -4.849 10.073 26.897 1.00 70.12 323 SER A CA 1
ATOM 2584 C C . SER A 1 323 ? -5.176 9.747 25.442 1.00 70.12 323 SER A C 1
ATOM 2586 O O . SER A 1 323 ? -6.125 10.283 24.890 1.00 70.12 323 SER A O 1
ATOM 2588 N N . LEU A 1 324 ? -4.403 8.861 24.814 1.00 71.81 324 LEU A N 1
ATOM 2589 C CA . LEU A 1 324 ? -4.623 8.480 23.423 1.00 71.81 324 LEU A CA 1
ATOM 2590 C C . LEU A 1 324 ? -5.896 7.644 23.272 1.00 71.81 324 LEU A C 1
ATOM 2592 O O . LEU A 1 324 ? -6.668 7.864 22.347 1.00 71.81 324 LEU A O 1
ATOM 2596 N N . ILE A 1 325 ? -6.113 6.675 24.160 1.00 73.62 325 ILE A N 1
ATOM 2597 C CA . ILE A 1 325 ? -7.316 5.837 24.138 1.00 73.62 325 ILE A CA 1
ATOM 2598 C C . ILE A 1 325 ? -8.540 6.682 24.478 1.00 73.62 325 ILE A C 1
ATOM 2600 O O . ILE A 1 325 ? -9.558 6.566 23.799 1.00 73.62 325 ILE A O 1
ATOM 2604 N N . ASP A 1 326 ? -8.403 7.569 25.465 1.00 73.44 326 ASP A N 1
ATOM 2605 C CA . ASP A 1 326 ? -9.412 8.557 25.841 1.00 73.44 326 ASP A CA 1
ATOM 2606 C C . ASP A 1 326 ? -9.818 9.392 24.608 1.00 73.44 326 ASP A C 1
ATOM 2608 O O . ASP A 1 326 ? -10.987 9.464 24.234 1.00 73.44 326 ASP A O 1
ATOM 2612 N N . GLU A 1 327 ? -8.840 9.921 23.874 1.00 74.00 327 GLU A N 1
ATOM 2613 C CA . GLU A 1 327 ? -9.070 10.694 22.653 1.00 74.00 327 GLU A CA 1
ATOM 2614 C C . GLU A 1 327 ? -9.699 9.863 21.521 1.00 74.00 327 GLU A C 1
ATOM 2616 O O . GLU A 1 327 ? -10.678 10.299 20.910 1.00 74.00 327 GLU A O 1
ATOM 2621 N N . LEU A 1 328 ? -9.194 8.655 21.254 1.00 74.81 328 LEU A N 1
ATOM 2622 C CA . LEU A 1 328 ? -9.711 7.781 20.196 1.00 74.81 328 LEU A CA 1
ATOM 2623 C C . LEU A 1 328 ? -11.170 7.384 20.449 1.00 74.81 328 LEU A C 1
ATOM 2625 O O . LEU A 1 328 ? -11.995 7.457 19.536 1.00 74.81 328 LEU A O 1
ATOM 2629 N N . LEU A 1 329 ? -11.502 6.990 21.680 1.00 77.38 329 LEU A N 1
ATOM 2630 C CA . LEU A 1 329 ? -12.865 6.624 22.062 1.00 77.38 329 LEU A CA 1
ATOM 2631 C C . LEU A 1 329 ? -13.800 7.836 22.042 1.00 77.38 329 LEU A C 1
ATOM 2633 O O . LEU A 1 329 ? -14.926 7.714 21.557 1.00 77.38 329 LEU A O 1
ATOM 2637 N N . SER A 1 330 ? -13.314 9.005 22.482 1.00 74.69 330 SER A N 1
ATOM 2638 C CA . SER A 1 330 ? -14.072 10.261 22.436 1.00 74.69 330 SER A CA 1
ATOM 2639 C C . SER A 1 330 ? -14.480 10.670 21.032 1.00 74.69 330 SER A C 1
ATOM 2641 O O . SER A 1 330 ? -15.515 11.301 20.848 1.00 74.69 330 SER A O 1
ATOM 2643 N N . TYR A 1 331 ? -13.644 10.336 20.052 1.00 69.00 331 TYR A N 1
ATOM 2644 C CA . TYR A 1 331 ? -13.811 10.801 18.690 1.00 69.00 331 TYR A CA 1
ATOM 2645 C C . TYR A 1 331 ? -14.580 9.792 17.841 1.00 69.00 331 TYR A C 1
ATOM 2647 O O . TYR A 1 331 ? -15.481 10.155 17.084 1.00 69.00 331 TYR A O 1
ATOM 2655 N N . PHE A 1 332 ? -14.217 8.511 17.944 1.00 71.50 332 PHE A N 1
ATOM 2656 C CA . PHE A 1 332 ? -14.740 7.486 17.049 1.00 71.50 332 PHE A CA 1
ATOM 2657 C C . PHE A 1 332 ? -16.020 6.824 17.528 1.00 71.50 332 PHE A C 1
ATOM 2659 O O . PHE A 1 332 ? -16.708 6.241 16.691 1.00 71.50 332 PHE A O 1
ATOM 2666 N N . HIS A 1 333 ? -16.315 6.884 18.828 1.00 76.06 333 HIS A N 1
ATOM 2667 C CA . HIS A 1 333 ? -17.438 6.180 19.440 1.00 76.06 333 HIS A CA 1
ATOM 2668 C C . HIS A 1 333 ? -17.614 4.741 18.895 1.00 76.06 333 HIS A C 1
ATOM 2670 O O . HIS A 1 333 ? -18.675 4.403 18.361 1.00 76.06 333 HIS A O 1
ATOM 2676 N N . PRO A 1 334 ? -16.557 3.899 18.905 1.00 75.69 334 PRO A N 1
ATOM 2677 C CA . PRO A 1 334 ? -16.597 2.613 18.218 1.00 75.69 334 PRO A CA 1
ATOM 2678 C C . PRO A 1 334 ? -17.563 1.656 18.915 1.00 75.69 334 PRO A C 1
ATOM 2680 O O . PRO A 1 334 ? -17.510 1.510 20.131 1.00 75.69 334 PRO A O 1
ATOM 2683 N N . GLN A 1 335 ? -18.418 0.956 18.166 1.00 81.19 335 GLN A N 1
ATOM 2684 C CA . GLN A 1 335 ? -19.246 -0.115 18.739 1.00 81.19 335 GLN A CA 1
ATOM 2685 C C . GLN A 1 335 ? -18.380 -1.283 19.228 1.00 81.19 335 GLN A C 1
ATOM 2687 O O . GLN A 1 335 ? -18.709 -1.921 20.221 1.00 81.19 335 GLN A O 1
ATOM 2692 N N . THR A 1 336 ? -17.259 -1.545 18.557 1.00 79.69 336 THR A N 1
ATOM 2693 C CA . THR A 1 336 ? -16.321 -2.606 18.915 1.00 79.69 336 THR A CA 1
ATOM 2694 C C . THR A 1 336 ? -14.883 -2.101 18.820 1.00 79.69 336 THR A C 1
ATOM 2696 O O . THR A 1 336 ? -14.456 -1.523 17.823 1.00 79.69 336 THR A O 1
ATOM 2699 N N . LEU A 1 337 ? -14.091 -2.328 19.860 1.00 83.25 337 LEU A N 1
ATOM 2700 C CA . LEU A 1 337 ? -12.663 -2.024 19.869 1.00 83.25 337 LEU A CA 1
ATOM 2701 C C . LEU A 1 337 ? -11.881 -3.333 19.870 1.00 83.25 337 LEU A C 1
ATOM 2703 O O . LEU A 1 337 ? -11.971 -4.104 20.821 1.00 83.25 337 LEU A O 1
ATOM 2707 N N . LEU A 1 338 ? -11.106 -3.564 18.813 1.00 83.00 338 LEU A N 1
ATOM 2708 C CA . LEU A 1 338 ? -10.134 -4.644 18.720 1.00 83.00 338 LEU A CA 1
ATOM 2709 C C . LEU A 1 338 ? -8.743 -4.065 18.984 1.00 83.00 338 LEU A C 1
ATOM 2711 O O . LEU A 1 338 ? -8.157 -3.351 18.182 1.00 83.00 338 LEU A O 1
ATOM 2715 N N . VAL A 1 339 ? -8.166 -4.402 20.117 1.00 80.62 339 VAL A N 1
ATOM 2716 C CA . VAL A 1 339 ? -6.798 -4.026 20.445 1.00 80.62 339 VAL A CA 1
ATOM 2717 C C . VAL A 1 339 ? -5.910 -5.230 20.195 1.00 80.62 339 VAL A C 1
ATOM 2719 O O . VAL A 1 339 ? -6.123 -6.283 20.797 1.00 80.62 339 VAL A O 1
ATOM 2722 N N . ARG A 1 340 ? -4.905 -5.086 19.328 1.00 80.69 340 ARG A N 1
ATOM 2723 C CA . ARG A 1 340 ? -3.885 -6.110 19.101 1.00 80.69 340 ARG A CA 1
ATOM 2724 C C . ARG A 1 340 ? -2.515 -5.580 19.499 1.00 80.69 340 ARG A C 1
ATOM 2726 O O . ARG A 1 340 ? -2.029 -4.567 19.001 1.00 80.69 340 ARG A O 1
ATOM 2733 N N . VAL A 1 341 ? -1.883 -6.294 20.416 1.00 75.19 341 VAL A N 1
ATOM 2734 C CA . VAL A 1 341 ? -0.528 -6.007 20.875 1.00 75.19 341 VAL A CA 1
ATOM 2735 C C . VAL A 1 341 ? 0.420 -6.920 20.125 1.00 75.19 341 VAL A C 1
ATOM 2737 O O . VAL A 1 341 ? 0.221 -8.136 20.086 1.00 75.19 341 VAL A O 1
ATOM 2740 N N . ASP A 1 342 ? 1.455 -6.329 19.535 1.00 74.69 342 ASP A N 1
ATOM 2741 C CA . ASP A 1 342 ? 2.512 -7.095 18.892 1.00 74.69 342 ASP A CA 1
ATOM 2742 C C . ASP A 1 342 ? 3.163 -8.053 19.906 1.00 74.69 342 ASP A C 1
ATOM 2744 O O . ASP A 1 342 ? 3.449 -7.677 21.048 1.00 74.69 342 ASP A O 1
ATOM 2748 N N . SER A 1 343 ? 3.418 -9.296 19.492 1.00 74.25 343 SER A N 1
ATOM 2749 C CA . SER A 1 343 ? 4.103 -10.301 20.306 1.00 74.25 343 SER A CA 1
ATOM 2750 C C . SER A 1 343 ? 5.441 -9.811 20.863 1.00 74.25 343 SER A C 1
ATOM 2752 O O . SER A 1 343 ? 5.819 -10.196 21.971 1.00 74.25 343 SER A O 1
ATOM 2754 N N . ASP A 1 344 ? 6.134 -8.926 20.144 1.00 66.88 344 ASP A N 1
ATOM 2755 C CA . ASP A 1 344 ? 7.408 -8.370 20.601 1.00 66.88 344 ASP A CA 1
ATOM 2756 C C . ASP A 1 344 ? 7.238 -7.313 21.701 1.00 66.88 344 ASP A C 1
ATOM 2758 O O . ASP A 1 344 ? 8.109 -7.160 22.563 1.00 66.88 344 ASP A O 1
ATOM 2762 N N . ALA A 1 345 ? 6.080 -6.648 21.757 1.00 65.19 345 ALA A N 1
ATOM 2763 C CA . ALA A 1 345 ? 5.748 -5.699 22.816 1.00 65.19 345 ALA A CA 1
ATOM 2764 C C . ALA A 1 345 ? 5.382 -6.391 24.146 1.00 65.19 345 ALA A C 1
ATOM 2766 O O . ALA A 1 345 ? 5.562 -5.788 25.209 1.00 65.19 345 ALA A O 1
ATOM 2767 N N . LEU A 1 346 ? 4.960 -7.665 24.117 1.00 65.94 346 LEU A N 1
ATOM 2768 C CA . LEU A 1 346 ? 4.619 -8.447 25.320 1.00 65.94 346 LEU A CA 1
ATOM 2769 C C . LEU A 1 346 ? 5.775 -8.557 26.317 1.00 65.94 346 LEU A C 1
ATOM 2771 O O . LEU A 1 346 ? 5.551 -8.634 27.522 1.00 65.94 346 LEU A O 1
ATOM 2775 N N . LYS A 1 347 ? 7.021 -8.567 25.824 1.00 66.56 347 LYS A N 1
ATOM 2776 C CA . LYS A 1 347 ? 8.221 -8.672 26.671 1.00 66.56 347 LYS A CA 1
ATOM 2777 C C . LYS A 1 347 ? 8.391 -7.469 27.596 1.00 66.56 347 LYS A C 1
ATOM 2779 O O . LYS A 1 347 ? 9.119 -7.564 28.581 1.00 66.56 347 LYS A O 1
ATOM 2784 N N . TYR A 1 348 ? 7.752 -6.349 27.267 1.00 59.94 348 TYR A N 1
ATOM 2785 C CA . TYR A 1 348 ? 8.014 -5.066 27.899 1.00 59.94 348 TYR A CA 1
ATOM 2786 C C . TYR A 1 348 ? 6.791 -4.434 28.557 1.00 59.94 348 TYR A C 1
ATOM 2788 O O . TYR A 1 348 ? 6.993 -3.481 29.301 1.00 59.94 348 TYR A O 1
ATOM 2796 N N . ASN A 1 349 ? 5.562 -4.916 28.316 1.00 62.91 349 ASN A N 1
ATOM 2797 C CA . ASN A 1 349 ? 4.368 -4.370 28.967 1.00 62.91 349 ASN A CA 1
ATOM 2798 C C . ASN A 1 349 ? 3.154 -5.311 28.955 1.00 62.91 349 ASN A C 1
ATOM 2800 O O . ASN A 1 349 ? 2.791 -5.874 27.925 1.00 62.91 349 ASN A O 1
ATOM 2804 N N . ASN A 1 350 ? 2.433 -5.338 30.080 1.00 78.25 350 ASN A N 1
ATOM 2805 C CA . ASN A 1 350 ? 1.077 -5.883 30.198 1.00 78.25 350 ASN A CA 1
ATOM 2806 C C . ASN A 1 350 ? 0.034 -4.882 29.660 1.00 78.25 350 ASN A C 1
ATOM 2808 O O . ASN A 1 350 ? -0.918 -4.548 30.357 1.00 78.25 350 ASN A O 1
ATOM 2812 N N . PHE A 1 351 ? 0.212 -4.359 28.443 1.00 77.62 351 PHE A N 1
ATOM 2813 C CA . PHE A 1 351 ? -0.624 -3.271 27.911 1.00 77.62 351 PHE A CA 1
ATOM 2814 C C . PHE A 1 351 ? -2.128 -3.567 27.987 1.00 77.62 351 PHE A C 1
ATOM 2816 O O . PHE A 1 351 ? -2.887 -2.732 28.466 1.00 77.62 351 PHE A O 1
ATOM 2823 N N . ILE A 1 352 ? -2.542 -4.775 27.586 1.00 83.12 352 ILE A N 1
ATOM 2824 C CA . ILE A 1 352 ? -3.942 -5.211 27.690 1.00 83.12 352 ILE A CA 1
ATOM 2825 C C . ILE A 1 352 ? -4.447 -5.115 29.132 1.00 83.12 352 ILE A C 1
ATOM 2827 O O . ILE A 1 352 ? -5.552 -4.631 29.358 1.00 83.12 352 ILE A O 1
ATOM 2831 N N . GLN A 1 353 ? -3.640 -5.537 30.109 1.00 83.50 353 GLN A N 1
ATOM 2832 C CA . GLN A 1 353 ? -4.023 -5.461 31.515 1.00 83.50 353 GLN A CA 1
ATOM 2833 C C . GLN A 1 353 ? -4.161 -4.015 31.970 1.00 83.50 353 GLN A C 1
ATOM 2835 O O . GLN A 1 353 ? -5.140 -3.705 32.634 1.00 83.50 353 GLN A O 1
ATOM 2840 N N . VAL A 1 354 ? -3.230 -3.129 31.599 1.00 81.94 354 VAL A N 1
ATOM 2841 C CA . VAL A 1 354 ? -3.329 -1.746 32.069 1.00 81.94 354 VAL A CA 1
ATOM 2842 C C . VAL A 1 354 ? -4.470 -0.994 31.395 1.00 81.94 354 VAL A C 1
ATOM 2844 O O . VAL A 1 354 ? -5.168 -0.248 32.064 1.00 81.94 354 VAL A O 1
ATOM 2847 N N . LEU A 1 355 ? -4.748 -1.260 30.116 1.00 83.00 355 LEU A N 1
ATOM 2848 C CA . LEU A 1 355 ? -5.968 -0.776 29.471 1.00 83.00 355 LEU A CA 1
ATOM 2849 C C . LEU A 1 355 ? -7.225 -1.253 30.215 1.00 83.00 355 LEU A C 1
ATOM 2851 O O . LEU A 1 355 ? -8.134 -0.468 30.461 1.00 83.00 355 LEU A O 1
ATOM 2855 N N . LEU A 1 356 ? -7.281 -2.531 30.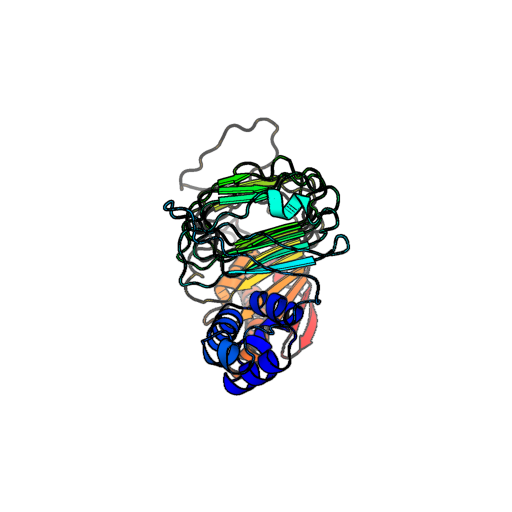594 1.00 85.31 356 LEU A N 1
ATOM 2856 C CA . LEU A 1 356 ? -8.400 -3.067 31.370 1.00 85.31 356 LEU A CA 1
ATOM 2857 C C . LEU A 1 356 ? -8.509 -2.440 32.763 1.00 85.31 356 LEU A C 1
ATOM 2859 O O . LEU A 1 356 ? -9.623 -2.229 33.236 1.00 85.31 356 LEU A O 1
ATOM 2863 N N . ASP A 1 357 ? -7.388 -2.176 33.428 1.00 84.81 357 ASP A N 1
ATOM 2864 C CA . ASP A 1 357 ? -7.372 -1.561 34.755 1.00 84.81 357 ASP A CA 1
ATOM 2865 C C . ASP A 1 357 ? -7.820 -0.092 34.683 1.00 84.81 357 ASP A C 1
ATOM 2867 O O . ASP A 1 357 ? -8.676 0.301 35.469 1.00 84.81 357 ASP A O 1
ATOM 2871 N N . GLU A 1 358 ? -7.377 0.661 33.672 1.00 82.38 358 GLU A N 1
ATOM 2872 C CA . GLU A 1 358 ? -7.839 2.031 33.395 1.00 82.38 358 GLU A CA 1
ATOM 2873 C C . GLU A 1 358 ? -9.340 2.083 33.085 1.00 82.38 358 GLU A C 1
ATOM 2875 O O . GLU A 1 358 ? -10.069 2.890 33.655 1.00 82.38 358 GLU A O 1
ATOM 2880 N N . LEU A 1 359 ? -9.844 1.173 32.242 1.00 82.56 359 LEU A N 1
ATOM 2881 C CA . LEU A 1 359 ? -11.280 1.092 31.947 1.00 82.56 359 LEU A CA 1
ATOM 2882 C C . LEU A 1 359 ? -12.112 0.821 33.213 1.00 82.56 359 LEU A C 1
ATOM 2884 O O . LEU A 1 359 ? -13.192 1.388 33.372 1.00 82.56 359 LEU A O 1
ATOM 2888 N N . LYS A 1 360 ? -11.602 -0.008 34.134 1.00 83.88 360 LYS A N 1
ATOM 2889 C CA . LYS A 1 360 ? -12.237 -0.264 35.440 1.00 83.88 360 LYS A CA 1
ATOM 2890 C C . LYS A 1 360 ? -12.104 0.911 36.406 1.00 83.88 360 LYS A C 1
ATOM 2892 O O . LYS A 1 360 ? -12.970 1.107 37.258 1.00 83.88 360 LYS A O 1
ATOM 2897 N N . ASP A 1 361 ? -10.998 1.648 36.360 1.00 82.38 361 ASP A N 1
ATOM 2898 C CA . ASP A 1 361 ? -10.827 2.871 37.146 1.00 82.38 361 ASP A CA 1
ATOM 2899 C C . ASP A 1 361 ? -11.834 3.935 36.694 1.00 82.38 361 ASP A C 1
ATOM 2901 O O . ASP A 1 361 ? -12.497 4.536 37.540 1.00 82.38 361 ASP A O 1
ATOM 2905 N N . TRP A 1 362 ? -12.066 4.075 35.386 1.00 76.44 362 TRP A N 1
ATOM 2906 C CA . TRP A 1 362 ? -13.083 4.983 34.844 1.00 76.44 362 TRP A CA 1
ATOM 2907 C C . TRP A 1 362 ? -14.505 4.611 35.270 1.00 76.44 362 TRP A C 1
ATOM 2909 O O . TRP A 1 362 ? -15.295 5.496 35.602 1.00 76.44 362 TRP A O 1
ATOM 2919 N N . GLU A 1 363 ? -14.838 3.318 35.307 1.00 77.88 363 GLU A N 1
ATOM 2920 C CA . GLU A 1 363 ? -16.133 2.840 35.809 1.00 77.88 363 GLU A CA 1
ATOM 2921 C C . GLU A 1 363 ? -16.355 3.273 37.271 1.00 77.88 363 GLU A C 1
ATOM 2923 O O . GLU A 1 363 ? -17.401 3.836 37.607 1.00 77.88 363 GLU A O 1
ATOM 2928 N N . ARG A 1 364 ? -15.329 3.121 38.121 1.00 80.25 364 ARG A N 1
ATOM 2929 C CA . ARG A 1 364 ? -15.365 3.539 39.533 1.00 80.25 364 ARG A CA 1
ATOM 2930 C C . ARG A 1 364 ? -15.457 5.055 39.704 1.00 80.25 364 ARG A C 1
ATOM 2932 O O . ARG A 1 364 ? -16.220 5.526 40.550 1.00 80.25 364 ARG A O 1
ATOM 2939 N N . GLU A 1 365 ? -14.705 5.828 38.921 1.00 79.44 365 GLU A N 1
ATOM 2940 C CA . GLU A 1 365 ? -14.788 7.294 38.936 1.00 79.44 365 GLU A CA 1
ATOM 2941 C C . GLU A 1 365 ? -16.199 7.775 38.575 1.00 79.44 365 GLU A C 1
ATOM 2943 O O . GLU A 1 365 ? -16.742 8.647 39.253 1.00 79.44 365 GLU A O 1
ATOM 2948 N N . LEU A 1 366 ? -16.843 7.156 37.582 1.00 72.31 366 LEU A N 1
ATOM 2949 C CA . LEU A 1 366 ? -18.214 7.486 37.181 1.00 72.31 366 LEU A CA 1
ATOM 2950 C C . LEU A 1 366 ? -19.256 7.157 38.260 1.00 72.31 366 LEU A C 1
ATOM 2952 O O . LEU A 1 366 ? -20.258 7.869 38.382 1.00 72.31 366 LEU A O 1
ATOM 2956 N N . GLU A 1 367 ? -19.064 6.094 39.043 1.00 77.75 367 GLU A N 1
ATOM 2957 C CA . GLU A 1 367 ? -19.922 5.797 40.199 1.00 77.75 367 GLU A CA 1
ATOM 2958 C C . GLU A 1 367 ? -19.792 6.877 41.281 1.00 77.75 367 GLU A C 1
ATOM 2960 O O . GLU A 1 367 ? -20.803 7.386 41.773 1.00 77.75 367 GLU A O 1
ATOM 2965 N N . LEU A 1 368 ? -18.562 7.295 41.589 1.00 76.19 368 LEU A N 1
ATOM 2966 C CA . LEU A 1 368 ? -18.266 8.353 42.561 1.00 76.19 368 LEU A CA 1
ATOM 2967 C C . LEU A 1 368 ? -18.749 9.738 42.100 1.00 76.19 368 LEU A C 1
ATOM 2969 O O . LEU A 1 368 ? -19.271 10.512 42.905 1.00 76.19 368 LEU A O 1
ATOM 2973 N N . GLU A 1 369 ? -18.613 10.066 40.815 1.00 68.31 369 GLU A N 1
ATOM 2974 C CA . GLU A 1 369 ? -19.065 11.344 40.255 1.00 68.31 369 GLU A CA 1
ATOM 2975 C C . GLU A 1 369 ? -20.584 11.419 40.093 1.00 68.31 369 GLU A C 1
ATOM 2977 O O . GLU A 1 369 ? -21.161 12.498 40.232 1.00 68.31 369 GLU A O 1
ATOM 2982 N N . SER A 1 370 ? -21.276 10.288 39.913 1.00 63.62 370 SER A N 1
ATOM 2983 C CA . SER A 1 370 ? -22.743 10.272 39.859 1.00 63.62 370 SER A CA 1
ATOM 2984 C C . SER A 1 370 ? -23.408 10.803 41.143 1.00 63.62 370 SER A C 1
ATOM 2986 O O . SER A 1 370 ? -24.547 11.276 41.100 1.00 63.62 370 SER A O 1
ATOM 2988 N N . SER A 1 371 ? -22.685 10.830 42.276 1.00 58.88 371 SER A N 1
ATOM 2989 C CA . SER A 1 371 ? -23.154 11.439 43.527 1.00 58.88 371 SER A CA 1
ATOM 2990 C C . SER A 1 371 ? -22.902 12.953 43.616 1.00 58.88 371 SER A C 1
ATOM 2992 O O . SER A 1 371 ? -23.513 13.633 44.444 1.00 58.88 371 SER A O 1
ATOM 2994 N N . LYS A 1 372 ? -22.016 13.511 42.781 1.00 59.56 372 LYS A N 1
ATOM 2995 C CA . LYS A 1 372 ? -21.704 14.945 42.691 1.00 59.56 372 LYS A CA 1
ATOM 2996 C C . LYS A 1 372 ? -22.137 15.455 41.321 1.00 59.56 372 LYS A C 1
ATOM 2998 O O . LYS A 1 372 ? -21.336 15.529 40.407 1.00 59.56 372 LYS A O 1
ATOM 3003 N N . ARG A 1 373 ? -23.414 15.832 41.202 1.00 49.03 373 ARG A N 1
ATOM 3004 C CA . ARG A 1 373 ? -24.037 16.498 40.038 1.00 49.03 373 ARG A CA 1
ATOM 3005 C C . ARG A 1 373 ? -23.050 17.354 39.211 1.00 49.03 373 ARG A C 1
ATOM 3007 O O . ARG A 1 373 ? -22.917 18.554 39.452 1.00 49.03 373 ARG A O 1
ATOM 3014 N N . CYS A 1 374 ? -22.437 16.766 38.186 1.00 46.66 374 CYS A N 1
ATOM 3015 C CA . CYS A 1 374 ? -21.769 17.483 37.102 1.00 46.66 374 CYS A CA 1
ATOM 3016 C C . CYS A 1 374 ? -22.844 18.123 36.210 1.00 46.66 374 CYS A C 1
ATOM 3018 O O . CYS A 1 374 ? -23.135 17.649 35.121 1.00 46.66 374 CYS A O 1
ATOM 3020 N N . ILE A 1 375 ? -23.508 19.171 36.710 1.00 50.66 375 ILE A N 1
ATOM 3021 C CA . ILE A 1 375 ? -24.580 19.882 35.988 1.00 50.66 375 ILE A CA 1
ATOM 3022 C C . ILE A 1 375 ? -24.022 20.931 35.012 1.00 50.66 375 ILE A C 1
ATOM 3024 O O . ILE A 1 375 ? -24.726 21.346 34.099 1.00 50.66 375 ILE A O 1
ATOM 3028 N N . ASN A 1 376 ? -22.766 21.363 35.158 1.00 45.47 376 ASN A N 1
ATOM 3029 C CA . ASN A 1 376 ? -22.318 22.612 34.528 1.00 45.47 376 ASN A CA 1
ATOM 3030 C C . ASN A 1 376 ? -21.462 22.496 33.261 1.00 45.47 376 ASN A C 1
ATOM 3032 O O . ASN A 1 376 ? -21.031 23.527 32.749 1.00 45.47 376 ASN A O 1
ATOM 3036 N N . SER A 1 377 ? -21.247 21.308 32.698 1.00 45.62 377 SER A N 1
ATOM 3037 C CA . SER A 1 377 ? -20.654 21.197 31.361 1.00 45.62 377 SER A CA 1
ATOM 3038 C C . SER A 1 377 ? -21.609 20.462 30.431 1.00 45.62 377 SER A C 1
ATOM 3040 O O . SER A 1 377 ? -21.809 19.263 30.576 1.00 45.62 377 SER A O 1
ATOM 3042 N N . ASN A 1 378 ? -22.144 21.167 29.431 1.00 47.31 378 ASN A N 1
ATOM 3043 C CA . ASN A 1 378 ? -22.949 20.596 28.339 1.00 47.31 378 ASN A CA 1
ATOM 3044 C C . ASN A 1 378 ? -22.200 19.545 27.490 1.00 47.31 378 ASN A C 1
ATOM 3046 O O . ASN A 1 378 ? -22.768 18.994 26.552 1.00 47.31 378 ASN A O 1
ATOM 3050 N N . ASN A 1 379 ? -20.942 19.244 27.814 1.00 48.47 379 ASN A N 1
ATOM 3051 C CA . ASN A 1 379 ? -20.231 18.097 27.282 1.00 48.47 379 ASN A CA 1
ATOM 3052 C C . ASN A 1 379 ? -20.586 16.875 28.132 1.00 48.47 379 ASN A C 1
ATOM 3054 O O . ASN A 1 379 ? -19.972 16.642 29.173 1.00 48.47 379 ASN A O 1
ATOM 3058 N N . MET A 1 380 ? -21.570 16.092 27.679 1.00 53.69 380 MET A N 1
ATOM 3059 C CA . MET A 1 380 ? -21.669 14.683 28.064 1.00 53.69 380 MET A CA 1
ATOM 3060 C C . MET A 1 380 ? -20.306 14.050 27.774 1.00 53.69 380 MET A C 1
ATOM 3062 O O . MET A 1 380 ? -19.932 13.877 26.615 1.00 53.69 380 MET A O 1
ATOM 3066 N N . CYS A 1 381 ? -19.525 13.789 28.823 1.00 66.81 381 CYS A N 1
ATOM 3067 C CA . CYS A 1 381 ? -18.247 13.113 28.684 1.00 66.81 381 CYS A CA 1
ATOM 3068 C C . CYS A 1 381 ? -18.540 11.740 28.079 1.00 66.81 381 CYS A C 1
ATOM 3070 O O . CYS A 1 381 ? -19.317 10.973 28.640 1.00 66.81 381 CYS A O 1
ATOM 3072 N N . TRP A 1 382 ? -17.965 11.425 26.925 1.00 69.69 382 TRP A N 1
ATOM 3073 C CA . TRP A 1 382 ? -18.183 10.149 26.237 1.00 69.69 382 TRP A CA 1
ATOM 3074 C C . TRP A 1 382 ? -17.901 8.931 27.147 1.00 69.69 382 TRP A C 1
ATOM 3076 O O . TRP A 1 382 ? -18.447 7.856 26.918 1.00 69.69 382 TRP A O 1
ATOM 3086 N N . ARG A 1 383 ? -17.131 9.124 28.233 1.00 71.81 383 ARG A N 1
ATOM 3087 C CA . ARG A 1 383 ? -16.925 8.158 29.320 1.00 71.81 383 ARG A CA 1
ATOM 3088 C C . ARG A 1 383 ? -18.229 7.627 29.925 1.00 71.81 383 ARG A C 1
ATOM 3090 O O . ARG A 1 383 ? -18.271 6.471 30.321 1.00 71.81 383 ARG A O 1
ATOM 3097 N N . TYR A 1 384 ? -19.315 8.404 29.933 1.00 68.12 384 TYR A N 1
ATOM 3098 C CA . TYR A 1 384 ? -20.628 7.932 30.395 1.00 68.12 384 TYR A CA 1
ATOM 3099 C C . TYR A 1 384 ? -21.168 6.748 29.582 1.00 68.12 384 TYR A C 1
ATOM 3101 O O . TYR A 1 384 ? -21.861 5.903 30.143 1.00 68.12 384 TYR A O 1
ATOM 3109 N N . PHE A 1 385 ? -20.823 6.660 28.296 1.00 66.12 385 PHE A N 1
ATOM 3110 C CA . PHE A 1 385 ? -21.226 5.560 27.414 1.00 66.12 385 PHE A CA 1
ATOM 3111 C C . PHE A 1 385 ? -20.314 4.330 27.542 1.00 66.12 385 PHE A C 1
ATOM 3113 O O . PHE A 1 385 ? -20.592 3.287 26.963 1.00 66.12 385 PHE A O 1
ATOM 3120 N N . LEU A 1 386 ? -19.233 4.420 28.325 1.00 69.38 386 LEU A N 1
ATOM 3121 C CA . LEU A 1 386 ? -18.394 3.263 28.635 1.00 69.38 386 LEU A CA 1
ATOM 3122 C C . LEU A 1 386 ? -18.967 2.406 29.766 1.00 69.38 386 LEU A C 1
ATOM 3124 O O . LEU A 1 386 ? -18.433 1.334 30.001 1.00 69.38 386 LEU A O 1
ATOM 3128 N N . LYS A 1 387 ? -20.024 2.831 30.473 1.00 68.94 387 LYS A N 1
ATOM 3129 C CA . LYS A 1 387 ? -20.544 2.084 31.635 1.00 68.94 387 LYS A CA 1
ATOM 3130 C C . LYS A 1 387 ? -20.925 0.634 31.334 1.00 68.94 387 LYS A C 1
ATOM 3132 O O . LYS A 1 387 ? -20.848 -0.196 32.226 1.00 68.94 387 LYS A O 1
ATOM 3137 N N . ASP A 1 388 ? -21.286 0.336 30.090 1.00 76.69 388 ASP A N 1
ATOM 3138 C CA . ASP A 1 388 ? -21.823 -0.965 29.698 1.00 76.69 388 ASP A CA 1
ATOM 3139 C C . ASP A 1 388 ? -20.945 -1.673 28.653 1.00 76.69 388 ASP A C 1
ATOM 3141 O O . ASP A 1 388 ? -21.451 -2.343 27.746 1.00 76.69 388 ASP A O 1
ATOM 3145 N N . PHE A 1 389 ? -19.614 -1.528 28.742 1.00 85.38 389 PHE A N 1
ATOM 3146 C CA . PHE A 1 389 ? -18.728 -2.265 27.842 1.00 85.38 389 PHE A CA 1
ATOM 3147 C C . PHE A 1 389 ? -18.666 -3.757 28.202 1.00 85.38 389 PHE A C 1
ATOM 3149 O O . PHE A 1 389 ? -18.586 -4.157 29.363 1.00 85.38 389 PHE A O 1
ATOM 3156 N N . LYS A 1 390 ? -18.653 -4.612 27.181 1.00 88.50 390 LYS A N 1
ATOM 3157 C CA . LYS A 1 390 ? -18.515 -6.060 27.315 1.00 88.50 390 LYS A CA 1
ATOM 3158 C C . LYS A 1 390 ? -17.178 -6.507 26.746 1.00 88.50 390 LYS A C 1
ATOM 3160 O O . LYS A 1 390 ? -16.870 -6.258 25.585 1.00 88.50 390 LYS A O 1
ATOM 3165 N N . ILE A 1 391 ? -16.400 -7.229 27.546 1.00 90.06 391 ILE A N 1
ATOM 3166 C CA . ILE A 1 391 ? -15.204 -7.921 27.059 1.00 90.06 391 ILE A CA 1
ATOM 3167 C C . ILE A 1 391 ? -15.670 -9.171 26.307 1.00 90.06 391 ILE A C 1
ATOM 3169 O O . ILE A 1 391 ? -16.211 -10.097 26.912 1.00 90.06 391 ILE A O 1
ATOM 3173 N N . LEU A 1 392 ? -15.492 -9.192 24.987 1.00 89.56 392 LEU A N 1
ATOM 3174 C CA . LEU A 1 392 ? -15.842 -10.340 24.146 1.00 89.56 392 LEU A CA 1
ATOM 3175 C C . LEU A 1 392 ? -14.725 -11.383 24.121 1.00 89.56 392 LEU A C 1
ATOM 3177 O O . LEU A 1 392 ? -14.991 -12.581 24.164 1.00 89.56 392 LEU A O 1
ATOM 3181 N N . GLU A 1 393 ? -13.477 -10.923 24.073 1.00 91.94 393 GLU A N 1
ATOM 3182 C CA . GLU A 1 393 ? -12.287 -11.768 24.049 1.00 91.94 393 GLU A CA 1
ATOM 3183 C C . GLU A 1 393 ? -11.139 -11.033 24.741 1.00 91.94 393 GLU A C 1
ATOM 3185 O O . GLU A 1 393 ? -10.953 -9.836 24.532 1.00 91.94 393 GLU A O 1
ATOM 3190 N N . SER A 1 394 ? -10.365 -11.737 25.565 1.00 90.00 394 SER A N 1
ATOM 3191 C CA . SER A 1 394 ? -9.155 -11.199 26.184 1.00 90.00 394 SER A CA 1
ATOM 3192 C C . SER A 1 394 ? -8.090 -12.285 26.235 1.00 90.00 394 SER A C 1
ATOM 3194 O O . SER A 1 394 ? -8.272 -13.339 26.845 1.00 90.00 394 SER A O 1
ATOM 3196 N N . THR A 1 395 ? -6.982 -12.027 25.558 1.00 88.44 395 THR A N 1
ATOM 3197 C CA . THR A 1 395 ? -5.757 -12.821 25.579 1.00 88.44 395 THR A CA 1
ATOM 3198 C C . THR A 1 395 ? -4.585 -11.894 25.892 1.00 88.44 395 THR A C 1
ATOM 3200 O O . THR A 1 395 ? -4.732 -10.674 25.964 1.00 88.44 395 THR A O 1
ATOM 3203 N N . THR A 1 396 ? -3.387 -12.450 26.059 1.00 82.44 396 THR A N 1
ATOM 3204 C CA . THR A 1 396 ? -2.187 -11.633 26.280 1.00 82.44 396 THR A CA 1
ATOM 3205 C C . THR A 1 396 ? -1.881 -10.698 25.105 1.00 82.44 396 THR A C 1
ATOM 3207 O O . THR A 1 396 ? -1.305 -9.638 25.324 1.00 82.44 396 THR A O 1
ATOM 3210 N N . THR A 1 397 ? -2.284 -11.053 23.881 1.00 82.25 397 THR A N 1
ATOM 3211 C CA . THR A 1 397 ? -2.001 -10.300 22.645 1.00 82.25 397 THR A CA 1
ATOM 3212 C C . THR A 1 397 ? -3.203 -9.576 22.059 1.00 82.25 397 THR A C 1
ATOM 3214 O O . THR A 1 397 ? -3.037 -8.778 21.141 1.00 82.25 397 THR A O 1
ATOM 3217 N N . GLN A 1 398 ? -4.414 -9.856 22.531 1.00 86.06 398 GLN A N 1
ATOM 3218 C CA . GLN A 1 398 ? -5.634 -9.374 21.894 1.00 86.06 398 GLN A CA 1
ATOM 3219 C C . GLN A 1 398 ? -6.713 -9.073 22.928 1.00 86.06 398 GLN A C 1
ATOM 3221 O O . GLN A 1 398 ? -6.971 -9.893 23.803 1.00 86.06 398 GLN A O 1
ATOM 3226 N N . LEU A 1 399 ? -7.386 -7.935 22.780 1.00 86.00 399 LEU A N 1
ATOM 3227 C CA . LEU A 1 399 ? -8.570 -7.571 23.550 1.00 86.00 399 LEU A CA 1
ATOM 3228 C C . LEU A 1 399 ? -9.668 -7.105 22.599 1.00 86.00 399 LEU A C 1
ATOM 3230 O O . LEU A 1 399 ? -9.435 -6.236 21.765 1.00 86.00 399 LEU A O 1
ATOM 3234 N N . ILE A 1 400 ? -10.861 -7.672 22.739 1.00 87.06 400 ILE A N 1
ATOM 3235 C CA . ILE A 1 400 ? -12.062 -7.240 22.029 1.00 87.06 400 ILE A CA 1
ATOM 3236 C C . ILE A 1 400 ? -13.053 -6.703 23.053 1.00 87.06 400 ILE A C 1
ATOM 3238 O O . ILE A 1 400 ? -13.510 -7.443 23.927 1.00 87.06 400 ILE A O 1
ATOM 3242 N N . LEU A 1 401 ? -13.400 -5.427 22.915 1.00 87.06 401 LEU A N 1
ATOM 3243 C CA . LEU A 1 401 ? -14.441 -4.758 23.689 1.00 87.06 401 LEU A CA 1
ATOM 3244 C C . LEU A 1 401 ? -15.628 -4.435 22.783 1.00 87.06 401 LEU A C 1
ATOM 3246 O O . LEU A 1 401 ? -15.440 -4.053 21.632 1.00 87.06 401 LEU A O 1
ATOM 3250 N N . GLU A 1 402 ? -16.837 -4.556 23.311 1.00 87.12 402 GLU A N 1
ATOM 3251 C CA . GLU A 1 402 ? -18.081 -4.095 22.695 1.00 87.12 402 GLU A CA 1
ATOM 3252 C C . GLU A 1 402 ? -18.689 -3.002 23.578 1.00 87.12 402 GLU A C 1
ATOM 3254 O O . GLU A 1 402 ? -18.802 -3.194 24.784 1.00 87.12 402 GLU A O 1
ATOM 3259 N N . PHE A 1 403 ? -19.068 -1.867 22.996 1.00 83.19 403 PHE A N 1
ATOM 3260 C CA . PHE A 1 403 ? -19.647 -0.716 23.690 1.00 83.19 403 PHE A CA 1
ATOM 3261 C C . PHE A 1 403 ? -21.121 -0.540 23.315 1.00 83.19 403 PHE A C 1
ATOM 3263 O O . PHE A 1 403 ? -21.505 -0.718 22.155 1.00 83.19 403 PHE A O 1
ATOM 3270 N N . GLN A 1 404 ? -21.939 -0.146 24.291 1.00 80.69 404 GLN A N 1
ATOM 3271 C CA . GLN A 1 404 ? -23.345 0.205 24.096 1.00 80.69 404 GLN A CA 1
ATOM 3272 C C . GLN A 1 404 ? -23.482 1.735 24.121 1.00 80.69 404 GLN A C 1
ATOM 3274 O O . GLN A 1 404 ? -23.454 2.341 25.187 1.00 80.69 404 GLN A O 1
ATOM 3279 N N . TRP A 1 405 ? -23.562 2.357 22.938 1.00 75.81 405 TRP A N 1
ATOM 3280 C CA . TRP A 1 405 ? -23.707 3.816 22.775 1.00 75.81 405 TRP A CA 1
ATOM 3281 C C . TRP A 1 405 ? -25.157 4.292 22.815 1.00 75.81 405 TRP A C 1
ATOM 3283 O O . TRP A 1 405 ? -26.030 3.575 22.266 1.00 75.81 405 TRP A O 1
#

Foldseek 3Di:
DLPLVVVVPDDLVVLLVVLVPDAPVRLLVQCVSDPVSVVSVLVVPPDVVCVVCVPVRPDPVQWDWDQPPPDPDQEGETATRDDLQDAEDAAEDRQPGTAYEHDQNNCVNHLNHQYYAAEARQRHLEAEHAARARHAEYHHEYAANHNNAEYAYQHCNHAEYAYYNYEDDHHYHCPNPQNHAYYHDAYCDDPLDDHQYQEYAYEVVPPPDEREADHQNHQYYHYYQDQEYAHAHANHAEYHYEHHQHVPEAHAHHYHLHHEYEYEYEDAPRLPRPVRYHDDDDDDPDDDDDDDDPDDDDPPDDAPPSPAYAYEYEDDDYDPCLSVVLVCCQRPVHQKYKYFYNPVNLVPDQVLVVVVVSLVVLLVVCVVCVVPPPPPDPPPRSSVQSNDKDFPDDDSGITMIGTDD

pLDDT: mean 71.23, std 19.65, range [25.06, 97.69]

Radius of gyration: 25.65 Å; chains: 1; bounding box: 59×51×73 Å

InterPro domains:
  IPR001810 F-box domain [PF00646] (7-45)
  IPR001810 F-box domain [PS50181] (4-52)
  IPR001810 F-box domain [SM00256] (10-50)
  IPR036047 F-box-like domain superfamily [SSF81383] (7-82)